Protein AF-0000000078766979 (afdb_homodimer)

pLDDT: mean 79.61, std 18.87, range [24.88, 98.31]

Secondary structure (DSSP, 8-state):
----------EEEEE----PPPEEEEEEEESS--TT--SEEEEEEETTEEEEEEETTT---EE-SHHHHHHS-HHHHHHHHHHHHHHHHHHHHHHHHHHHHH---B--EEEEEEEEEETTEEEEEEEEEEEBSS--EEEEEETTEE--TTEEEPPPEE-SSS-EEEEEEEEE-TT----EEEEEEETTEEEEEEE----HHHHHHHHHHHHHHHHHHHHHHHHHHHHHHS---------GGGGGGGTTS--/----------EEEEE----PPPEEEEEEEESS--TT--SEEEEEEETTEEEEEEETTT---EE-SHHHHHHS-HHHHHHHHHHHHHHHHHHHHHHHHHHHHH---B--EEEEEEEEEETTEEEEEEEEEEEBSS--EEEEEETTEE--TTEEEPPPEE-SSS-EEEEEEEEE-TT--PPEEEEEEETTEEEEEEE----HHHHHHHHHHHHHHHHHHHHHHHHHHHHHHS---------GGGG--------

InterPro domains:
  IPR003006 Immunoglobulin/major histocompatibility complex, conserved site [PS00290] (180-186)
  IPR003597 Immunoglobulin C1-set [PF07654] (122-188)
  IPR003597 Immunoglobulin C1-set [SM00407] (121-192)
  IPR007110 Immunoglobulin-like domain [PS50835] (107-203)
  IPR011161 MHC class I-like antigen recognition-like [PF00129] (20-106)
  IPR011162 MHC classes I/II-like antigen recognition protein [SSF54452] (19-109)
  IPR013783 Immunoglobulin-like fold [G3DSA:2.60.40.10] (110-205)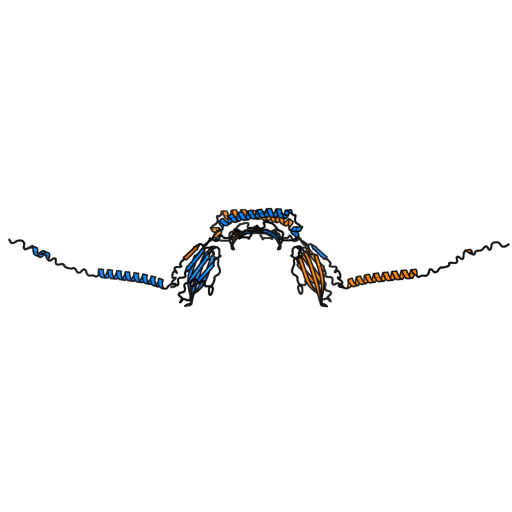
  IPR036179 Immunoglobulin-like domain superfamily [SSF48726] (108-190)
  IPR037055 MHC class I-like antigen recognition-like superfamily [G3DSA:3.30.500.10] (17-109)
  IPR050208 Antigen-presenting and immune regulatory MHC class I-related [PTHR16675] (105-210)

Structure (mmCIF, N/CA/C/O backbone):
data_AF-0000000078766979-model_v1
#
loop_
_entity.id
_entity.type
_entity.pdbx_description
1 polymer 'Major histocompatibility complex, class I-related'
#
loop_
_atom_site.group_PDB
_atom_site.id
_atom_site.type_symbol
_atom_site.label_atom_id
_atom_site.label_alt_id
_atom_site.label_comp_id
_atom_site.label_asym_id
_atom_site.label_entity_id
_atom_site.label_seq_id
_atom_site.pdbx_PDB_ins_code
_atom_site.Cartn_x
_atom_site.Cartn_y
_atom_site.Cartn_z
_atom_site.occupancy
_atom_site.B_iso_or_equiv
_atom_site.auth_seq_id
_atom_site.auth_comp_id
_atom_site.auth_asym_id
_atom_site.auth_atom_id
_atom_site.pdbx_PDB_model_num
ATOM 1 N N . MET A 1 1 ? -23.672 50.156 4.812 1 28.17 1 MET A N 1
ATOM 2 C CA . MET A 1 1 ? -22.406 50.219 5.539 1 28.17 1 MET A CA 1
ATOM 3 C C . MET A 1 1 ? -22.281 49.062 6.508 1 28.17 1 MET A C 1
ATOM 5 O O . MET A 1 1 ? -23.109 48.906 7.402 1 28.17 1 MET A O 1
ATOM 9 N N . VAL A 1 2 ? -21.766 47.906 6.074 1 35.53 2 VAL A N 1
ATOM 10 C CA . VAL A 1 2 ? -21.594 46.625 6.777 1 35.53 2 VAL A CA 1
ATOM 11 C C . VAL A 1 2 ? -20.594 46.812 7.922 1 35.53 2 VAL A C 1
ATOM 13 O O . VAL A 1 2 ? -19.438 47.188 7.699 1 35.53 2 VAL A O 1
ATOM 16 N N . LEU A 1 3 ? -21.062 47.375 9.055 1 31.59 3 LEU A N 1
ATOM 17 C CA . LEU A 1 3 ? -20.172 47.562 10.195 1 31.59 3 LEU A CA 1
ATOM 18 C C . LEU A 1 3 ? -19.578 46.219 10.648 1 31.59 3 LEU A C 1
ATOM 20 O O . LEU A 1 3 ? -20.312 45.312 11.031 1 31.59 3 LEU A O 1
ATOM 24 N N . LEU A 1 4 ? -18.344 45.969 10.258 1 34.62 4 LEU A N 1
ATOM 25 C CA . LEU A 1 4 ? -17.547 44.812 10.656 1 34.62 4 LEU A CA 1
ATOM 26 C C . LEU A 1 4 ? -17.078 44.969 12.102 1 34.62 4 LEU A C 1
ATOM 28 O O . LEU A 1 4 ? -16.344 45.906 12.43 1 34.62 4 LEU A O 1
ATOM 32 N N . VAL A 1 5 ? -17.875 44.844 13.086 1 39 5 VAL A N 1
ATOM 33 C CA . VAL A 1 5 ? -17.453 44.969 14.477 1 39 5 VAL A CA 1
ATOM 34 C C . VAL A 1 5 ? -16.422 43.906 14.805 1 39 5 VAL A C 1
ATOM 36 O O . VAL A 1 5 ? -16.641 42.719 14.547 1 39 5 VAL A O 1
ATOM 39 N N . PRO A 1 6 ? -15.211 44.406 15.25 1 43.47 6 PRO A N 1
ATOM 40 C CA . PRO A 1 6 ? -14.172 43.406 15.555 1 43.47 6 PRO A CA 1
ATOM 41 C C . PRO A 1 6 ? -14.477 42.594 16.812 1 43.47 6 PRO A C 1
ATOM 43 O O . PRO A 1 6 ? -14.891 43.156 17.828 1 43.47 6 PRO A O 1
ATOM 46 N N . LEU A 1 7 ? -14.961 41.438 16.859 1 44.53 7 LEU A N 1
ATOM 47 C CA . LEU A 1 7 ? -15.18 40.438 17.906 1 44.53 7 LEU A CA 1
ATOM 48 C C . LEU A 1 7 ? -13.875 40.125 18.641 1 44.53 7 LEU A C 1
ATOM 50 O O . LEU A 1 7 ? -12.867 39.812 18.016 1 44.53 7 LEU A O 1
ATOM 54 N N . ILE A 1 8 ? -13.852 40.781 19.875 1 45.5 8 ILE A N 1
ATOM 55 C CA . ILE A 1 8 ? -12.656 40.469 20.656 1 45.5 8 ILE A CA 1
ATOM 56 C C . ILE A 1 8 ? -12.633 38.969 20.969 1 45.5 8 ILE A C 1
ATOM 58 O O . ILE A 1 8 ? -13.539 38.469 21.641 1 45.5 8 ILE A O 1
ATOM 62 N N . THR A 1 9 ? -12.188 38.125 20.281 1 53 9 THR A N 1
ATOM 63 C CA . THR A 1 9 ? -12.023 36.688 20.406 1 53 9 THR A CA 1
ATOM 64 C C . THR A 1 9 ? -10.969 36.344 21.469 1 53 9 THR A C 1
ATOM 66 O O . THR A 1 9 ? -9.867 36.906 21.438 1 53 9 THR A O 1
ATOM 69 N N . VAL A 1 10 ? -11.43 36.188 22.781 1 56.12 10 VAL A N 1
ATOM 70 C CA . VAL A 1 10 ? -10.477 35.688 23.766 1 56.12 10 VAL A CA 1
ATOM 71 C C . VAL A 1 10 ? -9.852 34.375 23.25 1 56.12 10 VAL A C 1
ATOM 73 O O . VAL A 1 10 ? -10.562 33.438 22.891 1 56.12 10 VAL A O 1
ATOM 76 N N . PHE A 1 11 ? -8.477 34.5 23.078 1 64.06 11 PHE A N 1
ATOM 77 C CA . PHE A 1 11 ? -7.633 33.438 22.547 1 64.06 11 PHE A CA 1
ATOM 78 C C . PHE A 1 11 ? -6.934 32.688 23.688 1 64.06 11 PHE A C 1
ATOM 80 O O . PHE A 1 11 ? -6.152 33.281 24.438 1 64.06 11 PHE A O 1
ATOM 87 N N . MET A 1 12 ? -7.602 31.656 24.234 1 71.75 12 MET A N 1
ATOM 88 C CA . MET A 1 12 ? -6.82 30.797 25.125 1 71.75 12 MET A CA 1
ATOM 89 C C . MET A 1 12 ? -6.09 29.719 24.359 1 71.75 12 MET A C 1
ATOM 91 O O . MET A 1 12 ? -6.707 28.969 23.578 1 71.75 12 MET A O 1
ATOM 95 N N . VAL A 1 13 ? -4.742 29.875 24.438 1 71.12 13 VAL A N 1
ATOM 96 C CA . VAL A 1 13 ? -3.926 28.844 23.797 1 71.12 13 VAL A CA 1
ATOM 97 C C . VAL A 1 13 ? -3.303 27.938 24.859 1 71.12 13 VAL A C 1
ATOM 99 O O . VAL A 1 13 ? -2.658 28.422 25.797 1 71.12 13 VAL A O 1
ATOM 102 N N . LYS A 1 14 ? -3.781 26.688 25 1 70.62 14 LYS A N 1
ATOM 103 C CA . LYS A 1 14 ? -3.1 25.672 25.797 1 70.62 14 LYS A CA 1
ATOM 104 C C . LYS A 1 14 ? -2.227 24.766 24.938 1 70.62 14 LYS A C 1
ATOM 106 O O . LYS A 1 14 ? -2.668 24.297 23.891 1 70.62 14 LYS A O 1
ATOM 111 N N . LEU A 1 15 ? -0.888 24.812 25.266 1 63.38 15 LEU A N 1
ATOM 112 C CA . LEU A 1 15 ? 0.069 23.953 24.594 1 63.38 15 LEU A CA 1
ATOM 113 C C . LEU A 1 15 ? 0.034 22.531 25.156 1 63.38 15 LEU A C 1
ATOM 115 O O . LEU A 1 15 ? 0.272 22.344 26.344 1 63.38 15 LEU A O 1
ATOM 119 N N . SER A 1 16 ? -0.806 21.734 24.625 1 60.53 16 SER A N 1
ATOM 120 C CA . SER A 1 16 ? -0.642 20.328 25 1 60.53 16 SER A CA 1
ATOM 121 C C . SER A 1 16 ? 0.612 19.734 24.375 1 60.53 16 SER A C 1
ATOM 123 O O . SER A 1 16 ? 1.228 20.344 23.5 1 60.53 16 SER A O 1
ATOM 125 N N . HIS A 1 17 ? 1.142 18.484 24.797 1 55.03 17 HIS A N 1
ATOM 126 C CA . HIS A 1 17 ? 2.363 17.812 24.375 1 55.03 17 HIS A CA 1
ATOM 127 C C . HIS A 1 17 ? 2.457 17.75 22.859 1 55.03 17 HIS A C 1
ATOM 129 O O . HIS A 1 17 ? 1.469 17.453 22.172 1 55.03 17 HIS A O 1
ATOM 135 N N . ALA A 1 18 ? 3.428 18.609 22.344 1 55.38 18 ALA A N 1
ATOM 136 C CA . ALA A 1 18 ? 3.775 18.609 20.922 1 55.38 18 ALA A CA 1
ATOM 137 C C . ALA A 1 18 ? 3.74 17.203 20.344 1 55.38 18 ALA A C 1
ATOM 139 O O . ALA A 1 18 ? 4.426 16.297 20.844 1 55.38 18 ALA A O 1
ATOM 140 N N . ARG A 1 19 ? 2.639 16.766 19.797 1 59.06 19 ARG A N 1
ATOM 141 C CA . ARG A 1 19 ? 2.551 15.445 19.188 1 59.06 19 ARG A CA 1
ATOM 142 C C . ARG A 1 19 ? 3.67 15.234 18.172 1 59.06 19 ARG A C 1
ATOM 144 O O . ARG A 1 19 ? 3.957 16.109 17.359 1 59.06 19 ARG A O 1
ATOM 151 N N . THR A 1 20 ? 4.633 14.422 18.484 1 69.38 20 THR A N 1
ATOM 152 C CA . THR A 1 20 ? 5.672 14.008 17.562 1 69.38 20 THR A CA 1
ATOM 153 C C . THR A 1 20 ? 5.055 13.352 16.328 1 69.38 20 THR A C 1
ATOM 155 O O . THR A 1 20 ? 4.086 12.594 16.438 1 69.38 20 THR A O 1
ATOM 158 N N . HIS A 1 21 ? 5.277 13.938 15.117 1 81.75 21 HIS A N 1
ATOM 159 C CA . HIS A 1 21 ? 4.816 13.391 13.852 1 81.75 21 HIS A CA 1
ATOM 160 C C . HIS A 1 21 ? 5.531 12.086 13.516 1 81.75 21 HIS A C 1
ATOM 162 O O . HIS A 1 21 ? 6.68 11.883 13.914 1 81.75 21 HIS A O 1
ATOM 168 N N . SER A 1 22 ? 4.781 11.195 12.969 1 87.12 22 SER A N 1
ATOM 169 C CA . SER A 1 22 ? 5.355 9.922 12.555 1 87.12 22 SER A CA 1
ATOM 170 C C . SER A 1 22 ? 5.844 9.984 11.109 1 87.12 22 SER A C 1
ATOM 172 O O . SER A 1 22 ? 5.105 10.414 10.219 1 87.12 22 SER A O 1
ATOM 174 N N . LEU A 1 23 ? 7.062 9.711 10.938 1 93.06 23 LEU A N 1
ATOM 175 C CA . LEU A 1 23 ? 7.645 9.633 9.602 1 93.06 23 LEU A CA 1
ATOM 176 C C . LEU A 1 23 ? 7.656 8.195 9.094 1 93.06 23 LEU A C 1
ATOM 178 O O . LEU A 1 23 ? 8.062 7.281 9.82 1 93.06 23 LEU A O 1
ATOM 182 N N . ARG A 1 24 ? 7.18 7.988 7.863 1 94.25 24 ARG A N 1
ATOM 183 C CA . ARG A 1 24 ? 7.141 6.672 7.23 1 94.25 24 ARG A CA 1
ATOM 184 C C . ARG A 1 24 ? 7.723 6.727 5.82 1 94.25 24 ARG A C 1
ATOM 186 O O . ARG A 1 24 ? 7.484 7.684 5.082 1 94.25 24 ARG A O 1
ATOM 193 N N . TYR A 1 25 ? 8.5 5.723 5.48 1 96.75 25 TYR A N 1
ATOM 194 C CA . TYR A 1 25 ? 8.992 5.598 4.113 1 96.75 25 TYR A CA 1
ATOM 195 C C . TYR A 1 25 ? 8.625 4.242 3.523 1 96.75 25 TYR A C 1
ATOM 197 O O . TYR A 1 25 ? 8.883 3.203 4.137 1 96.75 25 TYR A O 1
ATOM 205 N N . PHE A 1 26 ? 8.047 4.316 2.371 1 96.69 26 PHE A N 1
ATOM 206 C CA . PHE A 1 26 ? 7.707 3.152 1.562 1 96.69 26 PHE A CA 1
ATOM 207 C C . PHE A 1 26 ? 8.641 3.033 0.367 1 96.69 26 PHE A C 1
ATOM 209 O O . PHE A 1 26 ? 8.805 3.986 -0.398 1 96.69 26 PHE A O 1
ATOM 216 N N . ARG A 1 27 ? 9.195 1.846 0.25 1 97.88 27 ARG A N 1
ATOM 217 C CA . ARG A 1 27 ? 10.055 1.602 -0.907 1 97.88 27 ARG A CA 1
ATOM 218 C C . ARG A 1 27 ? 9.641 0.328 -1.636 1 97.88 27 ARG A C 1
ATOM 220 O O . ARG A 1 27 ? 9.414 -0.708 -1.007 1 97.88 27 ARG A O 1
ATOM 227 N N . LEU A 1 28 ? 9.547 0.482 -2.906 1 97.5 28 LEU A N 1
ATOM 228 C CA . LEU A 1 28 ? 9.141 -0.626 -3.764 1 97.5 28 LEU A CA 1
ATOM 229 C C . LEU A 1 28 ? 10.188 -0.892 -4.84 1 97.5 28 LEU A C 1
ATOM 231 O O . LEU A 1 28 ? 10.656 0.037 -5.504 1 97.5 28 LEU A O 1
ATOM 235 N N . GLY A 1 29 ? 10.578 -2.086 -4.914 1 97.12 29 GLY A N 1
ATOM 236 C CA . GLY A 1 29 ? 11.391 -2.557 -6.023 1 97.12 29 GLY A CA 1
ATOM 237 C C . GLY A 1 29 ? 10.695 -3.605 -6.871 1 97.12 29 GLY A C 1
ATOM 238 O O . GLY A 1 29 ? 10 -4.473 -6.344 1 97.12 29 GLY A O 1
ATOM 239 N N . VAL A 1 30 ? 10.859 -3.557 -8.164 1 94.75 30 VAL A N 1
ATOM 240 C CA . VAL A 1 30 ? 10.219 -4.484 -9.086 1 94.75 30 VAL A CA 1
ATOM 241 C C . VAL A 1 30 ? 11.258 -5.062 -10.047 1 94.75 30 VAL A C 1
ATOM 243 O O . VAL A 1 30 ? 12.078 -4.324 -10.594 1 94.75 30 VAL A O 1
ATOM 246 N N . SER A 1 31 ? 11.039 -6.379 -10.094 1 90.69 31 SER A N 1
ATOM 247 C CA . SER A 1 31 ? 11.906 -7.027 -11.078 1 90.69 31 SER A CA 1
ATOM 248 C C . SER A 1 31 ? 11.305 -6.957 -12.477 1 90.69 31 SER A C 1
ATOM 250 O O . SER A 1 31 ? 10.086 -7.074 -12.641 1 90.69 31 SER A O 1
ATOM 252 N N . ASP A 1 32 ? 12.039 -6.508 -13.508 1 83.5 32 ASP A N 1
ATOM 253 C CA . ASP A 1 32 ? 11.648 -6.461 -14.914 1 83.5 32 ASP A CA 1
ATOM 254 C C . ASP A 1 32 ? 10.438 -5.555 -15.125 1 83.5 32 ASP A C 1
ATOM 256 O O . ASP A 1 32 ? 9.398 -6.004 -15.617 1 83.5 32 ASP A O 1
ATOM 260 N N . PRO A 1 33 ? 10.578 -4.418 -14.711 1 87 33 PRO A N 1
ATOM 261 C CA . PRO A 1 33 ? 9.453 -3.498 -14.875 1 87 33 PRO A CA 1
ATOM 262 C C . PRO A 1 33 ? 9.086 -3.258 -16.328 1 87 33 PRO A C 1
ATOM 264 O O . PRO A 1 33 ? 9.945 -3.348 -17.219 1 87 33 PRO A O 1
ATOM 267 N N . GLY A 1 34 ? 7.832 -3.215 -16.688 1 83.19 34 GLY A N 1
ATOM 268 C CA . GLY A 1 34 ? 7.438 -2.832 -18.031 1 83.19 34 GLY A CA 1
ATOM 269 C C . GLY A 1 34 ? 7.977 -1.478 -18.453 1 83.19 34 GLY A C 1
ATOM 270 O O . GLY A 1 34 ? 8.586 -0.771 -17.641 1 83.19 34 GLY A O 1
ATOM 271 N N . HIS A 1 35 ? 7.734 -1.185 -19.625 1 86.12 35 HIS A N 1
ATOM 272 C CA . HIS A 1 35 ? 8.211 0.09 -20.156 1 86.12 35 HIS A CA 1
ATOM 273 C C . HIS A 1 35 ? 7.566 1.263 -19.422 1 86.12 35 HIS A C 1
ATOM 275 O O . HIS A 1 35 ? 6.348 1.292 -19.234 1 86.12 35 HIS A O 1
ATOM 281 N N . GLY A 1 36 ? 8.375 2.217 -19.016 1 87.44 36 GLY A N 1
ATOM 282 C CA . GLY A 1 36 ? 7.875 3.424 -18.375 1 87.44 36 GLY A CA 1
ATOM 283 C C . GLY A 1 36 ? 7.547 3.229 -16.906 1 87.44 36 GLY A C 1
ATOM 284 O O . GLY A 1 36 ? 7.195 4.184 -16.203 1 87.44 36 GLY A O 1
ATOM 285 N N . VAL A 1 37 ? 7.535 1.985 -16.469 1 90.62 37 VAL A N 1
ATOM 286 C CA . VAL A 1 37 ? 7.25 1.699 -15.062 1 90.62 37 VAL A CA 1
ATOM 287 C C . VAL A 1 37 ? 8.547 1.757 -14.25 1 90.62 37 VAL A C 1
ATOM 289 O O . VAL A 1 37 ? 9.523 1.084 -14.586 1 90.62 37 VAL A O 1
ATOM 292 N N . PRO A 1 38 ? 8.555 2.551 -13.273 1 95.81 38 PRO A N 1
ATOM 293 C CA . PRO A 1 38 ? 9.773 2.629 -12.461 1 95.81 38 PRO A CA 1
ATOM 294 C C . PRO A 1 38 ? 10.109 1.312 -11.773 1 95.81 38 PRO A C 1
ATOM 296 O O . PRO A 1 38 ? 9.219 0.649 -11.227 1 95.81 38 PRO A O 1
ATOM 299 N N . GLU A 1 39 ? 11.367 0.947 -11.758 1 96.19 39 GLU A N 1
ATOM 300 C CA . GLU A 1 39 ? 11.805 -0.271 -11.086 1 96.19 39 GLU A CA 1
ATOM 301 C C . GLU A 1 39 ? 11.93 -0.056 -9.586 1 96.19 39 GLU A C 1
ATOM 303 O O . GLU A 1 39 ? 12 -1.02 -8.82 1 96.19 39 GLU A O 1
ATOM 308 N N . PHE A 1 40 ? 12.086 1.219 -9.312 1 98.06 40 PHE A N 1
ATOM 309 C CA . PHE A 1 40 ? 12.25 1.574 -7.91 1 98.06 40 PHE A CA 1
ATOM 310 C C . PHE A 1 40 ? 11.508 2.863 -7.586 1 98.06 40 PHE A C 1
ATOM 312 O O . PHE A 1 40 ? 11.594 3.84 -8.336 1 98.06 40 PHE A O 1
ATOM 319 N N . VAL A 1 41 ? 10.766 2.818 -6.477 1 98.31 41 VAL A N 1
ATOM 320 C CA . VAL A 1 41 ? 10.031 3.988 -6.012 1 98.31 41 VAL A CA 1
ATOM 321 C C . VAL A 1 41 ? 10.211 4.148 -4.504 1 98.31 41 VAL A C 1
ATOM 323 O O . VAL A 1 41 ? 10.242 3.16 -3.768 1 98.31 41 VAL A O 1
ATOM 326 N N . SER A 1 42 ? 10.375 5.309 -4.047 1 98.31 42 SER A N 1
ATOM 327 C CA . SER A 1 42 ? 10.43 5.656 -2.629 1 98.31 42 SER A CA 1
ATOM 328 C C . SER A 1 42 ? 9.5 6.824 -2.311 1 98.31 42 SER A C 1
ATOM 330 O O . SER A 1 42 ? 9.594 7.887 -2.922 1 98.31 42 SER A O 1
ATOM 332 N N . VAL A 1 43 ? 8.633 6.613 -1.37 1 97.44 43 VAL A N 1
ATOM 333 C CA . VAL A 1 43 ? 7.688 7.66 -0.986 1 97.44 43 VAL A CA 1
ATOM 334 C C . VAL A 1 43 ? 7.762 7.895 0.521 1 97.44 43 VAL A C 1
ATOM 336 O O . VAL A 1 43 ? 7.738 6.941 1.305 1 97.44 43 VAL A O 1
ATOM 339 N N . GLY A 1 44 ? 7.816 9.133 0.857 1 95.81 44 GLY A N 1
ATOM 340 C CA . GLY A 1 44 ? 7.809 9.5 2.264 1 95.81 44 GLY A CA 1
ATOM 341 C C . GLY A 1 44 ? 6.5 10.125 2.711 1 95.81 44 GLY A C 1
ATOM 342 O O . GLY A 1 44 ? 5.875 10.875 1.961 1 95.81 44 GLY A O 1
ATOM 343 N N . TYR A 1 45 ? 6.176 9.797 3.947 1 92.44 45 TYR A N 1
ATOM 344 C CA . TYR A 1 45 ? 4.969 10.336 4.562 1 92.44 45 TYR A CA 1
ATOM 345 C C . TYR A 1 45 ? 5.273 10.93 5.934 1 92.44 45 TYR A C 1
ATOM 347 O O . TYR A 1 45 ? 6.066 10.367 6.695 1 92.44 45 TYR A O 1
ATOM 355 N N . VAL A 1 46 ? 4.699 11.969 6.168 1 88.5 46 VAL A N 1
ATOM 356 C CA . VAL A 1 46 ? 4.555 12.43 7.543 1 88.5 46 VAL A CA 1
ATOM 357 C C . VAL A 1 46 ? 3.098 12.297 7.984 1 88.5 46 VAL A C 1
ATOM 359 O O . VAL A 1 46 ? 2.201 12.859 7.355 1 88.5 46 VAL A O 1
ATOM 362 N N . ASP A 1 47 ? 3.002 11.406 9.008 1 82.06 47 ASP A N 1
ATOM 363 C CA . ASP A 1 47 ? 1.647 11.008 9.375 1 82.06 47 ASP A CA 1
ATOM 364 C C . ASP A 1 47 ? 0.899 10.438 8.172 1 82.06 47 ASP A C 1
ATOM 366 O O . ASP A 1 47 ? 1.335 9.445 7.574 1 82.06 47 ASP A O 1
ATOM 370 N N . SER A 1 48 ? -0.162 10.984 7.703 1 82 48 SER A N 1
ATOM 371 C CA . SER A 1 48 ? -0.919 10.398 6.605 1 82 48 SER A CA 1
ATOM 372 C C . SER A 1 48 ? -0.755 11.211 5.324 1 82 48 SER A C 1
ATOM 374 O O . SER A 1 48 ? -1.464 10.984 4.344 1 82 48 SER A O 1
ATOM 376 N N . HIS A 1 49 ? 0.25 12.055 5.309 1 83.81 49 HIS A N 1
ATOM 377 C CA . HIS A 1 49 ? 0.411 12.945 4.168 1 83.81 49 HIS A CA 1
ATOM 378 C C . HIS A 1 49 ? 1.73 12.688 3.447 1 83.81 49 HIS A C 1
ATOM 380 O O . HIS A 1 49 ? 2.789 12.648 4.078 1 83.81 49 HIS A O 1
ATOM 386 N N . PRO A 1 50 ? 1.627 12.578 2.158 1 90.75 50 PRO A N 1
ATOM 387 C CA . PRO A 1 50 ? 2.873 12.398 1.41 1 90.75 50 PRO A CA 1
ATOM 388 C C . PRO A 1 50 ? 3.73 13.664 1.38 1 90.75 50 PRO A C 1
ATOM 390 O O . PRO A 1 50 ? 3.205 14.766 1.2 1 90.75 50 PRO A O 1
ATOM 393 N N . ILE A 1 51 ? 5.07 13.492 1.517 1 91.44 51 ILE A N 1
ATOM 394 C CA . ILE A 1 51 ? 5.914 14.68 1.6 1 91.44 51 ILE A CA 1
ATOM 395 C C . ILE A 1 51 ? 7.012 14.602 0.541 1 91.44 51 ILE A C 1
ATOM 397 O O . ILE A 1 51 ? 7.52 15.633 0.092 1 91.44 51 ILE A O 1
ATOM 401 N N . THR A 1 52 ? 7.43 13.375 0.138 1 95.38 52 THR A N 1
ATOM 402 C CA . THR A 1 52 ? 8.484 13.242 -0.864 1 95.38 52 THR A CA 1
ATOM 403 C C . THR A 1 52 ? 8.219 12.039 -1.765 1 95.38 52 THR A C 1
ATOM 405 O O . THR A 1 52 ? 7.535 11.094 -1.366 1 95.38 52 THR A O 1
ATOM 408 N N . ILE A 1 53 ? 8.758 12.086 -2.99 1 97 53 ILE A N 1
ATOM 409 C CA . ILE A 1 53 ? 8.688 10.961 -3.918 1 97 53 ILE A CA 1
ATOM 410 C C . ILE A 1 53 ? 10 10.859 -4.695 1 97 53 ILE A C 1
ATOM 412 O O . ILE A 1 53 ? 10.641 11.875 -4.984 1 97 53 ILE A O 1
ATOM 416 N N . TYR A 1 54 ? 10.406 9.727 -4.914 1 98.19 54 TYR A N 1
ATOM 417 C CA . TYR A 1 54 ? 11.516 9.359 -5.785 1 98.19 54 TYR A CA 1
ATOM 418 C C . TYR A 1 54 ? 11.141 8.172 -6.668 1 98.19 54 TYR A C 1
ATOM 420 O O . TYR A 1 54 ? 10.531 7.207 -6.199 1 98.19 54 TYR A O 1
ATOM 428 N N . ASP A 1 55 ? 11.5 8.195 -7.906 1 97.56 55 ASP A N 1
ATOM 429 C CA . ASP A 1 55 ? 11.336 7.047 -8.797 1 97.56 55 ASP A CA 1
ATOM 430 C C . ASP A 1 55 ? 12.555 6.863 -9.695 1 97.56 55 ASP A C 1
ATOM 432 O O . ASP A 1 55 ? 13.312 7.812 -9.922 1 97.56 55 ASP A O 1
ATOM 436 N N . SER A 1 56 ? 12.711 5.75 -10.141 1 97.25 56 SER A N 1
ATOM 437 C CA . SER A 1 56 ? 13.922 5.375 -10.875 1 97.25 56 SER A CA 1
ATOM 438 C C . SER A 1 56 ? 13.898 5.926 -12.297 1 97.25 56 SER A C 1
ATOM 440 O O . SER A 1 56 ? 14.898 5.84 -13.016 1 97.25 56 SER A O 1
ATOM 442 N N . VAL A 1 57 ? 12.812 6.508 -12.75 1 95.69 57 VAL A N 1
ATOM 443 C CA . VAL A 1 57 ? 12.742 7.102 -14.078 1 95.69 57 VAL A CA 1
ATOM 444 C C . VAL A 1 57 ? 13.312 8.516 -14.047 1 95.69 57 VAL A C 1
ATOM 446 O O . VAL A 1 57 ? 14.234 8.836 -14.789 1 95.69 57 VAL A O 1
ATOM 449 N N . THR A 1 58 ? 12.828 9.344 -13.172 1 95.75 58 THR A N 1
ATOM 450 C CA . THR A 1 58 ? 13.328 10.703 -13.039 1 95.75 58 THR A CA 1
ATOM 451 C C . THR A 1 58 ? 14.648 10.727 -12.266 1 95.75 58 THR A C 1
ATOM 453 O O . THR A 1 58 ? 15.484 11.602 -12.484 1 95.75 58 THR A O 1
ATOM 456 N N . ARG A 1 59 ? 14.742 9.789 -11.352 1 97.25 59 ARG A N 1
ATOM 457 C CA . ARG A 1 59 ? 15.922 9.617 -10.508 1 97.25 59 ARG A CA 1
ATOM 458 C C . ARG A 1 59 ? 16.188 10.867 -9.68 1 97.25 59 ARG A C 1
ATOM 460 O O . ARG A 1 59 ? 17.344 11.289 -9.531 1 97.25 59 ARG A O 1
ATOM 467 N N . GLN A 1 60 ? 15.141 11.539 -9.242 1 96.88 60 GLN A N 1
ATOM 468 C CA . GLN A 1 60 ? 15.227 12.734 -8.422 1 96.88 60 GLN A CA 1
ATOM 469 C C . GLN A 1 60 ? 14.227 12.688 -7.266 1 96.88 60 GLN A C 1
ATOM 471 O O . GLN A 1 60 ? 13.062 12.328 -7.461 1 96.88 60 GLN A O 1
ATOM 476 N N . LYS A 1 61 ? 14.758 13 -6.055 1 96.31 61 LYS A N 1
ATOM 477 C CA . LYS A 1 61 ? 13.859 13.188 -4.922 1 96.31 61 LYS A CA 1
ATOM 478 C C . LYS A 1 61 ? 13.148 14.531 -4.996 1 96.31 61 LYS A C 1
ATOM 480 O O . LYS A 1 61 ? 13.789 15.578 -5.117 1 96.31 61 LYS A O 1
ATOM 485 N N . GLU A 1 62 ? 11.867 14.523 -4.902 1 94.25 62 GLU A N 1
ATOM 486 C CA . GLU A 1 62 ? 11.07 15.742 -5.062 1 94.25 62 GLU A CA 1
ATOM 487 C C . GLU A 1 62 ? 10.156 15.969 -3.863 1 94.25 62 GLU A C 1
ATOM 489 O O . GLU A 1 62 ? 9.586 15.016 -3.324 1 94.25 62 GLU A O 1
ATOM 494 N N . PRO A 1 63 ? 10.031 17.203 -3.502 1 92.25 63 PRO A N 1
ATOM 495 C CA . PRO A 1 63 ? 9.086 17.516 -2.43 1 92.25 63 PRO A CA 1
ATOM 496 C C . PRO A 1 63 ? 7.633 17.469 -2.889 1 92.25 63 PRO A C 1
ATOM 498 O O . PRO A 1 63 ? 7.336 17.781 -4.043 1 92.25 63 PRO A O 1
ATOM 501 N N . ARG A 1 64 ? 6.82 17.031 -1.979 1 88.81 64 ARG A N 1
ATOM 502 C CA . ARG A 1 64 ? 5.391 17.031 -2.268 1 88.81 64 ARG A CA 1
ATOM 503 C C . ARG A 1 64 ? 4.652 18.016 -1.372 1 88.81 64 ARG A C 1
ATOM 505 O O . ARG A 1 64 ? 3.518 18.406 -1.666 1 88.81 64 ARG A O 1
ATOM 512 N N . ALA A 1 65 ? 5.309 18.438 -0.335 1 84.31 65 ALA A N 1
ATOM 513 C CA . ALA A 1 65 ? 4.738 19.453 0.544 1 84.31 65 ALA A CA 1
ATOM 514 C C . ALA A 1 65 ? 5.414 20.797 0.326 1 84.31 65 ALA A C 1
ATOM 516 O O . ALA A 1 65 ? 6.645 20.906 0.354 1 84.31 65 ALA A O 1
ATOM 517 N N . PRO A 1 66 ? 4.688 21.812 0.219 1 82.12 66 PRO A N 1
ATOM 518 C CA . PRO A 1 66 ? 5.246 23.125 -0.132 1 82.12 66 PRO A CA 1
ATOM 519 C C . PRO A 1 66 ? 6.219 23.656 0.92 1 82.12 66 PRO A C 1
ATOM 521 O O . PRO A 1 66 ? 7.207 24.312 0.579 1 82.12 66 PRO A O 1
ATOM 524 N N . TRP A 1 67 ? 5.938 23.438 2.109 1 82.75 67 TRP A N 1
ATOM 525 C CA . TRP A 1 67 ? 6.781 23.984 3.164 1 82.75 67 TRP A CA 1
ATOM 526 C C . TRP A 1 67 ? 8.203 23.453 3.053 1 82.75 67 TRP A C 1
ATOM 528 O O . TRP A 1 67 ? 9.148 24.078 3.545 1 82.75 67 TRP A O 1
ATOM 538 N N . MET A 1 68 ? 8.445 22.281 2.473 1 86.25 68 MET A N 1
ATOM 539 C CA . MET A 1 68 ? 9.75 21.625 2.434 1 86.25 68 MET A CA 1
ATOM 540 C C . MET A 1 68 ? 10.727 22.406 1.567 1 86.25 68 MET A C 1
ATOM 542 O O . MET A 1 68 ? 11.891 22.578 1.938 1 86.25 68 MET A O 1
ATOM 546 N N . ALA A 1 69 ? 10.18 22.797 0.413 1 78.56 69 ALA A N 1
ATOM 547 C CA . ALA A 1 69 ? 11.039 23.531 -0.517 1 78.56 69 ALA A CA 1
ATOM 548 C C . ALA A 1 69 ? 11.531 24.828 0.099 1 78.56 69 ALA A C 1
ATOM 550 O O . ALA A 1 69 ? 12.648 25.281 -0.174 1 78.56 69 ALA A O 1
ATOM 551 N N . GLU A 1 70 ? 10.75 25.359 1.024 1 77.5 70 GLU A N 1
ATOM 552 C CA . GLU A 1 70 ? 11.062 26.656 1.609 1 77.5 70 GLU A CA 1
ATOM 553 C C . GLU A 1 70 ? 11.945 26.516 2.848 1 77.5 70 GLU A C 1
ATOM 555 O O . GLU A 1 70 ? 12.742 27.391 3.16 1 77.5 70 GLU A O 1
ATOM 560 N N . ASN A 1 71 ? 11.891 25.406 3.424 1 81 71 ASN A N 1
ATOM 561 C CA . ASN A 1 71 ? 12.477 25.328 4.758 1 81 71 ASN A CA 1
ATOM 562 C C . ASN A 1 71 ? 13.727 24.438 4.766 1 81 71 ASN A C 1
ATOM 564 O O . ASN A 1 71 ? 14.516 24.484 5.711 1 81 71 ASN A O 1
ATOM 568 N N . LEU A 1 72 ? 13.938 23.672 3.754 1 86.19 72 LEU A N 1
ATOM 569 C CA . LEU A 1 72 ? 15.07 22.75 3.758 1 86.19 72 LEU A CA 1
ATOM 570 C C . LEU A 1 72 ? 16.234 23.328 2.951 1 86.19 72 LEU A C 1
ATOM 572 O O . LEU A 1 72 ? 16.031 24.078 1.996 1 86.19 72 LEU A O 1
ATOM 576 N N . ALA A 1 73 ? 17.375 22.953 3.354 1 86.06 73 ALA A N 1
ATOM 577 C CA . ALA A 1 73 ? 18.594 23.406 2.67 1 86.06 73 ALA A CA 1
ATOM 578 C C . ALA A 1 73 ? 18.625 22.906 1.226 1 86.06 73 ALA A C 1
ATOM 580 O O . ALA A 1 73 ? 18.141 21.812 0.928 1 86.06 73 ALA A O 1
ATOM 581 N N . PRO A 1 74 ? 19.219 23.734 0.365 1 83.38 74 PRO A N 1
ATOM 582 C CA . PRO A 1 74 ? 19.266 23.359 -1.049 1 83.38 74 PRO A CA 1
ATOM 583 C C . PRO A 1 74 ? 20.016 22.062 -1.287 1 83.38 74 PRO A C 1
ATOM 585 O O . PRO A 1 74 ? 19.719 21.328 -2.234 1 83.38 74 PRO A O 1
ATOM 588 N N . ASP A 1 75 ? 20.969 21.766 -0.466 1 91.88 75 ASP A N 1
ATOM 589 C CA . ASP A 1 75 ? 21.766 20.578 -0.702 1 91.88 75 ASP A CA 1
ATOM 590 C C . ASP A 1 75 ? 21.047 19.328 -0.19 1 91.88 75 ASP A C 1
ATOM 592 O O . ASP A 1 75 ? 21.484 18.203 -0.454 1 91.88 75 ASP A O 1
ATOM 596 N N . HIS A 1 76 ? 19.953 19.562 0.521 1 93.44 76 HIS A N 1
ATOM 597 C CA . HIS A 1 76 ? 19.172 18.469 1.065 1 93.44 76 HIS A CA 1
ATOM 598 C C . HIS A 1 76 ? 18.703 17.516 -0.037 1 93.44 76 HIS A C 1
ATOM 600 O O . HIS A 1 76 ? 18.875 16.297 0.075 1 93.44 76 HIS A O 1
ATOM 606 N N . TRP A 1 77 ? 18.281 18.109 -1.103 1 94 77 TRP A N 1
ATOM 607 C CA . TRP A 1 77 ? 17.641 17.328 -2.168 1 94 77 TRP A CA 1
ATOM 608 C C . TRP A 1 77 ? 18.688 16.547 -2.957 1 94 77 TRP A C 1
ATOM 610 O O . TRP A 1 77 ? 18.484 15.367 -3.266 1 94 77 TRP A O 1
ATOM 620 N N . GLU A 1 78 ? 19.734 17.172 -3.246 1 94.62 78 GLU A N 1
ATOM 621 C CA . GLU A 1 78 ? 20.797 16.469 -3.967 1 94.62 78 GLU A CA 1
ATOM 622 C C . GLU A 1 78 ? 21.391 15.352 -3.119 1 94.62 78 GLU A C 1
ATOM 624 O O . GLU A 1 78 ? 21.625 14.242 -3.611 1 94.62 78 GLU A O 1
ATOM 629 N N . ARG A 1 79 ? 21.625 15.672 -1.905 1 94.5 79 ARG A N 1
ATOM 630 C CA . ARG A 1 79 ? 22.203 14.695 -0.988 1 94.5 79 ARG A CA 1
ATOM 631 C C . ARG A 1 79 ? 21.328 13.445 -0.888 1 94.5 79 ARG A C 1
ATOM 633 O O . ARG A 1 79 ? 21.828 12.328 -1.052 1 94.5 79 ARG A O 1
ATOM 640 N N . TYR A 1 80 ? 20.109 13.641 -0.697 1 95.38 80 TYR A N 1
ATOM 641 C CA . TYR A 1 80 ? 19.234 12.5 -0.474 1 95.38 80 TYR A CA 1
ATOM 642 C C . TYR A 1 80 ? 18.859 11.828 -1.793 1 95.38 80 TYR A C 1
ATOM 644 O O . TYR A 1 80 ? 18.5 10.656 -1.82 1 95.38 80 TYR A O 1
ATOM 652 N N . THR A 1 81 ? 18.906 12.57 -2.912 1 97.19 81 THR A N 1
ATOM 653 C CA . THR A 1 81 ? 18.797 11.93 -4.215 1 97.19 81 THR A CA 1
ATOM 654 C C . THR A 1 81 ? 19.922 10.914 -4.414 1 97.19 81 THR A C 1
ATOM 656 O O . THR A 1 81 ? 19.672 9.789 -4.852 1 97.19 81 THR A O 1
ATOM 659 N N . GLN A 1 82 ? 21.125 11.359 -4.043 1 97.12 82 GLN A N 1
ATOM 660 C CA . GLN A 1 82 ? 22.25 10.445 -4.176 1 97.12 82 GLN A CA 1
ATOM 661 C C . GLN A 1 82 ? 22.078 9.219 -3.289 1 97.12 82 GLN A C 1
ATOM 663 O O . GLN A 1 82 ? 22.375 8.094 -3.711 1 97.12 82 GLN A O 1
ATOM 668 N N . LEU A 1 83 ? 21.641 9.43 -2.143 1 96.12 83 LEU A N 1
ATOM 669 C CA . LEU A 1 83 ? 21.391 8.32 -1.23 1 96.12 83 LEU A CA 1
ATOM 670 C C . LEU A 1 83 ? 20.375 7.348 -1.823 1 96.12 83 LEU A C 1
ATOM 672 O O . LEU A 1 83 ? 20.594 6.133 -1.808 1 96.12 83 LEU A O 1
ATOM 676 N N . LEU A 1 84 ? 19.281 7.867 -2.389 1 97.5 84 LEU A N 1
ATOM 677 C CA . LEU A 1 84 ? 18.219 7.035 -2.932 1 97.5 84 LEU A CA 1
ATOM 678 C C . LEU A 1 84 ? 18.688 6.305 -4.188 1 97.5 84 LEU A C 1
ATOM 680 O O . LEU A 1 84 ? 18.25 5.184 -4.457 1 97.5 84 LEU A O 1
ATOM 684 N N . ARG A 1 85 ? 19.547 6.895 -4.906 1 97.69 85 ARG A N 1
ATOM 685 C CA . ARG A 1 85 ? 20.141 6.199 -6.047 1 97.69 85 ARG A CA 1
ATOM 686 C C . ARG A 1 85 ? 20.953 4.984 -5.594 1 97.69 85 ARG A C 1
ATOM 688 O O . ARG A 1 85 ? 20.953 3.949 -6.262 1 97.69 85 ARG A O 1
ATOM 695 N N . GLY A 1 86 ? 21.594 5.195 -4.473 1 96.12 86 GLY A N 1
ATOM 696 C CA . GLY A 1 86 ? 22.266 4.055 -3.865 1 96.12 86 GLY A CA 1
ATOM 697 C C . GLY A 1 86 ? 21.312 2.951 -3.457 1 96.12 86 GLY A C 1
ATOM 698 O O . GLY A 1 86 ? 21.547 1.775 -3.734 1 96.12 86 GLY A O 1
ATOM 699 N N . TRP A 1 87 ? 20.234 3.316 -2.84 1 95.81 87 TRP A N 1
ATOM 700 C CA . TRP A 1 87 ? 19.188 2.369 -2.461 1 95.81 87 TRP A CA 1
ATOM 701 C C . TRP A 1 87 ? 18.641 1.642 -3.684 1 95.81 87 TRP A C 1
ATOM 703 O O . TRP A 1 87 ? 18.469 0.421 -3.662 1 95.81 87 TRP A O 1
ATOM 713 N N . GLN A 1 88 ? 18.391 2.396 -4.68 1 96.88 88 GLN A N 1
ATOM 714 C CA . GLN A 1 88 ? 17.891 1.854 -5.938 1 96.88 88 GLN A CA 1
ATOM 715 C C . GLN A 1 88 ? 18.797 0.752 -6.465 1 96.88 88 GLN A C 1
ATOM 717 O O . GLN A 1 88 ? 18.328 -0.324 -6.84 1 96.88 88 GLN A O 1
ATOM 722 N N . GLN A 1 89 ? 20.047 1.02 -6.48 1 96.25 89 GLN A N 1
ATOM 723 C CA . GLN A 1 89 ? 21.016 0.048 -6.98 1 96.25 89 GLN A CA 1
ATOM 724 C C . GLN A 1 89 ? 21.031 -1.208 -6.113 1 96.25 89 GLN A C 1
ATOM 726 O O . GLN A 1 89 ? 21.078 -2.326 -6.633 1 96.25 89 GLN A O 1
ATOM 731 N N . MET A 1 90 ? 21.016 -0.983 -4.844 1 94.31 90 MET A N 1
ATOM 732 C CA . MET A 1 90 ? 21.016 -2.119 -3.928 1 94.31 90 MET A CA 1
ATOM 733 C C . MET A 1 90 ? 19.766 -2.979 -4.133 1 94.31 90 MET A C 1
ATOM 735 O O . MET A 1 90 ? 19.859 -4.207 -4.137 1 94.31 90 MET A O 1
ATOM 739 N N . PHE A 1 91 ? 18.594 -2.389 -4.301 1 95.94 91 PHE A N 1
ATOM 740 C CA . PHE A 1 91 ? 17.344 -3.092 -4.586 1 95.94 91 PHE A CA 1
ATOM 741 C C . PHE A 1 91 ? 17.469 -3.914 -5.863 1 95.94 91 PHE A C 1
ATOM 743 O O . PHE A 1 91 ? 17.109 -5.09 -5.887 1 95.94 91 PHE A O 1
ATOM 750 N N . LYS A 1 92 ? 18 -3.264 -6.836 1 94.06 92 LYS A N 1
ATOM 751 C CA . LYS A 1 92 ? 18.109 -3.893 -8.148 1 94.06 92 LYS A CA 1
ATOM 752 C C . LYS A 1 92 ? 18.984 -5.148 -8.078 1 94.06 92 LYS A C 1
ATOM 754 O O . LYS A 1 92 ? 18.609 -6.199 -8.594 1 94.06 92 LYS A O 1
ATOM 759 N N . VAL A 1 93 ? 20.094 -5.062 -7.441 1 94 93 VAL A N 1
ATOM 760 C CA . VAL A 1 93 ? 21.031 -6.18 -7.328 1 94 93 VAL A CA 1
ATOM 761 C C . VAL A 1 93 ? 20.375 -7.316 -6.543 1 94 93 VAL A C 1
ATOM 763 O O . VAL A 1 93 ? 20.422 -8.477 -6.961 1 94 93 VAL A O 1
ATOM 766 N N . GLU A 1 94 ? 19.766 -6.961 -5.465 1 93.62 94 GLU A N 1
ATOM 767 C CA . GLU A 1 94 ? 19.125 -7.98 -4.633 1 93.62 94 GLU A CA 1
ATOM 768 C C . GLU A 1 94 ? 18.016 -8.688 -5.391 1 93.62 94 GLU A C 1
ATOM 770 O O . GLU A 1 94 ? 17.906 -9.914 -5.359 1 93.62 94 GLU A O 1
ATOM 775 N N . LEU A 1 95 ? 17.188 -7.945 -6.066 1 93.75 95 LEU A N 1
ATOM 776 C CA . LEU A 1 95 ? 16.047 -8.516 -6.785 1 93.75 95 LEU A CA 1
ATOM 777 C C . LEU A 1 95 ? 16.531 -9.453 -7.887 1 93.75 95 LEU A C 1
ATOM 779 O O . LEU A 1 95 ? 15.93 -10.516 -8.109 1 93.75 95 LEU A O 1
ATOM 783 N N . ARG A 1 96 ? 17.547 -9.062 -8.523 1 90.19 96 ARG A N 1
ATOM 784 C CA . ARG A 1 96 ? 18.109 -9.922 -9.57 1 90.19 96 ARG A CA 1
ATOM 785 C C . ARG A 1 96 ? 18.562 -11.258 -9 1 90.19 96 ARG A C 1
ATOM 787 O O . ARG A 1 96 ? 18.281 -12.312 -9.578 1 90.19 96 ARG A O 1
ATOM 794 N N . HIS A 1 97 ? 19.188 -11.227 -7.906 1 89.38 97 HIS A N 1
ATOM 795 C CA . HIS A 1 97 ? 19.641 -12.453 -7.254 1 89.38 97 HIS A CA 1
ATOM 796 C C . HIS A 1 97 ? 18.469 -13.305 -6.801 1 89.38 97 HIS A C 1
ATOM 798 O O . HIS A 1 97 ? 18.453 -14.516 -7.016 1 89.38 97 HIS A O 1
ATOM 804 N N . LEU A 1 98 ? 17.469 -12.688 -6.242 1 91.62 98 LEU A N 1
ATOM 805 C CA . LEU A 1 98 ? 16.328 -13.406 -5.695 1 91.62 98 LEU A CA 1
ATOM 806 C C . LEU A 1 98 ? 15.453 -13.977 -6.809 1 91.62 98 LEU A C 1
ATOM 808 O O . LEU A 1 98 ? 14.844 -15.031 -6.641 1 91.62 98 LEU A O 1
ATOM 812 N N . GLN A 1 99 ? 15.406 -13.25 -7.883 1 88.25 99 GLN A N 1
ATOM 813 C CA . GLN A 1 99 ? 14.602 -13.695 -9.016 1 88.25 99 GLN A CA 1
ATOM 814 C C . GLN A 1 99 ? 15.039 -15.078 -9.492 1 88.25 99 GLN A C 1
ATOM 816 O O . GLN A 1 99 ? 14.211 -15.906 -9.875 1 88.25 99 GLN A O 1
ATOM 821 N N . ARG A 1 100 ? 16.281 -15.32 -9.438 1 84.06 100 ARG A N 1
ATOM 822 C CA . ARG A 1 100 ? 16.828 -16.609 -9.859 1 84.06 100 ARG A CA 1
ATOM 823 C C . ARG A 1 100 ? 16.297 -17.734 -8.992 1 84.06 100 ARG A C 1
ATOM 825 O O . ARG A 1 100 ? 16.078 -18.859 -9.469 1 84.06 100 ARG A O 1
ATOM 832 N N . HIS A 1 101 ? 15.992 -17.391 -7.801 1 85.38 101 HIS A N 1
ATOM 833 C CA . HIS A 1 101 ? 15.555 -18.422 -6.855 1 85.38 101 HIS A CA 1
ATOM 834 C C . HIS A 1 101 ? 14.039 -18.578 -6.887 1 85.38 101 HIS A C 1
A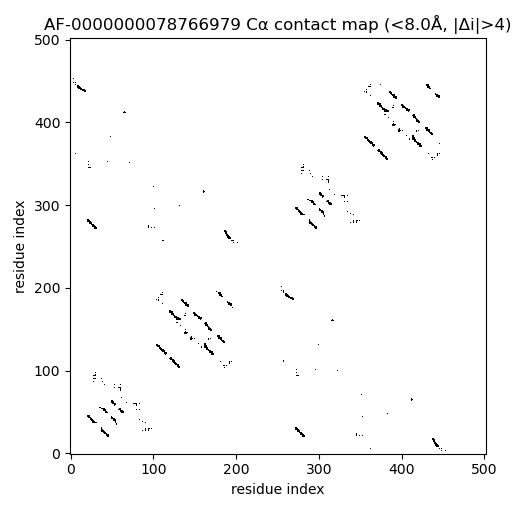TOM 836 O O . HIS A 1 101 ? 13.516 -19.656 -6.578 1 85.38 101 HIS A O 1
ATOM 842 N N . TYR A 1 102 ? 13.352 -17.578 -7.289 1 86.06 102 TYR A N 1
ATOM 843 C CA . TYR A 1 102 ? 11.922 -17.578 -7.012 1 86.06 102 TYR A CA 1
ATOM 844 C C . TYR A 1 102 ? 11.117 -17.75 -8.297 1 86.06 102 TYR A 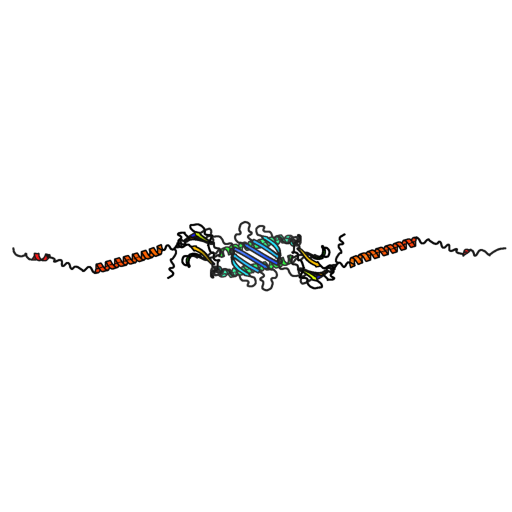C 1
ATOM 846 O O . TYR A 1 102 ? 9.883 -17.797 -8.258 1 86.06 102 TYR A O 1
ATOM 854 N N . ASN A 1 103 ? 11.859 -17.844 -9.375 1 81.31 103 ASN A N 1
ATOM 855 C CA . ASN A 1 103 ? 11.172 -18.125 -10.633 1 81.31 103 ASN A CA 1
ATOM 856 C C . ASN A 1 103 ? 10.719 -19.578 -10.703 1 81.31 103 ASN A C 1
ATOM 858 O O . ASN A 1 103 ? 11.359 -20.391 -11.359 1 81.31 103 ASN A O 1
ATOM 862 N N . HIS A 1 104 ? 9.633 -19.891 -10.039 1 82.19 104 HIS A N 1
ATOM 863 C CA . HIS A 1 104 ? 9.109 -21.25 -9.906 1 82.19 104 HIS A CA 1
ATOM 864 C C . HIS A 1 104 ? 7.664 -21.328 -10.383 1 82.19 104 HIS A C 1
ATOM 866 O O . HIS A 1 104 ? 6.863 -20.438 -10.094 1 82.19 104 HIS A O 1
ATOM 872 N N . SER A 1 105 ? 7.398 -22.312 -11.211 1 85.62 105 SER A N 1
ATOM 873 C CA . SER A 1 105 ? 6.027 -22.609 -11.617 1 85.62 105 SER A CA 1
ATOM 874 C C . SER A 1 105 ? 5.77 -24.109 -11.656 1 85.62 105 SER A C 1
ATOM 876 O O . SER A 1 105 ? 6.695 -24.891 -11.859 1 85.62 105 SER A O 1
ATOM 878 N N . GLU A 1 106 ? 4.543 -24.531 -11.281 1 87.25 106 GLU A N 1
ATOM 879 C CA . GLU A 1 106 ? 4.062 -25.906 -11.383 1 87.25 106 GLU A CA 1
ATOM 880 C C . GLU A 1 106 ? 2.854 -26 -12.305 1 87.25 106 GLU A C 1
ATOM 882 O O . GLU A 1 106 ? 1.84 -25.328 -12.086 1 87.25 106 GLU A O 1
ATOM 887 N N . PRO A 1 107 ? 2.971 -26.781 -13.297 1 89.75 107 PRO A N 1
ATOM 888 C CA . PRO A 1 107 ? 1.854 -26.906 -14.234 1 89.75 107 PRO A CA 1
ATOM 889 C C . PRO A 1 107 ? 0.664 -27.656 -13.633 1 89.75 107 PRO A C 1
ATOM 891 O O . PRO A 1 107 ? 0.839 -28.516 -12.758 1 89.75 107 PRO A O 1
ATOM 894 N N . PRO A 1 108 ? -0.517 -27.391 -14.164 1 93.88 108 PRO A N 1
ATOM 895 C CA . PRO A 1 108 ? -1.71 -28.047 -13.641 1 93.88 108 PRO A CA 1
ATOM 896 C C . PRO A 1 108 ? -1.879 -29.469 -14.18 1 93.88 108 PRO A C 1
ATOM 898 O O . PRO A 1 108 ? -1.486 -29.75 -15.312 1 93.88 108 PRO A O 1
ATOM 901 N N . LEU A 1 109 ? -2.361 -30.297 -13.328 1 93.5 109 LEU A N 1
ATOM 902 C CA . LEU A 1 109 ? -2.91 -31.578 -13.758 1 93.5 109 LEU A CA 1
ATOM 903 C C . LEU A 1 109 ? -4.391 -31.438 -14.109 1 93.5 109 LEU A C 1
ATOM 905 O O . LEU A 1 109 ? -5.211 -31.141 -13.234 1 93.5 109 LEU A O 1
ATOM 909 N N . VAL A 1 110 ? -4.676 -31.625 -15.359 1 94.19 110 VAL A N 1
ATOM 910 C CA . VAL A 1 110 ? -6.035 -31.359 -15.82 1 94.19 110 VAL A CA 1
ATOM 911 C C . VAL A 1 110 ? -6.762 -32.656 -16.078 1 94.19 110 VAL A C 1
ATOM 913 O O . VAL A 1 110 ? -6.184 -33.594 -16.641 1 94.19 110 VAL A O 1
ATOM 916 N N . ARG A 1 111 ? -8.031 -32.719 -15.625 1 91.44 111 ARG A N 1
ATOM 917 C CA . ARG A 1 111 ? -8.875 -33.875 -15.859 1 91.44 111 ARG A CA 1
ATOM 918 C C . ARG A 1 111 ? -10.297 -33.469 -16.234 1 91.44 111 ARG A C 1
ATOM 920 O O . ARG A 1 111 ? -10.836 -32.5 -15.68 1 91.44 111 ARG A O 1
ATOM 927 N N . ILE A 1 112 ? -10.82 -34.188 -17.188 1 89.62 112 ILE A N 1
ATOM 928 C CA . ILE A 1 112 ? -12.219 -34 -17.531 1 89.62 112 ILE A CA 1
ATOM 929 C C . ILE A 1 112 ? -13.055 -35.156 -16.953 1 89.62 112 ILE A C 1
ATOM 931 O O . ILE A 1 112 ? -12.641 -36.312 -17 1 89.62 112 ILE A O 1
ATOM 935 N N . SER A 1 113 ? -14.156 -34.781 -16.328 1 87 113 SER A N 1
ATOM 936 C CA . SER A 1 113 ? -15.07 -35.812 -15.805 1 87 113 SER A CA 1
ATOM 937 C C . SER A 1 113 ? -16.516 -35.469 -16.141 1 87 113 SER A C 1
ATOM 939 O O . SER A 1 113 ? -16.844 -34.312 -16.391 1 87 113 SER A O 1
ATOM 941 N N . ARG A 1 114 ? -17.266 -36.5 -16.234 1 85.5 114 ARG A N 1
ATOM 942 C CA . ARG A 1 114 ? -18.688 -36.375 -16.484 1 85.5 114 ARG A CA 1
ATOM 943 C C . ARG A 1 114 ? -19.516 -36.875 -15.297 1 85.5 114 ARG A C 1
ATOM 945 O O . ARG A 1 114 ? -19.203 -37.906 -14.703 1 85.5 114 ARG A O 1
ATOM 952 N N . LYS A 1 115 ? -20.438 -36 -14.938 1 81.88 115 LYS A N 1
ATOM 953 C CA . LYS A 1 115 ? -21.328 -36.406 -13.852 1 81.88 115 LYS A CA 1
ATOM 954 C C . LYS A 1 115 ? -22.781 -36.219 -14.234 1 81.88 115 LYS A C 1
ATOM 956 O O . LYS A 1 115 ? -23.156 -35.188 -14.781 1 81.88 115 LYS A O 1
ATOM 961 N N . GLU A 1 116 ? -23.5 -37.281 -13.984 1 79.38 116 GLU A N 1
ATOM 962 C CA . GLU A 1 116 ? -24.938 -37.188 -14.219 1 79.38 116 GLU A CA 1
ATOM 963 C C . GLU A 1 116 ? -25.703 -36.969 -12.922 1 79.38 116 GLU A C 1
ATOM 965 O O . GLU A 1 116 ? -25.703 -37.812 -12.031 1 79.38 116 GLU A O 1
ATOM 970 N N . PHE A 1 117 ? -26.188 -35.75 -12.719 1 74.25 117 PHE A N 1
ATOM 971 C CA . PHE A 1 117 ? -26.906 -35.438 -11.492 1 74.25 117 PHE A CA 1
ATOM 972 C C . PHE A 1 117 ? -28.359 -35.875 -11.602 1 74.25 117 PHE A C 1
ATOM 974 O O . PHE A 1 117 ? -28.953 -36.344 -10.625 1 74.25 117 PHE A O 1
ATOM 981 N N . PHE A 1 118 ? -28.938 -35.594 -12.695 1 73.5 118 PHE A N 1
ATOM 982 C CA . PHE A 1 118 ? -30.312 -36.031 -12.984 1 73.5 118 PHE A CA 1
ATOM 983 C C . PHE A 1 118 ? -30.375 -36.781 -14.305 1 73.5 118 PHE A C 1
ATOM 985 O O . PHE A 1 118 ? -29.531 -36.594 -15.172 1 73.5 118 PHE A O 1
ATOM 992 N N . PRO A 1 119 ? -31.359 -37.75 -14.203 1 74.5 119 PRO A N 1
ATOM 993 C CA . PRO A 1 119 ? -31.516 -38.469 -15.477 1 74.5 119 PRO A CA 1
ATOM 994 C C . PRO A 1 119 ? -31.625 -37.5 -16.672 1 74.5 119 PRO A C 1
ATOM 996 O O . PRO A 1 119 ? -32.438 -36.562 -16.641 1 74.5 119 PRO A O 1
ATOM 999 N N . GLY A 1 120 ? -30.766 -37.531 -17.562 1 72.62 120 GLY A N 1
ATOM 1000 C CA . GLY A 1 120 ? -30.781 -36.781 -18.812 1 72.62 120 GLY A CA 1
ATOM 1001 C C . GLY A 1 120 ? -29.922 -35.531 -18.766 1 72.62 120 GLY A C 1
ATOM 1002 O O . GLY A 1 120 ? -29.688 -34.906 -19.781 1 72.62 120 GLY A O 1
ATOM 1003 N N . ILE A 1 121 ? -29.562 -35.156 -17.531 1 77.25 121 ILE A N 1
ATOM 1004 C CA . ILE A 1 121 ? -28.734 -33.938 -17.453 1 77.25 121 ILE A CA 1
ATOM 1005 C C . ILE A 1 121 ? -27.297 -34.312 -17.078 1 77.25 121 ILE A C 1
ATOM 1007 O O . ILE A 1 121 ? -27.031 -34.719 -15.938 1 77.25 121 ILE A O 1
ATOM 1011 N N . THR A 1 122 ? -26.484 -34.25 -18.031 1 83.62 122 THR A N 1
ATOM 1012 C CA . THR A 1 122 ? -25.078 -34.562 -17.828 1 83.62 122 THR A CA 1
ATOM 1013 C C . THR A 1 122 ? -24.219 -33.312 -17.766 1 83.62 122 THR A C 1
ATOM 1015 O O . THR A 1 122 ? -24.453 -32.375 -18.531 1 83.62 122 THR A O 1
ATOM 1018 N N . THR A 1 123 ? -23.422 -33.281 -16.734 1 88.62 123 THR A N 1
ATOM 1019 C CA . THR A 1 123 ? -22.531 -32.156 -16.578 1 88.62 123 THR A CA 1
ATOM 1020 C C . THR A 1 123 ? -21.078 -32.562 -16.812 1 88.62 123 THR A C 1
ATOM 1022 O O . THR A 1 123 ? -20.641 -33.594 -16.297 1 88.62 123 THR A O 1
ATOM 1025 N N . LEU A 1 124 ? -20.375 -31.797 -17.672 1 88.94 124 LEU A N 1
ATOM 1026 C CA . LEU A 1 124 ? -18.953 -32 -17.922 1 88.94 124 LEU A CA 1
ATOM 1027 C C . LEU A 1 124 ? -18.109 -31.109 -17.016 1 88.94 124 LEU A C 1
ATOM 1029 O O . LEU A 1 124 ? -18.359 -29.891 -16.938 1 88.94 124 LEU A O 1
ATOM 1033 N N . PHE A 1 125 ? -17.188 -31.75 -16.312 1 92.25 125 PHE A N 1
ATOM 1034 C CA . PHE A 1 125 ? -16.297 -31 -15.43 1 92.25 125 PHE A CA 1
ATOM 1035 C C . PHE A 1 125 ? -14.867 -31.016 -15.961 1 92.25 125 PHE A C 1
ATOM 1037 O O . PHE A 1 125 ? -14.32 -32.062 -16.281 1 92.25 125 PHE A O 1
ATOM 1044 N N . CYS A 1 126 ? -14.297 -29.859 -16.125 1 94.44 126 CYS A N 1
ATOM 1045 C CA . CYS A 1 126 ? -12.867 -29.719 -16.359 1 94.44 126 CYS A CA 1
ATOM 1046 C C . CYS A 1 126 ? -12.156 -29.25 -15.094 1 94.44 126 CYS A C 1
ATOM 1048 O O . CYS A 1 126 ? -12.336 -28.109 -14.656 1 94.44 126 CYS A O 1
ATOM 1050 N N . ARG A 1 127 ? -11.352 -30.125 -14.508 1 95.62 127 ARG A N 1
ATOM 1051 C CA . ARG A 1 127 ? -10.703 -29.844 -13.234 1 95.62 127 ARG A CA 1
ATOM 1052 C C . ARG A 1 127 ? -9.195 -29.672 -13.406 1 95.62 127 ARG A C 1
ATOM 1054 O O . ARG A 1 127 ? -8.555 -30.453 -14.109 1 95.62 127 ARG A O 1
ATOM 1061 N N . ALA A 1 128 ? -8.711 -28.625 -12.852 1 96.12 128 ALA A N 1
ATOM 1062 C CA . ALA A 1 128 ? -7.27 -28.375 -12.797 1 96.12 128 ALA A CA 1
ATOM 1063 C C . ALA A 1 128 ? -6.77 -28.359 -11.352 1 96.12 128 ALA A C 1
ATOM 1065 O O . ALA A 1 128 ? -7.344 -27.688 -10.492 1 96.12 128 ALA A O 1
ATOM 1066 N N . HIS A 1 129 ? -5.75 -29.125 -11.062 1 95.19 129 HIS A N 1
ATOM 1067 C CA . HIS A 1 129 ? -5.227 -29.125 -9.703 1 95.19 129 HIS A CA 1
ATOM 1068 C C . HIS A 1 129 ? -3.703 -29.172 -9.695 1 95.19 129 HIS A C 1
ATOM 1070 O O . HIS A 1 129 ? -3.082 -29.453 -10.719 1 95.19 129 HIS A O 1
ATOM 1076 N N . GLY A 1 130 ? -3.059 -28.688 -8.664 1 92.81 130 GLY A N 1
ATOM 1077 C CA . GLY A 1 130 ? -1.629 -28.797 -8.43 1 92.81 130 GLY A CA 1
ATOM 1078 C C . GLY A 1 130 ? -0.819 -27.75 -9.148 1 92.81 130 GLY A C 1
ATOM 1079 O O . GLY A 1 130 ? 0.353 -27.953 -9.469 1 92.81 130 GLY A O 1
ATOM 1080 N N . PHE A 1 131 ? -1.465 -26.703 -9.414 1 91.44 131 PHE A N 1
ATOM 1081 C CA . PHE A 1 131 ? -0.729 -25.719 -10.195 1 91.44 131 PHE A CA 1
ATOM 1082 C C . PHE A 1 131 ? -0.282 -24.562 -9.32 1 91.44 131 PHE A C 1
ATOM 1084 O O . PHE A 1 131 ? -0.862 -24.312 -8.258 1 91.44 131 PHE A O 1
ATOM 1091 N N . TYR A 1 132 ? 0.762 -23.906 -9.719 1 87.44 132 TYR A N 1
ATOM 1092 C CA . TYR A 1 132 ? 1.324 -22.703 -9.109 1 87.44 132 TYR A CA 1
ATOM 1093 C C . TYR A 1 132 ? 2.037 -21.844 -10.148 1 87.44 132 TYR A C 1
ATOM 1095 O O . TYR A 1 132 ? 2.799 -22.359 -10.969 1 87.44 132 TYR A O 1
ATOM 1103 N N . PRO A 1 133 ? 1.814 -20.562 -10 1 87.19 133 PRO A N 1
ATOM 1104 C CA . PRO A 1 133 ? 0.966 -19.688 -9.172 1 87.19 133 PRO A CA 1
ATOM 1105 C C . PRO A 1 133 ? -0.522 -19.875 -9.461 1 87.19 133 PRO A C 1
ATOM 1107 O O . PRO A 1 133 ? -0.896 -20.734 -10.266 1 87.19 133 PRO A O 1
ATOM 1110 N N . PRO A 1 134 ? -1.383 -1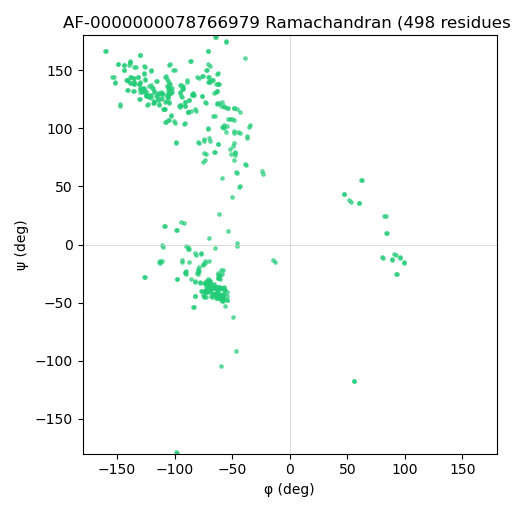9.125 -8.703 1 88.12 134 PRO A N 1
ATOM 1111 C CA . PRO A 1 134 ? -2.812 -19.422 -8.805 1 88.12 134 PRO A CA 1
ATOM 1112 C C . PRO A 1 134 ? -3.43 -18.891 -10.102 1 88.12 134 PRO A C 1
ATOM 1114 O O . PRO A 1 134 ? -4.527 -19.297 -10.477 1 88.12 134 PRO A O 1
ATOM 1117 N N . GLU A 1 135 ? -2.797 -18.016 -10.758 1 88.25 135 GLU A N 1
ATOM 1118 C CA . GLU A 1 135 ? -3.355 -17.469 -11.992 1 88.25 135 GLU A CA 1
ATOM 1119 C C . GLU A 1 135 ? -3.5 -18.562 -13.055 1 88.25 135 GLU A C 1
ATOM 1121 O O . GLU A 1 135 ? -2.506 -19.141 -13.492 1 88.25 135 GLU A O 1
ATOM 1126 N N . ILE A 1 136 ? -4.758 -18.797 -13.57 1 91.69 136 ILE A N 1
ATOM 1127 C CA . ILE A 1 136 ? -5.031 -19.844 -14.555 1 91.69 136 ILE A CA 1
ATOM 1128 C C . ILE A 1 136 ? -6.262 -19.469 -15.375 1 91.69 136 ILE A C 1
ATOM 1130 O O . ILE A 1 136 ? -7.137 -18.75 -14.898 1 91.69 136 ILE A O 1
ATOM 1134 N N . SER A 1 137 ? -6.184 -19.828 -16.594 1 93.81 137 SER A N 1
ATOM 1135 C CA . SER A 1 137 ? -7.344 -19.641 -17.453 1 93.81 137 SER A CA 1
ATOM 1136 C C . SER A 1 137 ? -7.871 -20.969 -17.984 1 93.81 137 SER A C 1
ATOM 1138 O O . SER A 1 137 ? -7.117 -21.766 -18.562 1 93.81 137 SER A O 1
ATOM 1140 N N . ILE A 1 138 ? -9.164 -21.234 -17.719 1 95.31 138 ILE A N 1
ATOM 1141 C CA . ILE A 1 138 ? -9.828 -22.453 -18.203 1 95.31 138 ILE A CA 1
ATOM 1142 C C . ILE A 1 138 ? -11.07 -22.062 -19 1 95.31 138 ILE A C 1
ATOM 1144 O O . ILE A 1 138 ? -11.938 -21.328 -18.516 1 95.31 138 ILE A O 1
ATOM 1148 N N . ILE A 1 139 ? -11.133 -22.609 -20.203 1 95 139 ILE A N 1
ATOM 1149 C CA . ILE A 1 139 ? -12.273 -22.281 -21.047 1 95 139 ILE A CA 1
ATOM 1150 C C . ILE A 1 139 ? -12.805 -23.562 -21.703 1 95 139 ILE A C 1
ATOM 1152 O O . ILE A 1 139 ? -12.031 -24.422 -22.125 1 95 139 ILE A O 1
ATOM 1156 N N . TRP A 1 140 ? -14.164 -23.625 -21.844 1 93.31 140 TRP A N 1
ATOM 1157 C CA . TRP A 1 140 ? -14.805 -24.688 -22.609 1 93.31 140 TRP A CA 1
ATOM 1158 C C . TRP A 1 140 ? -15.078 -24.234 -24.031 1 93.31 140 TRP A C 1
ATOM 1160 O O . TRP A 1 140 ? -15.531 -23.109 -24.266 1 93.31 140 TRP A O 1
ATOM 1170 N N . LYS A 1 141 ? -14.82 -25.094 -24.906 1 91.75 141 LYS A N 1
ATOM 1171 C CA . LYS A 1 141 ? -15.203 -24.859 -26.297 1 91.75 141 LYS A CA 1
ATOM 1172 C C . LYS A 1 141 ? -16.125 -25.969 -26.812 1 91.75 141 LYS A C 1
ATOM 1174 O O . LYS A 1 141 ? -15.914 -27.141 -26.5 1 91.75 141 LYS A O 1
ATOM 1179 N N . LYS A 1 142 ? -17.141 -25.5 -27.516 1 89.81 142 LYS A N 1
ATOM 1180 C CA . LYS A 1 142 ? -18.062 -26.406 -28.219 1 89.81 142 LYS A CA 1
ATOM 1181 C C . LYS A 1 142 ? -17.859 -26.328 -29.734 1 89.81 142 LYS A C 1
ATOM 1183 O O . LYS A 1 142 ? -18.078 -25.266 -30.328 1 89.81 142 LYS A O 1
ATOM 1188 N N . ASN A 1 143 ? -17.453 -27.422 -30.25 1 89.19 143 ASN A N 1
ATOM 1189 C CA . ASN A 1 143 ? -17.156 -27.453 -31.688 1 89.19 143 ASN A CA 1
ATOM 1190 C C . ASN A 1 143 ? -16.188 -26.344 -32.094 1 89.19 143 ASN A C 1
ATOM 1192 O O . ASN A 1 143 ? -16.406 -25.672 -33.094 1 89.19 143 ASN A O 1
ATOM 1196 N N . GLY A 1 144 ? -15.258 -26.062 -31.219 1 88.06 144 GLY A N 1
ATOM 1197 C CA . GLY A 1 144 ? -14.188 -25.125 -31.531 1 88.06 144 GLY A CA 1
ATOM 1198 C C . GLY A 1 144 ? -14.523 -23.703 -31.125 1 88.06 144 GLY A C 1
ATOM 1199 O O . GLY A 1 144 ? -13.672 -22.812 -31.188 1 88.06 144 GLY A O 1
ATOM 1200 N N . GLU A 1 145 ? -15.82 -23.562 -30.734 1 90.75 145 GLU A N 1
ATOM 1201 C CA . GLU A 1 145 ? -16.234 -22.234 -30.328 1 90.75 145 GLU A CA 1
ATOM 1202 C C . GLU A 1 145 ? -16.359 -22.125 -28.812 1 90.75 145 GLU A C 1
ATOM 1204 O O . GLU A 1 145 ? -16.859 -23.047 -28.156 1 90.75 145 GLU A O 1
ATOM 1209 N N . GLU A 1 146 ? -15.859 -20.969 -28.297 1 91.75 146 GLU A N 1
ATOM 1210 C CA . GLU A 1 146 ? -15.883 -20.766 -26.859 1 91.75 146 GLU A CA 1
ATOM 1211 C C . GLU A 1 146 ? -17.312 -20.703 -26.328 1 91.75 146 GLU A C 1
ATOM 1213 O O . GLU A 1 146 ? -18.156 -20.016 -26.906 1 91.75 146 GLU A O 1
ATOM 1218 N N . LEU A 1 147 ? -17.547 -21.422 -25.328 1 87.31 147 LEU A N 1
ATOM 1219 C CA . LEU A 1 147 ? -18.844 -21.438 -24.656 1 87.31 147 LEU A CA 1
ATOM 1220 C C . LEU A 1 147 ? -18.875 -20.422 -23.516 1 87.31 147 LEU A C 1
ATOM 1222 O O . LEU A 1 147 ? -18.203 -20.609 -22.5 1 87.31 147 LEU A O 1
ATOM 1226 N N . VAL A 1 148 ? -19.5 -19.344 -23.688 1 81.62 148 VAL A N 1
ATOM 1227 C CA . VAL A 1 148 ? -19.5 -18.297 -22.656 1 81.62 148 VAL A CA 1
ATOM 1228 C C . VAL A 1 148 ? -20.766 -18.391 -21.828 1 81.62 148 VAL A C 1
ATOM 1230 O O . VAL A 1 148 ? -20.75 -18.156 -20.609 1 81.62 148 VAL A O 1
ATOM 1233 N N . GLN A 1 149 ? -21.766 -18.859 -22.5 1 77.5 149 GLN A N 1
ATOM 1234 C CA . GLN A 1 149 ? -23.047 -18.938 -21.797 1 77.5 149 GLN A CA 1
ATOM 1235 C C . GLN A 1 149 ? -23.234 -20.312 -21.156 1 77.5 149 GLN A C 1
ATOM 1237 O O . GLN A 1 149 ? -22.672 -21.297 -21.625 1 77.5 149 GLN A O 1
ATOM 1242 N N . GLU A 1 150 ? -23.719 -20.453 -19.891 1 81.19 150 GLU A N 1
ATOM 1243 C CA . GLU A 1 150 ? -24.109 -21.688 -19.203 1 81.19 150 GLU A CA 1
ATOM 1244 C C . GLU A 1 150 ? -22.906 -22.375 -18.578 1 81.19 150 GLU A C 1
ATOM 1246 O O . GLU A 1 150 ? -22.859 -23.609 -18.5 1 81.19 150 GLU A O 1
ATOM 1251 N N . VAL A 1 151 ? -21.828 -21.688 -18.578 1 90.31 151 VAL A N 1
ATOM 1252 C CA . VAL A 1 151 ? -20.641 -22.25 -17.953 1 90.31 151 VAL A CA 1
ATOM 1253 C C . VAL A 1 151 ? -20.562 -21.797 -16.5 1 90.31 151 VAL A C 1
ATOM 1255 O O . VAL A 1 151 ? -20.812 -20.625 -16.188 1 90.31 151 VAL A O 1
ATOM 1258 N N . ASP A 1 152 ? -20.281 -22.766 -15.594 1 93.12 152 ASP A N 1
ATOM 1259 C CA . ASP A 1 152 ? -20.094 -22.438 -14.18 1 93.12 152 ASP A CA 1
ATOM 1260 C C . ASP A 1 152 ? -18.609 -22.5 -13.797 1 93.12 152 ASP A C 1
ATOM 1262 O O . ASP A 1 152 ? -17.953 -23.531 -14.008 1 93.12 152 ASP A O 1
ATOM 1266 N N . TYR A 1 153 ? -18.188 -21.344 -13.203 1 94.12 153 TYR A N 1
ATOM 1267 C CA . TYR A 1 153 ? -16.781 -21.266 -12.789 1 94.12 153 TYR A CA 1
ATOM 1268 C C . TYR A 1 153 ? -16.656 -21.406 -11.281 1 94.12 153 TYR A C 1
ATOM 1270 O O . TYR A 1 153 ? -17.344 -20.734 -10.516 1 94.12 153 TYR A O 1
ATOM 1278 N N . ALA A 1 154 ? -15.75 -22.312 -10.938 1 95.12 154 ALA A N 1
ATOM 1279 C CA . ALA A 1 154 ? -15.414 -22.406 -9.516 1 95.12 154 ALA A CA 1
ATOM 1280 C C . ALA A 1 154 ? -14.32 -21.406 -9.156 1 95.12 154 ALA A C 1
ATOM 1282 O O . ALA A 1 154 ? -13.547 -20.984 -10.016 1 95.12 154 ALA A O 1
ATOM 1283 N N . ASP A 1 155 ? -14.234 -21.062 -7.891 1 94.88 155 ASP A N 1
ATOM 1284 C CA . ASP A 1 155 ? -13.148 -20.219 -7.398 1 94.88 155 ASP A CA 1
ATOM 1285 C C . ASP A 1 155 ? -11.828 -21 -7.352 1 94.88 155 ASP A C 1
ATOM 1287 O O . ASP A 1 155 ? -11.836 -22.219 -7.266 1 94.88 155 ASP A O 1
ATOM 1291 N N . ILE A 1 156 ? -10.789 -20.266 -7.527 1 94.38 156 ILE A N 1
ATOM 1292 C CA . ILE A 1 156 ? -9.469 -20.859 -7.328 1 94.38 156 ILE A CA 1
ATOM 1293 C C . ILE A 1 156 ? -9.219 -21.062 -5.836 1 94.38 156 ILE A C 1
ATOM 1295 O O . ILE A 1 156 ? -9.242 -20.109 -5.062 1 94.38 156 ILE A O 1
ATOM 1299 N N . LEU A 1 157 ? -8.961 -22.281 -5.477 1 94.5 157 LEU A N 1
ATOM 1300 C CA . LEU A 1 157 ? -8.789 -22.609 -4.062 1 94.5 157 LEU A CA 1
ATOM 1301 C C . LEU A 1 157 ? -7.41 -23.203 -3.801 1 94.5 157 LEU A C 1
ATOM 1303 O O . LEU A 1 157 ? -6.859 -23.906 -4.656 1 94.5 157 LEU A O 1
ATOM 1307 N N . PRO A 1 158 ? -6.922 -22.938 -2.557 1 90.19 158 PRO A N 1
ATOM 1308 C CA . PRO A 1 158 ? -5.68 -23.625 -2.189 1 90.19 158 PRO A CA 1
ATOM 1309 C C . PRO A 1 158 ? -5.863 -25.125 -2.006 1 90.19 158 PRO A C 1
ATOM 1311 O O . PRO A 1 158 ? -6.906 -25.578 -1.519 1 90.19 158 PRO A O 1
ATOM 1314 N N . SER A 1 159 ? -4.871 -25.859 -2.461 1 90.31 159 SER A N 1
ATOM 1315 C CA . SER A 1 159 ? -4.906 -27.312 -2.328 1 90.31 159 SER A CA 1
ATOM 1316 C C . SER A 1 159 ? -4.309 -27.766 -1 1 90.31 159 SER A C 1
ATOM 1318 O O . SER A 1 159 ? -4.297 -28.953 -0.689 1 90.31 159 SER A O 1
ATOM 1320 N N . GLY A 1 160 ? -3.807 -26.906 -0.243 1 81.88 160 GLY A N 1
ATOM 1321 C CA .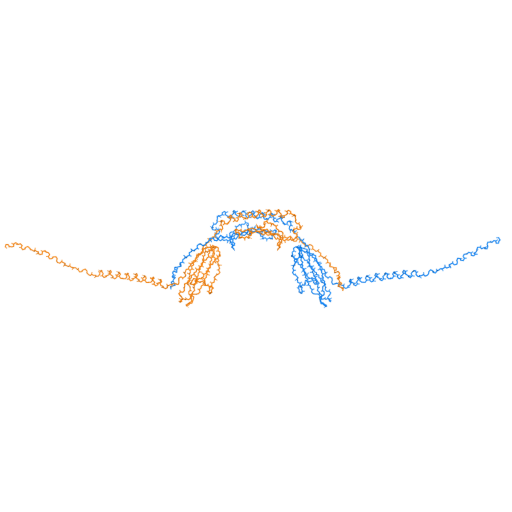 GLY A 1 160 ? -3.205 -27.234 1.038 1 81.88 160 GLY A CA 1
ATOM 1322 C C . GLY A 1 160 ? -1.709 -27.469 0.953 1 81.88 160 GLY A C 1
ATOM 1323 O O . GLY A 1 160 ? -1.008 -27.422 1.965 1 81.88 160 GLY A O 1
ATOM 1324 N N . ASP A 1 161 ? -1.21 -27.859 -0.199 1 82.56 161 ASP A N 1
ATOM 1325 C CA . ASP A 1 161 ? 0.211 -28.156 -0.378 1 82.56 161 ASP A CA 1
ATOM 1326 C C . ASP A 1 161 ? 0.935 -26.969 -1.008 1 82.56 161 ASP A C 1
ATOM 1328 O O . ASP A 1 161 ? 2.057 -27.109 -1.501 1 82.56 161 ASP A O 1
ATOM 1332 N N . GLY A 1 162 ? 0.272 -25.859 -1.037 1 82.19 162 GLY A N 1
ATOM 1333 C CA . GLY A 1 162 ? 0.876 -24.688 -1.637 1 82.19 162 GLY A CA 1
ATOM 1334 C C . GLY A 1 162 ? 0.474 -24.484 -3.084 1 82.19 162 GLY A C 1
ATOM 1335 O O . GLY A 1 162 ? 0.836 -23.469 -3.699 1 82.19 162 GLY A O 1
ATOM 1336 N N . THR A 1 163 ? -0.128 -25.484 -3.557 1 89.94 163 THR A N 1
ATOM 1337 C CA . THR A 1 163 ? -0.635 -25.375 -4.918 1 89.94 163 THR A CA 1
ATOM 1338 C C . THR A 1 163 ? -2.123 -25.031 -4.918 1 89.94 163 THR A C 1
ATOM 1340 O O . THR A 1 163 ? -2.713 -24.812 -3.857 1 89.94 163 THR A O 1
ATOM 1343 N N . TYR A 1 164 ? -2.631 -24.953 -6.129 1 92.88 164 TYR A N 1
ATOM 1344 C CA . TYR A 1 164 ? -4.016 -24.5 -6.227 1 92.88 164 TYR A CA 1
ATOM 1345 C C . TYR A 1 164 ? -4.84 -25.438 -7.098 1 92.88 164 TYR A C 1
ATOM 1347 O O . TYR A 1 164 ? -4.289 -26.344 -7.738 1 92.88 164 TYR A O 1
ATOM 1355 N N . GLN A 1 165 ? -6.164 -25.312 -6.969 1 96.06 165 GLN A N 1
ATOM 1356 C CA . GLN A 1 165 ? -7.086 -26.141 -7.738 1 96.06 165 GLN A CA 1
ATOM 1357 C C . GLN A 1 165 ? -8.328 -25.359 -8.133 1 96.06 165 GLN A C 1
ATOM 1359 O O . GLN A 1 165 ? -8.703 -24.391 -7.465 1 96.06 165 GLN A O 1
ATOM 1364 N N . THR A 1 166 ? -8.93 -25.672 -9.219 1 97.44 166 THR A N 1
ATOM 1365 C CA . THR A 1 166 ? -10.18 -25.062 -9.68 1 97.44 166 THR A CA 1
ATOM 1366 C C . THR A 1 166 ? -10.859 -25.969 -10.711 1 97.44 166 THR A C 1
ATOM 1368 O O . THR A 1 166 ? -10.328 -27.016 -11.078 1 97.44 166 THR A O 1
ATOM 1371 N N . TRP A 1 167 ? -12.109 -25.703 -11.023 1 96.31 167 TRP A N 1
ATOM 1372 C CA . TRP A 1 167 ? -12.797 -26.453 -12.07 1 96.31 167 TRP A CA 1
ATOM 1373 C C . TRP A 1 167 ? -13.844 -25.594 -12.766 1 96.31 167 TRP A C 1
ATOM 1375 O O . TRP A 1 167 ? -14.266 -24.562 -12.234 1 96.31 167 TRP A O 1
ATOM 1385 N N . VAL A 1 168 ? -14.148 -25.922 -13.922 1 96.38 168 VAL A N 1
ATOM 1386 C CA . VAL A 1 168 ? -15.195 -25.312 -14.727 1 96.38 168 VAL A CA 1
ATOM 1387 C C . VAL A 1 168 ? -16.125 -26.391 -15.273 1 96.38 168 VAL A C 1
ATOM 1389 O O . VAL A 1 168 ? -15.664 -27.453 -15.719 1 96.38 168 VAL A O 1
ATOM 1392 N N . SER A 1 169 ? -17.469 -26.125 -15.164 1 94.06 169 SER A N 1
ATOM 1393 C CA . SER A 1 169 ? -18.406 -27.156 -15.594 1 94.06 169 SER A CA 1
ATOM 1394 C C . SER A 1 169 ? -19.406 -26.594 -16.594 1 94.06 169 SER A C 1
ATOM 1396 O O . SER A 1 169 ? -19.672 -25.391 -16.625 1 94.06 169 SER A O 1
ATOM 1398 N N . VAL A 1 170 ? -19.906 -27.484 -17.422 1 91.12 170 VAL A N 1
ATOM 1399 C CA . VAL A 1 170 ? -20.906 -27.156 -18.438 1 91.12 170 VAL A CA 1
ATOM 1400 C C . VAL A 1 170 ? -21.938 -28.281 -18.531 1 91.12 170 VAL A C 1
ATOM 1402 O O . VAL A 1 170 ? -21.578 -29.469 -18.391 1 91.12 170 VAL A O 1
ATOM 1405 N N . GLU A 1 171 ? -23.156 -27.844 -18.703 1 87.88 171 GLU A N 1
ATOM 1406 C CA . GLU A 1 171 ? -24.188 -28.859 -18.875 1 87.88 171 GLU A CA 1
ATOM 1407 C C . GLU A 1 171 ? -24.266 -29.328 -20.328 1 87.88 171 GLU A C 1
ATOM 1409 O O . GLU A 1 171 ? -24.219 -28.516 -21.25 1 87.88 171 GLU A O 1
ATOM 1414 N N . LEU A 1 172 ? -24.25 -30.625 -20.438 1 81.69 172 LEU A N 1
ATOM 1415 C CA . LEU A 1 172 ? -24.281 -31.234 -21.766 1 81.69 172 LEU A CA 1
ATOM 1416 C C . LEU A 1 172 ? -25.656 -31.844 -22.047 1 81.69 172 LEU A C 1
ATOM 1418 O O . LEU A 1 172 ? -26.328 -32.344 -21.125 1 81.69 172 LEU A O 1
ATOM 1422 N N . ASP A 1 173 ? -25.984 -31.656 -23.328 1 74.69 173 ASP A N 1
ATOM 1423 C CA . ASP A 1 173 ? -27.078 -32.469 -23.828 1 74.69 173 ASP A CA 1
ATOM 1424 C C . ASP A 1 173 ? -26.594 -33.875 -24.219 1 74.69 173 ASP A C 1
ATOM 1426 O O . ASP A 1 173 ? -25.797 -34 -25.156 1 74.69 173 ASP A O 1
ATOM 1430 N N . PRO A 1 174 ? -27.047 -34.875 -23.547 1 71.75 174 PRO A N 1
ATOM 1431 C CA . PRO A 1 174 ? -26.562 -36.219 -23.812 1 71.75 174 PRO A CA 1
ATOM 1432 C C . PRO A 1 174 ? -26.812 -36.688 -25.25 1 71.75 174 PRO A C 1
ATOM 1434 O O . PRO A 1 174 ? -26.125 -37.562 -25.75 1 71.75 174 PRO A O 1
ATOM 1437 N N . GLN A 1 175 ? -27.766 -36.062 -25.844 1 72.62 175 GLN A N 1
ATOM 1438 C CA . GLN A 1 175 ? -28.109 -36.5 -27.188 1 72.62 175 GLN A CA 1
ATOM 1439 C C . GLN A 1 175 ? -27.312 -35.75 -28.25 1 72.62 175 GLN A C 1
ATOM 1441 O O . GLN A 1 175 ? -27.312 -36.125 -29.422 1 72.62 175 GLN A O 1
ATOM 1446 N N . SER A 1 176 ? -26.516 -34.875 -27.734 1 73.88 176 SER A N 1
ATOM 1447 C CA . SER A 1 176 ? -25.812 -34.031 -28.703 1 73.88 176 SER A CA 1
ATOM 1448 C C . SER A 1 176 ? -24.484 -34.656 -29.125 1 73.88 176 SER A C 1
ATOM 1450 O O . SER A 1 176 ? -23.875 -35.406 -28.359 1 73.88 176 SER A O 1
ATOM 1452 N N . ARG A 1 177 ? -24.078 -34.594 -30.422 1 78.31 177 ARG A N 1
ATOM 1453 C CA . ARG A 1 177 ? -22.812 -35.062 -30.969 1 78.31 177 ARG A CA 1
ATOM 1454 C C . ARG A 1 177 ? -21.75 -33.969 -30.984 1 78.31 177 ARG A C 1
ATOM 1456 O O . ARG A 1 177 ? -20.766 -34.094 -31.703 1 78.31 177 ARG A O 1
ATOM 1463 N N . ASP A 1 178 ? -22.062 -33 -30.172 1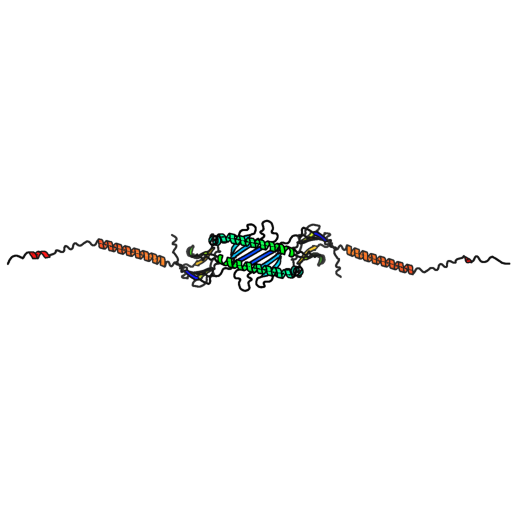 83.25 178 ASP A N 1
ATOM 1464 C CA . ASP A 1 178 ? -21.109 -31.891 -30.141 1 83.25 178 ASP A CA 1
ATOM 1465 C C . ASP A 1 178 ? -19.797 -32.312 -29.469 1 83.25 178 ASP A C 1
ATOM 1467 O O . ASP A 1 178 ? -19.797 -33.156 -28.578 1 83.25 178 ASP A O 1
ATOM 1471 N N . ILE A 1 179 ? -18.766 -31.734 -30.031 1 84.38 179 ILE A N 1
ATOM 1472 C CA . ILE A 1 179 ? -17.438 -32 -29.453 1 84.38 179 ILE A CA 1
ATOM 1473 C C . ILE A 1 179 ? -17.078 -30.922 -28.453 1 84.38 179 ILE A C 1
ATOM 1475 O O . ILE A 1 179 ? -17.031 -29.734 -28.797 1 84.38 179 ILE A O 1
ATOM 1479 N N . TYR A 1 180 ? -16.875 -31.391 -27.25 1 87.38 180 TYR A N 1
ATOM 1480 C CA . TYR A 1 180 ? -16.469 -30.453 -26.203 1 87.38 180 TYR A CA 1
ATOM 1481 C C . TYR A 1 180 ? -14.984 -30.594 -25.891 1 87.38 180 TYR A C 1
ATOM 1483 O O . TYR A 1 180 ? -14.445 -31.703 -25.859 1 87.38 180 TYR A O 1
ATOM 1491 N N . SER A 1 181 ? -14.336 -29.391 -25.797 1 91.25 181 SER A N 1
ATOM 1492 C CA . SER A 1 181 ? -12.93 -29.391 -25.422 1 91.25 181 SER A CA 1
ATOM 1493 C C . SER A 1 181 ? -12.648 -28.375 -24.312 1 91.25 181 SER A C 1
ATOM 1495 O O . SER A 1 181 ? -13.25 -27.312 -24.281 1 91.25 181 SER A O 1
ATOM 1497 N N . CYS A 1 182 ? -11.75 -28.75 -23.453 1 93.38 182 CYS A N 1
ATOM 1498 C CA . CYS A 1 182 ? -11.32 -27.891 -22.344 1 93.38 182 CYS A CA 1
ATOM 1499 C C . CYS A 1 182 ? -9.938 -27.297 -22.625 1 93.38 182 CYS A C 1
ATOM 1501 O O . CYS A 1 182 ? -8.984 -28.031 -22.891 1 93.38 182 CYS A O 1
ATOM 1503 N N . HIS A 1 183 ? -9.883 -26 -22.609 1 93.69 183 HIS A N 1
ATOM 1504 C CA . HIS A 1 183 ? -8.633 -25.281 -22.875 1 93.69 183 HIS A CA 1
ATOM 1505 C C . HIS A 1 183 ? -8.086 -24.656 -21.594 1 93.69 183 HIS A C 1
ATOM 1507 O O . HIS A 1 183 ? -8.758 -23.828 -20.969 1 93.69 183 HIS A O 1
ATOM 1513 N N . VAL A 1 184 ? -6.816 -25.078 -21.297 1 94.38 184 VAL A N 1
ATOM 1514 C CA . VAL A 1 184 ? -6.207 -24.578 -20.078 1 94.38 184 VAL A CA 1
ATOM 1515 C C . VAL A 1 184 ? -4.918 -23.828 -20.391 1 94.38 184 VAL A C 1
ATOM 1517 O O . VAL A 1 184 ? -4.078 -24.328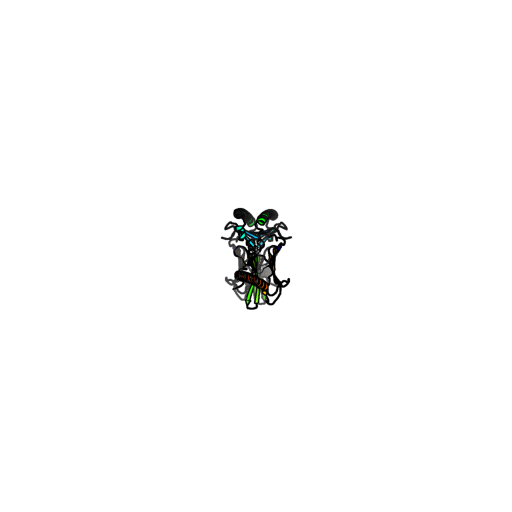 -21.156 1 94.38 184 VAL A O 1
ATOM 1520 N N . GLU A 1 185 ? -4.887 -22.609 -19.828 1 92.12 185 GLU A N 1
ATOM 1521 C CA . GLU A 1 185 ? -3.676 -21.797 -19.969 1 92.12 185 GLU A CA 1
ATOM 1522 C C . GLU A 1 185 ? -3.086 -21.453 -18.609 1 92.12 185 GLU A C 1
ATOM 1524 O O . GLU A 1 185 ? -3.793 -20.953 -17.719 1 92.12 185 GLU A O 1
ATOM 1529 N N . HIS A 1 186 ? -1.795 -21.781 -18.438 1 90.5 186 HIS A N 1
ATOM 1530 C CA . HIS A 1 186 ? -1.088 -21.516 -17.188 1 90.5 186 HIS A CA 1
ATOM 1531 C C . HIS A 1 186 ? 0.387 -21.219 -17.453 1 90.5 186 HIS A C 1
ATOM 1533 O O . HIS A 1 186 ? 1.117 -22.078 -17.938 1 90.5 186 HIS A O 1
ATOM 1539 N N . CYS A 1 187 ? 0.842 -19.984 -17.062 1 84.06 187 CYS A N 1
ATOM 1540 C CA . CYS A 1 187 ? 2.23 -19.547 -17.172 1 84.06 187 CYS A CA 1
ATOM 1541 C C . CYS A 1 187 ? 2.793 -19.859 -18.547 1 84.06 187 CYS A C 1
ATOM 1543 O O . CYS A 1 187 ? 3.885 -20.422 -18.672 1 84.06 187 CYS A O 1
ATOM 1545 N N . GLY A 1 188 ? 1.998 -19.594 -19.547 1 81.88 188 GLY A N 1
ATOM 1546 C CA . GLY A 1 188 ? 2.453 -19.75 -20.922 1 81.88 188 GLY A CA 1
ATOM 1547 C C . GLY A 1 188 ? 2.201 -21.156 -21.453 1 81.88 188 GLY A C 1
ATOM 1548 O O . GLY A 1 188 ? 2.422 -21.406 -22.641 1 81.88 188 GLY A O 1
ATOM 1549 N N . LEU A 1 189 ? 1.866 -22.062 -20.594 1 84.75 189 LEU A N 1
ATOM 1550 C CA . LEU A 1 189 ? 1.512 -23.422 -21.016 1 84.75 189 LEU A CA 1
ATOM 1551 C C . LEU A 1 189 ? 0.048 -23.484 -21.438 1 84.75 189 LEU A C 1
ATOM 1553 O O . LEU A 1 189 ? -0.833 -23 -20.734 1 84.75 189 LEU A O 1
ATOM 1557 N N . HIS A 1 190 ? -0.141 -24.062 -22.688 1 89.69 190 HIS A N 1
ATOM 1558 C CA . HIS A 1 190 ? -1.491 -24.25 -23.203 1 89.69 190 HIS A CA 1
ATOM 1559 C C . HIS A 1 190 ? -1.828 -25.734 -23.312 1 89.69 190 HIS A C 1
ATOM 1561 O O . HIS A 1 190 ? -1.114 -26.5 -23.984 1 89.69 190 HIS A O 1
ATOM 1567 N N . MET A 1 191 ? -2.852 -26.156 -22.641 1 89.69 191 MET A N 1
ATOM 1568 C CA . MET A 1 191 ? -3.309 -27.547 -22.672 1 89.69 191 MET A CA 1
ATOM 1569 C C . MET A 1 191 ? -4.734 -27.641 -23.203 1 89.69 191 MET A C 1
ATOM 1571 O O . MET A 1 191 ? -5.586 -26.828 -22.844 1 89.69 191 MET A O 1
ATOM 1575 N N . VAL A 1 192 ? -4.965 -28.594 -24.109 1 90.38 192 VAL A N 1
ATOM 1576 C CA . VAL A 1 192 ? -6.301 -28.828 -24.641 1 90.38 192 VAL A CA 1
ATOM 1577 C C . VAL A 1 192 ? -6.711 -30.281 -24.391 1 90.38 192 VAL A C 1
ATOM 1579 O O . VAL A 1 192 ? -5.992 -31.203 -24.781 1 90.38 192 VAL A O 1
ATOM 1582 N N . LEU A 1 193 ? -7.754 -30.422 -23.703 1 88.56 193 LEU A N 1
ATOM 1583 C CA . LEU A 1 193 ? -8.297 -31.75 -23.453 1 88.56 193 LEU A CA 1
ATOM 1584 C C . LEU A 1 193 ? -9.664 -31.906 -24.125 1 88.56 193 LEU A C 1
ATOM 1586 O O . LEU A 1 193 ? -10.523 -31.031 -23.984 1 88.56 193 LEU A O 1
ATOM 1590 N N . GLN A 1 194 ? -9.727 -32.875 -24.891 1 83.12 194 GLN A N 1
ATOM 1591 C CA . GLN A 1 194 ? -11 -33.156 -25.531 1 83.12 194 GLN A CA 1
ATOM 1592 C C . GLN A 1 194 ? -11.844 -34.125 -24.703 1 83.12 194 GLN A C 1
ATOM 1594 O O . GLN A 1 194 ? -11.328 -35.094 -24.188 1 83.12 194 GLN A O 1
ATOM 1599 N N . GLY A 1 195 ? -12.992 -33.531 -24.359 1 70.81 195 GLY A N 1
ATOM 1600 C CA . GLY A 1 195 ? -13.922 -34.438 -23.672 1 70.81 195 GLY A CA 1
ATOM 1601 C C . GLY A 1 195 ? -14.578 -35.438 -24.609 1 70.81 195 GLY A C 1
ATOM 1602 O O . GLY A 1 195 ? -15.156 -35.062 -25.625 1 70.81 195 GLY A O 1
ATOM 1603 N N . HIS A 1 196 ? -13.953 -36.562 -24.75 1 58.09 196 HIS A N 1
ATOM 1604 C CA . HIS A 1 196 ? -14.688 -37.5 -25.594 1 58.09 196 HIS A CA 1
ATOM 1605 C C . HIS A 1 196 ? -15.992 -37.938 -24.922 1 58.09 196 HIS A C 1
ATOM 1607 O O . HIS A 1 196 ? -16.031 -38.156 -23.703 1 58.09 196 HIS A O 1
ATOM 1613 N N . GLN A 1 197 ? -17.094 -37.469 -25.5 1 50.41 197 GLN A N 1
ATOM 1614 C CA . GLN A 1 197 ? -18.312 -38.219 -25.188 1 50.41 197 GLN A CA 1
ATOM 1615 C C . GLN A 1 197 ? -18.031 -39.719 -25.047 1 50.41 197 GLN A C 1
ATOM 1617 O O . GLN A 1 197 ? -17.297 -40.281 -25.828 1 50.41 197 GLN A O 1
ATOM 1622 N N . GLU A 1 198 ? -17.953 -40.156 -23.938 1 48.22 198 GLU A N 1
ATOM 1623 C CA . GLU A 1 198 ? -17.875 -41.594 -23.797 1 48.22 198 GLU A CA 1
ATOM 1624 C C . GLU A 1 198 ? -18.484 -42.312 -25 1 48.22 198 GLU A C 1
ATOM 1626 O O . GLU A 1 198 ? -19.672 -42.188 -25.266 1 48.22 198 GLU A O 1
ATOM 1631 N N . SER A 1 199 ? -17.969 -42.156 -26.125 1 42.62 199 SER A N 1
ATOM 1632 C CA . SER A 1 199 ? -18.672 -43.062 -27.062 1 42.62 199 SER A CA 1
ATOM 1633 C C . SER A 1 199 ? -18.859 -44.438 -26.453 1 42.62 199 SER A C 1
ATOM 1635 O O . SER A 1 199 ? -17.922 -45.031 -25.922 1 42.62 199 SER A O 1
ATOM 1637 N N . GLU A 1 200 ? -20.047 -44.781 -25.844 1 45.59 200 GLU A N 1
ATOM 1638 C CA . GLU A 1 200 ? -20.578 -46.156 -25.688 1 45.59 200 GLU A CA 1
ATOM 1639 C C . GLU A 1 200 ? -19.844 -47.125 -26.578 1 45.59 200 GLU A C 1
ATOM 1641 O O . GLU A 1 200 ? -19.812 -48.344 -26.297 1 45.59 200 GLU A O 1
ATOM 1646 N N . SER A 1 201 ? -19.109 -46.656 -27.484 1 47 201 SER A N 1
ATOM 1647 C CA . SER A 1 201 ? -18.531 -47.5 -28.516 1 47 201 SER A CA 1
ATOM 1648 C C . SER A 1 201 ? -17.25 -48.188 -28.016 1 47 201 SER A C 1
ATOM 1650 O O . SER A 1 201 ? -16.969 -49.312 -28.375 1 47 201 SER A O 1
ATOM 1652 N N . ILE A 1 202 ? -16.5 -47.594 -27.172 1 48.41 202 ILE A N 1
ATOM 1653 C CA . ILE A 1 202 ? -15.289 -48.25 -26.719 1 48.41 202 ILE A CA 1
ATOM 1654 C C . ILE A 1 202 ? -15.664 -49.375 -25.734 1 48.41 202 ILE A C 1
ATOM 1656 O O . ILE A 1 202 ? -15.109 -50.469 -25.797 1 48.41 202 ILE A O 1
ATOM 1660 N N . LEU A 1 203 ? -16.578 -49.031 -24.797 1 49.38 203 LEU A N 1
ATOM 1661 C CA . LEU A 1 203 ? -17.125 -50.125 -23.984 1 49.38 203 LEU A CA 1
ATOM 1662 C C . LEU A 1 203 ? -17.734 -51.188 -24.859 1 49.38 203 LEU A C 1
ATOM 1664 O O . LEU A 1 203 ? -17.578 -52.375 -24.578 1 49.38 203 LEU A O 1
ATOM 1668 N N . LEU A 1 204 ? -18.406 -50.719 -25.906 1 53 204 LEU A N 1
ATOM 1669 C CA . LEU A 1 204 ? -18.938 -51.656 -26.859 1 53 204 LEU A CA 1
ATOM 1670 C C . LEU A 1 204 ? -17.828 -52.406 -27.609 1 53 204 LEU A C 1
ATOM 1672 O O . LEU A 1 204 ? -17.906 -53.594 -27.828 1 53 204 LEU A O 1
ATOM 1676 N N . VAL A 1 205 ? -16.734 -51.688 -27.844 1 54.97 205 VAL A N 1
ATOM 1677 C CA . VAL A 1 205 ? -15.609 -52.312 -28.531 1 54.97 205 VAL A CA 1
ATOM 1678 C C . VAL A 1 205 ? -14.852 -53.219 -27.562 1 54.97 205 VAL A C 1
ATOM 1680 O O . VAL A 1 205 ? -14.492 -54.344 -27.922 1 54.97 205 VAL A O 1
ATOM 1683 N N . MET A 1 206 ? -14.703 -52.75 -26.344 1 62 206 MET A N 1
ATOM 1684 C CA . MET A 1 206 ? -14.031 -53.625 -25.375 1 62 206 MET A CA 1
ATOM 1685 C C . MET A 1 206 ? -14.883 -54.844 -25.078 1 62 206 MET A C 1
ATOM 1687 O O . MET A 1 206 ? -14.359 -55.969 -24.984 1 62 206 MET A O 1
ATOM 1691 N N . LYS A 1 207 ? -16.156 -54.625 -24.922 1 69 207 LYS A N 1
ATOM 1692 C CA . LYS A 1 207 ? -17.062 -55.75 -24.766 1 69 207 LYS A CA 1
ATOM 1693 C C . LYS A 1 207 ? -17.031 -56.656 -25.984 1 69 207 LYS A C 1
ATOM 1695 O O . LYS A 1 207 ? -17.062 -57.875 -25.844 1 69 207 LYS A O 1
ATOM 1700 N N . ALA A 1 208 ? -16.922 -55.969 -27.156 1 68.31 208 ALA A N 1
ATOM 1701 C CA . ALA A 1 208 ? -16.859 -56.75 -28.375 1 68.31 208 ALA A CA 1
ATOM 1702 C C . ALA A 1 208 ? -15.547 -57.5 -28.484 1 68.31 208 ALA A C 1
ATOM 1704 O O . ALA A 1 208 ? -15.523 -58.688 -28.859 1 68.31 208 ALA A O 1
ATOM 1705 N N . VAL A 1 209 ? -14.508 -56.938 -28.031 1 70.25 209 VAL A N 1
ATOM 1706 C CA . VAL A 1 209 ? -13.203 -57.594 -28.062 1 70.25 209 VAL A CA 1
ATOM 1707 C C . VAL A 1 209 ? -13.156 -58.719 -27.031 1 70.25 209 VAL A C 1
ATOM 1709 O O . VAL A 1 209 ? -12.695 -59.812 -27.328 1 70.25 209 VAL A O 1
ATOM 1712 N N . PHE A 1 210 ? -13.727 -58.469 -25.828 1 75.31 210 PHE A N 1
ATOM 1713 C CA . PHE A 1 210 ? -13.812 -59.5 -24.812 1 75.31 210 PHE A CA 1
ATOM 1714 C C . PHE A 1 210 ? -14.703 -60.656 -25.281 1 75.31 210 PHE A C 1
ATOM 1716 O O . PHE A 1 210 ? -14.375 -61.812 -25.094 1 75.31 210 PHE A O 1
ATOM 1723 N N . GLY A 1 211 ? -15.859 -60.188 -25.891 1 75.75 211 GLY A N 1
ATOM 1724 C CA . GLY A 1 211 ? -16.75 -61.188 -26.438 1 75.75 211 GLY A CA 1
ATOM 1725 C C . GLY A 1 211 ? -16.109 -62 -27.547 1 75.75 211 GLY A C 1
ATOM 1726 O O . GLY A 1 211 ? -16.266 -63.25 -27.594 1 75.75 211 GLY A O 1
ATOM 1727 N N . ALA A 1 212 ? -15.281 -61.375 -28.375 1 79.25 212 ALA A N 1
ATOM 1728 C CA . ALA A 1 212 ? -14.602 -62.062 -29.469 1 79.25 212 ALA A CA 1
ATOM 1729 C C . ALA A 1 212 ? -13.516 -62.969 -28.953 1 79.25 212 ALA A C 1
ATOM 1731 O O . ALA A 1 212 ? -13.359 -64.125 -29.438 1 79.25 212 ALA A O 1
ATOM 1732 N N . ILE A 1 213 ? -12.891 -62.562 -27.875 1 80.06 213 ILE A N 1
ATOM 1733 C CA . ILE A 1 213 ? -11.852 -63.406 -27.25 1 80.06 213 ILE A CA 1
ATOM 1734 C C . ILE A 1 213 ? -12.5 -64.562 -26.547 1 80.06 213 ILE A C 1
ATOM 1736 O O . ILE A 1 213 ? -12.031 -65.75 -26.688 1 80.06 213 ILE A O 1
ATOM 1740 N N . ALA A 1 214 ? -13.609 -64.25 -25.906 1 82.88 214 ALA A N 1
ATOM 1741 C CA . ALA A 1 214 ? -14.336 -65.312 -25.234 1 82.88 214 ALA A CA 1
ATOM 1742 C C . ALA A 1 214 ? -14.883 -66.312 -26.234 1 82.88 214 ALA A C 1
ATOM 1744 O O . ALA A 1 214 ? -14.781 -67.562 -26.031 1 82.88 214 ALA A O 1
ATOM 1745 N N . LEU A 1 215 ? -15.352 -65.812 -27.438 1 82.69 215 LEU A N 1
ATOM 1746 C CA . LEU A 1 215 ? -15.875 -66.688 -28.5 1 82.69 215 LEU A CA 1
ATOM 1747 C C . LEU A 1 215 ? -14.758 -67.5 -29.125 1 82.69 215 LEU A C 1
ATOM 1749 O O . LEU A 1 215 ? -14.938 -68.688 -29.375 1 82.69 215 LEU A O 1
ATOM 1753 N N . THR A 1 216 ? -13.57 -66.938 -29.297 1 83.94 216 THR A N 1
ATOM 1754 C CA . THR A 1 216 ? -12.438 -67.688 -29.859 1 83.94 216 THR A CA 1
ATOM 1755 C C . THR A 1 216 ? -11.945 -68.75 -28.906 1 83.94 216 THR A C 1
ATOM 1757 O O . THR A 1 216 ? -11.609 -69.875 -29.344 1 83.94 216 THR A O 1
ATOM 1760 N N . LEU A 1 217 ? -12.062 -68.438 -27.656 1 85.12 217 LEU A N 1
ATOM 1761 C CA . LEU A 1 217 ? -11.625 -69.438 -26.656 1 85.12 217 LEU A CA 1
ATOM 1762 C C . LEU A 1 217 ? -12.594 -70.625 -26.578 1 85.12 217 LEU A C 1
ATOM 1764 O O . LEU A 1 217 ? -12.172 -71.75 -26.469 1 85.12 217 LEU A O 1
ATOM 1768 N N . VAL A 1 218 ? -13.844 -70.188 -26.703 1 84.81 218 VAL A N 1
ATOM 1769 C CA . VAL A 1 218 ? -14.867 -71.25 -26.672 1 84.81 218 VAL A CA 1
ATOM 1770 C C . VAL A 1 218 ? -14.758 -72.125 -27.922 1 84.81 218 VAL A C 1
ATOM 1772 O O . VAL A 1 218 ? -14.812 -73.312 -27.844 1 84.81 218 VAL A O 1
ATOM 1775 N N . LEU A 1 219 ? -14.438 -71.5 -29.109 1 84.69 219 LEU A N 1
ATOM 1776 C CA . LEU A 1 219 ? -14.32 -72.188 -30.359 1 84.69 219 LEU A CA 1
ATOM 1777 C C . LEU A 1 219 ? -13.086 -73.125 -30.375 1 84.69 219 LEU A C 1
ATOM 1779 O O . LEU A 1 219 ? -13.133 -74.25 -30.828 1 84.69 219 LEU A O 1
ATOM 1783 N N . THR A 1 220 ? -12.047 -72.562 -29.766 1 84.88 220 THR A N 1
ATOM 1784 C CA . THR A 1 220 ? -10.82 -73.312 -29.672 1 84.88 220 THR A CA 1
ATOM 1785 C C . THR A 1 220 ? -10.984 -74.5 -28.672 1 84.88 220 THR A C 1
ATOM 1787 O O . THR A 1 220 ? -10.5 -75.562 -28.906 1 84.88 220 THR A O 1
ATOM 1790 N N . GLY A 1 221 ? -11.688 -74.25 -27.625 1 84.31 221 GLY A N 1
ATOM 1791 C CA . GLY A 1 221 ? -11.977 -75.25 -26.625 1 84.31 221 GLY A CA 1
ATOM 1792 C C . GLY A 1 221 ? -12.844 -76.375 -27.172 1 84.31 221 GLY A C 1
ATOM 1793 O O . GLY A 1 221 ? -12.555 -77.562 -26.953 1 84.31 221 GLY A O 1
ATOM 1794 N N . VAL A 1 222 ? -13.859 -76 -27.953 1 84.31 222 VAL A N 1
ATOM 1795 C CA . VAL A 1 222 ? -14.766 -77 -28.547 1 84.31 222 VAL A CA 1
ATOM 1796 C C . VAL A 1 222 ? -14.031 -77.812 -29.625 1 84.31 222 VAL A C 1
ATOM 1798 O O . VAL A 1 222 ? -14.195 -79 -29.734 1 84.31 222 VAL A O 1
ATOM 1801 N N . GLY A 1 223 ? -13.211 -77.125 -30.422 1 81.69 223 GLY A N 1
ATOM 1802 C CA . GLY A 1 223 ? -12.383 -77.812 -31.406 1 81.69 223 GLY A CA 1
ATOM 1803 C C . GLY A 1 223 ? -11.43 -78.812 -30.797 1 81.69 223 GLY A C 1
ATOM 1804 O O . GLY A 1 223 ? -11.266 -79.938 -31.312 1 81.69 223 GLY A O 1
ATOM 1805 N N . PHE A 1 224 ? -10.898 -78.5 -29.672 1 82.81 224 PHE A N 1
ATOM 1806 C CA . PHE A 1 224 ? -9.969 -79.375 -28.953 1 82.81 224 PHE A CA 1
ATOM 1807 C C . PHE A 1 224 ? -10.68 -80.562 -28.375 1 82.81 224 PHE A C 1
ATOM 1809 O O . PHE A 1 224 ? -10.18 -81.688 -28.453 1 82.81 224 PHE A O 1
ATOM 1816 N N . LEU A 1 225 ? -11.859 -80.5 -27.875 1 80.69 225 LEU A N 1
ATOM 1817 C CA . LEU A 1 225 ? -12.633 -81.562 -27.297 1 80.69 225 LEU A CA 1
ATOM 1818 C C . LEU A 1 225 ? -13.164 -82.5 -28.391 1 80.69 225 LEU A C 1
ATOM 1820 O O . LEU A 1 225 ? -13.195 -83.688 -28.219 1 80.69 225 LEU A O 1
ATOM 1824 N N . ALA A 1 226 ? -13.477 -81.938 -29.594 1 80.62 226 ALA A N 1
ATOM 1825 C CA . ALA A 1 226 ? -13.945 -82.75 -30.719 1 80.62 226 ALA A CA 1
ATOM 1826 C C . ALA A 1 226 ? -12.812 -83.562 -31.312 1 80.62 226 ALA A C 1
ATOM 1828 O O . ALA A 1 226 ? -13.031 -84.75 -31.766 1 80.62 226 ALA A O 1
ATOM 1829 N N . ARG A 1 227 ? -11.633 -83 -31.266 1 75.06 227 ARG A N 1
ATOM 1830 C CA . ARG A 1 227 ? -10.477 -83.688 -31.766 1 75.06 227 ARG A CA 1
ATOM 1831 C C . ARG A 1 227 ? -10.109 -84.875 -30.828 1 75.06 227 ARG A C 1
ATOM 1833 O O . ARG A 1 227 ? -9.664 -85.938 -31.281 1 75.06 227 ARG A O 1
ATOM 1840 N N . ARG A 1 228 ? -10.43 -84.625 -29.547 1 74.5 228 ARG A N 1
ATOM 1841 C CA . ARG A 1 228 ? -10.102 -85.688 -28.547 1 74.5 228 ARG A CA 1
ATOM 1842 C C . ARG A 1 228 ? -11.141 -86.812 -28.562 1 74.5 228 ARG A C 1
ATOM 1844 O O . ARG A 1 228 ? -10.828 -87.938 -28.219 1 74.5 228 ARG A O 1
ATOM 1851 N N . ARG A 1 229 ? -12.414 -86.562 -29.094 1 70.38 229 ARG A N 1
ATOM 1852 C CA . ARG A 1 229 ? -13.438 -87.625 -29.125 1 70.38 229 ARG A CA 1
ATOM 1853 C C . ARG A 1 229 ? -13.422 -88.375 -30.469 1 70.38 229 ARG A C 1
ATOM 1855 O O . ARG A 1 229 ? -14.25 -89.25 -30.703 1 70.38 229 ARG A O 1
ATOM 1862 N N . ARG A 1 230 ? -12.727 -87.812 -31.5 1 61.28 230 ARG A N 1
ATOM 1863 C CA . ARG A 1 230 ? -12.672 -88.688 -32.656 1 61.28 230 ARG A CA 1
ATOM 1864 C C . ARG A 1 230 ? -12.086 -90.062 -32.312 1 61.28 230 ARG A C 1
ATOM 1866 O O . ARG A 1 230 ? -10.984 -90.125 -31.75 1 61.28 230 ARG A O 1
ATOM 1873 N N . PRO A 1 231 ? -12.969 -90.938 -32.094 1 58.97 231 PRO A N 1
ATOM 1874 C CA . PRO A 1 231 ? -12.562 -92.312 -31.859 1 58.97 231 PRO A CA 1
ATOM 1875 C C . PRO A 1 231 ? -11.461 -92.812 -32.812 1 58.97 231 PRO A C 1
ATOM 1877 O O . PRO A 1 231 ? -11.414 -92.375 -33.969 1 58.97 231 PRO A O 1
ATOM 1880 N N . ARG A 1 232 ? -10.375 -93.062 -32.281 1 53.5 232 ARG A N 1
ATOM 1881 C CA . ARG A 1 232 ? -9.297 -93.812 -32.938 1 53.5 232 ARG A CA 1
ATOM 1882 C C . ARG A 1 232 ? -9.852 -94.938 -33.781 1 53.5 232 ARG A C 1
ATOM 1884 O O . ARG A 1 232 ? -10.43 -95.875 -33.25 1 53.5 232 ARG A O 1
ATOM 1891 N N . GLU A 1 233 ? -10.57 -94.75 -34.906 1 50.09 233 GLU A N 1
ATOM 1892 C CA . GLU A 1 233 ? -10.844 -95.938 -35.75 1 50.09 233 GLU A CA 1
ATOM 1893 C C . GLU A 1 233 ? -9.57 -96.75 -36 1 50.09 233 GLU A C 1
ATOM 1895 O O . GLU A 1 233 ? -8.555 -96.188 -36.438 1 50.09 233 GLU A O 1
ATOM 1900 N N . HIS A 1 234 ? -9.422 -97.75 -35.188 1 47.5 234 HIS A N 1
ATOM 1901 C CA . HIS A 1 234 ? -8.508 -98.875 -35.375 1 47.5 234 HIS A CA 1
ATOM 1902 C C . HIS A 1 234 ? -8.578 -99.438 -36.812 1 47.5 234 HIS A C 1
ATOM 1904 O O . HIS A 1 234 ? -9.586 -100 -37.188 1 47.5 234 HIS A O 1
ATOM 1910 N N . ASN A 1 235 ? -8.258 -98.688 -37.844 1 44.38 235 ASN A N 1
ATOM 1911 C CA . ASN A 1 235 ? -8.078 -99.312 -39.156 1 44.38 235 ASN A CA 1
ATOM 1912 C C . ASN A 1 235 ? -7.188 -100.562 -39.062 1 44.38 235 ASN A C 1
ATOM 1914 O O . ASN A 1 235 ? -6.039 -100.438 -38.625 1 44.38 235 ASN A O 1
ATOM 1918 N N . GLY A 1 236 ? -7.785 -101.688 -38.562 1 43.16 236 GLY A N 1
ATOM 1919 C CA . GLY A 1 236 ? -7.25 -103 -38.75 1 43.16 236 GLY A CA 1
ATOM 1920 C C . GLY A 1 236 ? -6.746 -103.25 -40.156 1 43.16 236 GLY A C 1
ATOM 1921 O O . GLY A 1 236 ? -7.543 -103.375 -41.094 1 43.16 236 GLY A O 1
ATOM 1922 N N . VAL A 1 237 ? -5.918 -102.375 -40.688 1 43.38 237 VAL A N 1
ATOM 1923 C CA . VAL A 1 237 ? -5.289 -102.688 -41.969 1 43.38 237 VAL A CA 1
ATOM 1924 C C . VAL A 1 237 ? -4.688 -104.062 -41.969 1 43.38 237 VAL A C 1
ATOM 1926 O O . VAL A 1 237 ? -3.824 -104.375 -41.125 1 43.38 237 VAL A O 1
ATOM 1929 N N . ILE A 1 238 ? -5.629 -105 -42.281 1 42.03 238 ILE A N 1
ATOM 1930 C CA . ILE A 1 238 ? -5.277 -106.375 -42.656 1 42.03 238 ILE A CA 1
ATOM 1931 C C . ILE A 1 238 ? -4.164 -106.375 -43.688 1 42.03 238 ILE A C 1
ATOM 1933 O O . ILE A 1 238 ? -4.316 -105.812 -44.75 1 42.03 238 ILE A O 1
ATOM 1937 N N . ASP A 1 239 ? -2.977 -106.188 -43.219 1 38.16 239 ASP A N 1
ATOM 1938 C CA . ASP A 1 239 ? -1.776 -106.375 -44.031 1 38.16 239 ASP A CA 1
ATOM 1939 C C . ASP A 1 239 ? -1.836 -107.75 -44.781 1 38.16 239 ASP A C 1
ATOM 1941 O O . ASP A 1 239 ? -1.934 -108.812 -44.156 1 38.16 239 ASP A O 1
ATOM 1945 N N . PRO A 1 240 ? -2.701 -107.75 -45.781 1 44.94 240 PRO A N 1
ATOM 1946 C CA . PRO A 1 240 ? -2.816 -109 -46.594 1 44.94 240 PRO A CA 1
ATOM 1947 C C . PRO A 1 240 ? -1.46 -109.562 -46.969 1 44.94 240 PRO A C 1
ATOM 1949 O O . PRO A 1 240 ? -1.392 -110.5 -47.75 1 44.94 240 PRO A O 1
ATOM 1952 N N . SER A 1 241 ? -0.392 -108.875 -46.5 1 37.41 241 SER A N 1
ATOM 1953 C CA . SER A 1 241 ? 0.817 -109.25 -47.25 1 37.41 241 SER A CA 1
ATOM 1954 C C . SER A 1 241 ? 1.077 -110.75 -47.188 1 37.41 241 SER A C 1
ATOM 1956 O O . SER A 1 241 ? 1.794 -111.312 -48.031 1 37.41 241 SER A O 1
ATOM 1958 N N . THR A 1 242 ? 0.804 -111.25 -45.938 1 36.56 242 THR A N 1
ATOM 1959 C CA . THR A 1 242 ? 1.802 -112.312 -45.75 1 36.56 242 THR A CA 1
ATOM 1960 C C . THR A 1 242 ? 1.525 -113.5 -46.656 1 36.56 242 THR A C 1
ATOM 1962 O O . THR A 1 242 ? 2.201 -114.5 -46.562 1 36.56 242 THR A O 1
ATOM 1965 N N . CYS A 1 243 ? 0.203 -113.5 -47.25 1 33.97 243 CYS A N 1
ATOM 1966 C CA . CYS A 1 243 ? -0.033 -114.875 -47.562 1 33.97 243 CYS A CA 1
ATOM 1967 C C . CYS A 1 243 ? 1.034 -115.438 -48.5 1 33.97 243 CYS A C 1
ATOM 1969 O O . CYS A 1 243 ? 1.004 -116.625 -48.875 1 33.97 243 CYS A O 1
ATOM 1971 N N . ILE A 1 244 ? 1.656 -114.438 -49.188 1 35.31 244 ILE A N 1
ATOM 1972 C CA . ILE A 1 244 ? 2.125 -115.062 -50.406 1 35.31 244 ILE A CA 1
ATOM 1973 C C . ILE A 1 244 ? 3.268 -116 -50.062 1 35.31 244 ILE A C 1
ATOM 1975 O O . ILE A 1 244 ? 4.02 -116.438 -50.938 1 35.31 244 ILE A O 1
ATOM 1979 N N . ARG A 1 245 ? 3.557 -116.188 -48.688 1 30.11 245 ARG A N 1
ATOM 1980 C CA . ARG A 1 245 ? 4.914 -116.688 -48.594 1 30.11 245 ARG A CA 1
ATOM 1981 C C . ARG A 1 245 ? 5.051 -118 -49.438 1 30.11 245 ARG A C 1
ATOM 1983 O O . ARG A 1 245 ? 6.074 -118.188 -50.094 1 30.11 245 ARG A O 1
ATOM 1990 N N . GLU A 1 246 ? 4.098 -118.875 -49.062 1 34.62 246 GLU A N 1
ATOM 1991 C CA . GLU A 1 246 ? 4.742 -120.188 -48.938 1 34.62 246 GLU A CA 1
ATOM 1992 C C . GLU A 1 246 ? 5.039 -120.75 -50.312 1 34.62 246 GLU A C 1
ATOM 1994 O O . GLU A 1 246 ? 5.562 -121.875 -50.406 1 34.62 246 GLU A O 1
ATOM 1999 N N . CYS A 1 247 ? 4.41 -120.188 -51.375 1 34.59 247 CYS A N 1
ATOM 2000 C CA . CYS A 1 247 ? 4.438 -121.188 -52.406 1 34.59 247 CYS A CA 1
ATOM 2001 C C . CYS A 1 247 ? 5.867 -121.562 -52.812 1 34.59 247 CYS A C 1
ATOM 2003 O O . CYS A 1 247 ? 6.387 -121 -53.781 1 34.59 247 CYS A O 1
ATOM 2005 N N . SER A 1 248 ? 6.805 -121.375 -51.875 1 30.28 248 SER A N 1
ATOM 2006 C CA . SER A 1 248 ? 8.203 -121.562 -52.25 1 30.28 248 SER A CA 1
ATOM 2007 C C . SER A 1 248 ? 8.391 -122.875 -52.969 1 30.28 248 SER A C 1
ATOM 2009 O O . SER A 1 248 ? 9.133 -122.938 -53.969 1 30.28 248 SER A O 1
ATOM 2011 N N . SER A 1 249 ? 8.125 -124.062 -52.312 1 32.78 249 SER A N 1
ATOM 2012 C CA . SER A 1 249 ? 9.148 -125.062 -52.375 1 32.78 249 SER A CA 1
ATOM 2013 C C . SER A 1 249 ? 9 -125.938 -53.625 1 32.78 249 SER A C 1
ATOM 2015 O O . SER A 1 249 ? 9.703 -126.938 -53.812 1 32.78 249 SER A O 1
ATOM 2017 N N . ARG A 1 250 ? 7.812 -125.938 -54.375 1 31.48 250 ARG A N 1
ATOM 2018 C CA . ARG A 1 250 ? 7.961 -127.125 -55.25 1 31.48 250 ARG A CA 1
ATOM 2019 C C . ARG A 1 250 ? 9.195 -127 -56.125 1 31.48 250 ARG A C 1
ATOM 2021 O O . ARG A 1 250 ? 10.008 -127.938 -56.219 1 31.48 250 ARG A O 1
ATOM 2028 N N . SER A 1 251 ? 9.109 -126.688 -57.438 1 28.08 251 SER A N 1
ATOM 2029 C CA . SER A 1 251 ? 10.172 -127.125 -58.344 1 28.08 251 SER A CA 1
ATOM 2030 C C . SER A 1 251 ? 11.461 -126.375 -58.125 1 28.08 251 SER A C 1
ATOM 2032 O O . SER A 1 251 ? 11.422 -125.188 -57.844 1 28.08 251 SER A O 1
ATOM 2034 N N . MET B 1 1 ? -23.047 -49.906 -9.844 1 28.72 1 MET B N 1
ATOM 2035 C CA . MET B 1 1 ? -21.688 -50.031 -10.367 1 28.72 1 MET B CA 1
ATOM 2036 C C . MET B 1 1 ? -21.344 -48.844 -11.266 1 28.72 1 MET B C 1
ATOM 2038 O O . MET B 1 1 ? -22.016 -48.625 -12.273 1 28.72 1 MET B O 1
ATOM 2042 N N . VAL B 1 2 ? -20.859 -47.75 -10.719 1 36.59 2 VAL B N 1
ATOM 2043 C CA . VAL B 1 2 ? -20.516 -46.469 -11.359 1 36.59 2 VAL B CA 1
ATOM 2044 C C . VAL B 1 2 ? -19.344 -46.688 -12.312 1 36.59 2 VAL B C 1
ATOM 2046 O O . VAL B 1 2 ? -18.266 -47.094 -11.898 1 36.59 2 VAL B O 1
ATOM 2049 N N . LEU B 1 3 ? -19.625 -47.219 -13.531 1 33.09 3 LEU B N 1
ATOM 2050 C CA . LEU B 1 3 ? -18.562 -47.438 -14.5 1 33.09 3 LEU B CA 1
ATOM 2051 C C . LEU B 1 3 ? -17.844 -46.125 -14.836 1 33.09 3 LEU B C 1
ATOM 2053 O O . LEU B 1 3 ? -18.453 -45.188 -15.352 1 33.09 3 LEU B O 1
ATOM 2057 N N . LEU B 1 4 ? -16.688 -45.938 -14.242 1 35.88 4 LEU B N 1
ATOM 2058 C CA . LEU B 1 4 ? -15.781 -44.812 -14.508 1 35.88 4 LEU B CA 1
ATOM 2059 C C . LEU B 1 4 ? -15.047 -45 -15.828 1 35.88 4 LEU B C 1
ATOM 2061 O O . LEU B 1 4 ? -14.297 -45.969 -15.984 1 35.88 4 LEU B O 1
ATOM 2065 N N . VAL B 1 5 ? -15.625 -44.906 -16.969 1 39.97 5 VAL B N 1
ATOM 2066 C CA . VAL B 1 5 ? -14.945 -45.062 -18.25 1 39.97 5 VAL B CA 1
ATOM 2067 C C . VAL B 1 5 ? -13.828 -44.031 -18.375 1 39.97 5 VAL B C 1
ATOM 2069 O O . VAL B 1 5 ? -14.055 -42.844 -18.172 1 39.97 5 VAL B O 1
ATOM 2072 N N . PRO B 1 6 ? -12.578 -44.594 -18.594 1 44.19 6 PRO B N 1
ATOM 2073 C CA . PRO B 1 6 ? -11.453 -43.656 -18.703 1 44.19 6 PRO B CA 1
ATOM 2074 C C . PRO B 1 6 ? -11.492 -42.844 -20 1 44.19 6 PRO B C 1
ATOM 2076 O O . PRO B 1 6 ? -11.703 -43.375 -21.078 1 44.19 6 PRO B O 1
ATOM 2079 N N . LEU B 1 7 ? -11.922 -41.656 -20.125 1 44.91 7 LEU B N 1
ATOM 2080 C CA . LEU B 1 7 ? -11.914 -40.656 -21.203 1 44.91 7 LEU B CA 1
ATOM 2081 C C . LEU B 1 7 ? -10.492 -40.375 -21.656 1 44.91 7 LEU B C 1
ATOM 2083 O O . LEU B 1 7 ? -9.617 -40.031 -20.844 1 44.91 7 LEU B O 1
ATOM 2087 N N . ILE B 1 8 ? -10.234 -41.031 -22.875 1 46.22 8 ILE B N 1
ATOM 2088 C CA . ILE B 1 8 ? -8.914 -40.719 -23.422 1 46.22 8 ILE B CA 1
ATOM 2089 C C . ILE B 1 8 ? -8.805 -39.25 -23.719 1 46.22 8 ILE B C 1
ATOM 2091 O O . ILE B 1 8 ? -9.555 -38.719 -24.531 1 46.22 8 ILE B O 1
ATOM 2095 N N . THR B 1 9 ? -8.469 -38.406 -22.938 1 53.72 9 THR B N 1
ATOM 2096 C CA . THR B 1 9 ? -8.266 -36.969 -23.016 1 53.72 9 THR B CA 1
ATOM 2097 C C . THR B 1 9 ? -7.027 -36.656 -23.844 1 53.72 9 THR B C 1
ATOM 2099 O O . THR B 1 9 ? -5.953 -37.188 -23.609 1 53.72 9 THR B O 1
ATOM 2102 N N . VAL B 1 10 ? -7.223 -36.438 -25.234 1 56.72 10 VAL B N 1
ATOM 2103 C CA . VAL B 1 10 ? -6.102 -35.938 -26 1 56.72 10 VAL B CA 1
ATOM 2104 C C . VAL B 1 10 ? -5.562 -34.656 -25.359 1 56.72 10 VAL B C 1
ATOM 2106 O O . VAL B 1 10 ? -6.312 -33.719 -25.109 1 56.72 10 VAL B O 1
ATOM 2109 N N . PHE B 1 11 ? -4.254 -34.812 -24.938 1 64.38 11 PHE B N 1
ATOM 2110 C CA . PHE B 1 11 ? -3.514 -33.781 -24.234 1 64.38 11 PHE B CA 1
ATOM 2111 C C . PHE B 1 11 ? -2.604 -33.031 -25.203 1 64.38 11 PHE B C 1
ATOM 2113 O O . PHE B 1 11 ? -1.697 -33.625 -25.797 1 64.38 11 PHE B O 1
ATOM 2120 N N . MET B 1 12 ? -3.137 -31.953 -25.844 1 71.88 12 MET B N 1
ATOM 2121 C CA . MET B 1 12 ? -2.191 -31.109 -26.562 1 71.88 12 MET B CA 1
ATOM 2122 C C . MET B 1 12 ? -1.612 -30.031 -25.656 1 71.88 12 MET B C 1
ATOM 2124 O O . MET B 1 12 ? -2.357 -29.297 -25 1 71.88 12 MET B O 1
ATOM 2128 N N . VAL B 1 13 ? -0.275 -30.219 -25.469 1 71.75 13 VAL B N 1
ATOM 2129 C CA . VAL B 1 13 ? 0.412 -29.203 -24.672 1 71.75 13 VAL B CA 1
ATOM 2130 C C . VAL B 1 13 ? 1.235 -28.297 -25.594 1 71.75 13 VAL B C 1
ATOM 2132 O O . VAL B 1 13 ? 2.049 -28.781 -26.375 1 71.75 13 VAL B O 1
ATOM 2135 N N . LYS B 1 14 ? 0.797 -27.047 -25.812 1 70.5 14 LYS B N 1
ATOM 2136 C CA . LYS B 1 14 ? 1.631 -26.031 -26.453 1 70.5 14 LYS B CA 1
ATOM 2137 C C . LYS B 1 14 ? 2.336 -25.156 -25.422 1 70.5 14 LYS B C 1
ATOM 2139 O O . LYS B 1 14 ? 1.711 -24.672 -24.484 1 70.5 14 LYS B O 1
ATOM 2144 N N . LEU B 1 15 ? 3.713 -25.219 -25.484 1 63.66 15 LEU B N 1
ATOM 2145 C CA . LEU B 1 15 ? 4.535 -24.375 -24.625 1 63.66 15 LEU B CA 1
ATOM 2146 C C . LEU B 1 15 ? 4.641 -22.969 -25.188 1 63.66 15 LEU B C 1
ATOM 2148 O O . LEU B 1 15 ? 5.125 -22.766 -26.297 1 63.66 15 LEU B O 1
ATOM 2152 N N . SER B 1 16 ? 3.727 -22.156 -24.828 1 60.97 16 SER B N 1
ATOM 2153 C CA . SER B 1 16 ? 3.992 -20.766 -25.156 1 60.97 16 SER B CA 1
ATOM 2154 C C . SER B 1 16 ? 5.113 -20.188 -24.297 1 60.97 16 SER B C 1
ATOM 2156 O O . SER B 1 16 ? 5.531 -20.828 -23.312 1 60.97 16 SER B O 1
ATOM 2158 N N . HIS B 1 17 ? 5.746 -18.953 -24.609 1 55.59 17 HIS B N 1
ATOM 2159 C CA . HIS B 1 17 ? 6.871 -18.297 -23.953 1 55.59 17 HIS B CA 1
ATOM 2160 C C . HIS B 1 17 ? 6.672 -18.25 -22.438 1 55.59 17 HIS B C 1
ATOM 2162 O O . HIS B 1 17 ? 5.574 -17.953 -21.969 1 55.59 17 HIS B O 1
ATOM 2168 N N . ALA B 1 18 ? 7.5 -19.125 -21.766 1 55.69 18 ALA B N 1
ATOM 2169 C CA . ALA B 1 18 ? 7.562 -19.141 -20.297 1 55.69 18 ALA B CA 1
ATOM 2170 C C . ALA B 1 18 ? 7.441 -17.734 -19.734 1 55.69 18 ALA B C 1
ATOM 2172 O O . ALA B 1 18 ? 8.234 -16.844 -20.078 1 55.69 18 ALA B O 1
ATOM 2173 N N . ARG B 1 19 ? 6.273 -17.281 -19.391 1 59.22 19 ARG B N 1
ATOM 2174 C CA . ARG B 1 19 ? 6.086 -15.953 -18.812 1 59.22 19 ARG B CA 1
ATOM 2175 C C . ARG B 1 19 ? 6.988 -15.758 -17.594 1 59.22 19 ARG B C 1
ATOM 2177 O O . ARG B 1 19 ? 7.102 -16.641 -16.75 1 59.22 19 ARG B O 1
ATOM 2184 N N . THR B 1 20 ? 8 -14.969 -17.719 1 70.12 20 THR B N 1
ATOM 2185 C CA . THR B 1 20 ? 8.844 -14.57 -16.594 1 70.12 20 THR B CA 1
ATOM 2186 C C . THR B 1 20 ? 8.008 -13.898 -15.508 1 70.12 20 THR B C 1
ATOM 2188 O O . THR B 1 20 ? 7.094 -13.133 -15.797 1 70.12 20 THR B O 1
ATOM 2191 N N . HIS B 1 21 ? 7.984 -14.492 -14.289 1 82.75 21 HIS B N 1
ATOM 2192 C CA . HIS B 1 21 ? 7.297 -13.93 -13.133 1 82.75 21 HIS B CA 1
ATOM 2193 C C . HIS B 1 21 ? 7.949 -12.633 -12.672 1 82.75 21 HIS B C 1
ATOM 2195 O O . HIS B 1 21 ? 9.156 -12.445 -12.859 1 82.75 21 HIS B O 1
ATOM 2201 N N . SER B 1 22 ? 7.125 -11.727 -12.273 1 87.62 22 SER B N 1
ATOM 2202 C CA . SER B 1 22 ? 7.625 -10.461 -11.742 1 87.62 22 SER B CA 1
ATOM 2203 C C . SER B 1 22 ? 7.82 -10.531 -10.234 1 87.62 22 SER B C 1
ATOM 2205 O O . SER B 1 22 ? 6.918 -10.938 -9.5 1 87.62 22 SER B O 1
ATOM 2207 N N . LEU B 1 23 ? 8.984 -10.266 -9.844 1 93.25 23 LEU B N 1
ATOM 2208 C CA . LEU B 1 23 ? 9.297 -10.203 -8.422 1 93.25 23 LEU B CA 1
ATOM 2209 C C . LEU B 1 23 ? 9.227 -8.766 -7.914 1 93.25 23 LEU B C 1
ATOM 2211 O O . LEU B 1 23 ? 9.766 -7.855 -8.539 1 93.25 23 LEU B O 1
ATOM 2215 N N . ARG B 1 24 ? 8.516 -8.547 -6.797 1 94.38 24 ARG B N 1
ATOM 2216 C CA . ARG B 1 24 ? 8.367 -7.23 -6.184 1 94.38 24 ARG B CA 1
ATOM 2217 C C . ARG B 1 24 ? 8.664 -7.289 -4.688 1 94.38 24 ARG B C 1
ATOM 2219 O O . ARG B 1 24 ? 8.266 -8.242 -4.008 1 94.38 24 ARG B O 1
ATOM 2226 N N . TYR B 1 25 ? 9.375 -6.293 -4.203 1 96.81 25 TYR B N 1
ATOM 2227 C CA . TYR B 1 25 ? 9.594 -6.18 -2.768 1 96.81 25 TYR B CA 1
ATOM 2228 C C . TYR B 1 25 ? 9.141 -4.816 -2.256 1 96.81 25 TYR B C 1
ATOM 2230 O O . TYR B 1 25 ? 9.531 -3.779 -2.805 1 96.81 25 TYR B O 1
ATOM 2238 N N . PHE B 1 26 ? 8.344 -4.883 -1.236 1 96.69 26 PHE B N 1
ATOM 2239 C CA . PHE B 1 26 ? 7.871 -3.711 -0.508 1 96.69 26 PHE B CA 1
ATOM 2240 C C . PHE B 1 26 ? 8.562 -3.602 0.848 1 96.69 26 PHE B C 1
ATOM 2242 O O . PHE B 1 26 ? 8.555 -4.555 1.629 1 96.69 26 PHE B O 1
ATOM 2249 N N . ARG B 1 27 ? 9.094 -2.42 1.067 1 97.88 27 ARG B N 1
ATOM 2250 C CA . ARG B 1 27 ? 9.711 -2.186 2.369 1 97.88 27 ARG B CA 1
ATOM 2251 C C . ARG B 1 27 ? 9.18 -0.906 3.004 1 97.88 27 ARG B C 1
ATOM 2253 O O . ARG B 1 27 ? 9.102 0.134 2.348 1 97.88 27 ARG B O 1
ATOM 2260 N N . LEU B 1 28 ? 8.844 -1.06 4.238 1 97.44 28 LEU B N 1
ATOM 2261 C CA . LEU B 1 28 ? 8.297 0.053 5.004 1 97.44 28 LEU B CA 1
ATOM 2262 C C . LEU B 1 28 ? 9.117 0.308 6.262 1 97.44 28 LEU B C 1
ATOM 2264 O O . LEU B 1 28 ? 9.438 -0.626 7 1 97.44 28 LEU B O 1
ATOM 2268 N N . GLY B 1 29 ? 9.492 1.503 6.406 1 97.12 29 GLY B N 1
ATOM 2269 C CA . GLY B 1 29 ? 10.078 1.966 7.652 1 97.12 29 GLY B CA 1
ATOM 2270 C C . GLY B 1 29 ? 9.242 3.023 8.352 1 97.12 29 GLY B C 1
ATOM 2271 O O . GLY B 1 29 ? 8.672 3.9 7.699 1 97.12 29 GLY B O 1
ATOM 2272 N N . VAL B 1 30 ? 9.141 2.975 9.648 1 94.62 30 VAL B N 1
ATOM 2273 C CA . VAL B 1 30 ? 8.344 3.914 10.43 1 94.62 30 VAL B CA 1
ATOM 2274 C C . VAL B 1 30 ? 9.188 4.477 11.578 1 94.62 30 VAL B C 1
ATOM 2276 O O . VAL B 1 30 ? 9.875 3.73 12.273 1 94.62 30 VAL B O 1
ATOM 2279 N N . SER B 1 31 ? 8.969 5.797 11.586 1 90.38 31 SER B N 1
ATOM 2280 C CA . SER B 1 31 ? 9.633 6.434 12.711 1 90.38 31 SER B CA 1
ATOM 2281 C C . SER B 1 31 ? 8.773 6.371 13.969 1 90.38 31 SER B C 1
ATOM 2283 O O . SER B 1 31 ? 7.551 6.512 13.898 1 90.38 31 SER B O 1
ATOM 2285 N N . ASP B 1 32 ? 9.281 5.902 15.125 1 83.31 32 ASP B N 1
ATOM 2286 C CA . ASP B 1 32 ? 8.617 5.867 16.422 1 83.31 32 ASP B CA 1
ATOM 2287 C C . ASP B 1 32 ? 7.383 4.969 16.391 1 83.31 32 ASP B C 1
ATOM 2289 O O . ASP B 1 32 ? 6.27 5.426 16.656 1 83.31 32 ASP B O 1
ATOM 2293 N N . PRO B 1 33 ? 7.582 3.83 16.031 1 86.75 33 PRO B N 1
ATOM 2294 C CA . PRO B 1 33 ? 6.438 2.916 15.961 1 86.75 33 PRO B CA 1
ATOM 2295 C C . PRO B 1 33 ? 5.789 2.689 17.328 1 86.75 33 PRO B C 1
ATOM 2297 O O . PRO B 1 33 ? 6.461 2.779 18.359 1 86.75 33 PRO B O 1
ATOM 2300 N N . GLY B 1 34 ? 4.488 2.658 17.422 1 82.94 34 GLY B N 1
ATOM 2301 C CA . GLY B 1 34 ? 3.832 2.283 18.656 1 82.94 34 GLY B CA 1
ATOM 2302 C C . GLY B 1 34 ? 4.266 0.924 19.172 1 82.94 34 GLY B C 1
ATOM 2303 O O . GLY B 1 34 ? 5.016 0.21 18.5 1 82.94 34 GLY B O 1
ATOM 2304 N N . HIS B 1 35 ? 3.795 0.646 20.281 1 85.88 35 HIS B N 1
ATOM 2305 C CA . HIS B 1 35 ? 4.148 -0.632 20.891 1 85.88 35 HIS B CA 1
ATOM 2306 C C . HIS B 1 35 ? 3.646 -1.8 20.047 1 85.88 35 HIS B C 1
ATOM 2308 O O . HIS B 1 35 ? 2.488 -1.815 19.625 1 85.88 35 HIS B O 1
ATOM 2314 N N . GLY B 1 36 ? 4.504 -2.768 19.797 1 87.06 36 GLY B N 1
ATOM 2315 C CA . GLY B 1 36 ? 4.125 -3.969 19.078 1 87.06 36 GLY B CA 1
ATOM 2316 C C . GLY B 1 36 ? 4.098 -3.771 17.562 1 87.06 36 GLY B C 1
ATOM 2317 O O . GLY B 1 36 ? 3.881 -4.723 16.812 1 87.06 36 GLY B O 1
ATOM 2318 N N . VAL B 1 37 ? 4.188 -2.527 17.141 1 90.44 37 VAL B N 1
ATOM 2319 C CA . VAL B 1 37 ? 4.191 -2.238 15.711 1 90.44 37 VAL B CA 1
ATOM 2320 C C . VAL B 1 37 ? 5.617 -2.309 15.172 1 90.44 37 VAL B C 1
ATOM 2322 O O . VAL B 1 37 ? 6.516 -1.644 15.695 1 90.44 37 VAL B O 1
ATOM 2325 N N . PRO B 1 38 ? 5.812 -3.098 14.203 1 95.75 38 PRO B N 1
ATOM 2326 C CA . PRO B 1 38 ? 7.164 -3.191 13.656 1 95.75 38 PRO B CA 1
ATOM 2327 C C . PRO B 1 38 ? 7.645 -1.878 13.039 1 95.75 38 PRO B C 1
ATOM 2329 O O . PRO B 1 38 ? 6.887 -1.207 12.336 1 95.75 38 PRO B O 1
ATOM 2332 N N . GLU B 1 39 ? 8.883 -1.53 13.281 1 96.12 39 GLU B N 1
ATOM 2333 C CA . GLU B 1 39 ? 9.469 -0.32 12.711 1 96.12 39 GLU B CA 1
ATOM 2334 C C . GLU B 1 39 ? 9.883 -0.539 11.258 1 96.12 39 GLU B C 1
ATOM 2336 O O . GLU B 1 39 ? 10.109 0.422 10.516 1 96.12 39 GLU B O 1
ATOM 2341 N N . PHE B 1 40 ? 10.078 -1.818 11.016 1 98.06 40 PHE B N 1
ATOM 2342 C CA . PHE B 1 40 ? 10.508 -2.178 9.672 1 98.06 40 PHE B CA 1
ATOM 2343 C C . PHE B 1 40 ? 9.82 -3.455 9.211 1 98.06 40 PHE B C 1
ATOM 2345 O O . PHE B 1 40 ? 9.742 -4.434 9.953 1 98.06 40 PHE B O 1
ATOM 2352 N N . VAL B 1 41 ? 9.312 -3.406 7.98 1 98.31 41 VAL B N 1
ATOM 2353 C CA . VAL B 1 41 ? 8.672 -4.566 7.379 1 98.31 41 VAL B CA 1
ATOM 2354 C C . VAL B 1 41 ? 9.141 -4.73 5.938 1 98.31 41 VAL B C 1
ATOM 2356 O O . VAL B 1 41 ? 9.32 -3.742 5.223 1 98.31 41 VAL B O 1
ATOM 2359 N N . SER B 1 42 ? 9.367 -5.898 5.512 1 98.31 42 SER B N 1
ATOM 2360 C CA . SER B 1 42 ? 9.688 -6.246 4.129 1 98.31 42 SER B CA 1
ATOM 2361 C C . SER B 1 42 ? 8.828 -7.402 3.635 1 98.31 42 SER B C 1
ATOM 2363 O O . SER B 1 42 ? 8.781 -8.469 4.258 1 98.31 42 SER B O 1
ATOM 2365 N N . VAL B 1 43 ? 8.164 -7.188 2.549 1 97.44 43 VAL B N 1
ATOM 2366 C CA . VAL B 1 43 ? 7.301 -8.219 1.989 1 97.44 43 VAL B CA 1
ATOM 2367 C C . VAL B 1 43 ? 7.66 -8.461 0.525 1 97.44 43 VAL B C 1
ATOM 2369 O O . VAL B 1 43 ? 7.809 -7.508 -0.247 1 97.44 43 VAL B O 1
ATOM 2372 N N . GLY B 1 44 ? 7.75 -9.695 0.199 1 95.94 44 GLY B N 1
ATOM 2373 C CA . GLY B 1 44 ? 8.016 -10.07 -1.182 1 95.94 44 GLY B CA 1
ATOM 2374 C C . GLY B 1 44 ? 6.809 -10.672 -1.877 1 95.94 44 GLY B C 1
ATOM 2375 O O . GLY B 1 44 ? 6.039 -11.422 -1.265 1 95.94 44 GLY B O 1
ATOM 2376 N N . TYR B 1 45 ? 6.734 -10.344 -3.146 1 92.75 45 TYR B N 1
ATOM 2377 C CA . TYR B 1 45 ? 5.668 -10.875 -3.988 1 92.75 45 TYR B CA 1
ATOM 2378 C C . TYR B 1 45 ? 6.23 -11.469 -5.273 1 92.75 45 TYR B C 1
ATOM 2380 O O . TYR B 1 45 ? 7.164 -10.914 -5.863 1 92.75 45 TYR B O 1
ATOM 2388 N N . VAL B 1 46 ? 5.703 -12.5 -5.625 1 88.81 46 VAL B N 1
ATOM 2389 C CA . VAL B 1 46 ? 5.828 -12.961 -7.008 1 88.81 46 VAL B CA 1
ATOM 2390 C C . VAL B 1 46 ? 4.488 -12.805 -7.723 1 88.81 46 VAL B C 1
ATOM 2392 O O . VAL B 1 46 ? 3.475 -13.359 -7.285 1 88.81 46 VAL B O 1
ATOM 2395 N N . ASP B 1 47 ? 4.617 -11.922 -8.742 1 82.94 47 ASP B N 1
ATOM 2396 C CA . ASP B 1 47 ? 3.367 -11.508 -9.367 1 82.94 47 ASP B CA 1
ATOM 2397 C C . ASP B 1 47 ? 2.402 -10.922 -8.336 1 82.94 47 ASP B C 1
ATOM 2399 O O . ASP B 1 47 ? 2.725 -9.945 -7.656 1 82.94 47 ASP B O 1
ATOM 2403 N N . SER B 1 48 ? 1.264 -11.469 -8.078 1 82.5 48 SER B N 1
ATOM 2404 C CA . SER B 1 48 ? 0.309 -10.875 -7.148 1 82.5 48 SER B CA 1
ATOM 2405 C C . SER B 1 48 ? 0.212 -11.68 -5.859 1 82.5 48 SER B C 1
ATOM 2407 O O . SER B 1 48 ? -0.675 -11.445 -5.035 1 82.5 48 SER B O 1
ATOM 2409 N N . HIS B 1 49 ? 1.185 -12.539 -5.637 1 84.25 49 HIS B N 1
ATOM 2410 C CA . HIS B 1 49 ? 1.107 -13.43 -4.484 1 84.25 49 HIS B CA 1
ATOM 2411 C C . HIS B 1 49 ? 2.262 -13.188 -3.521 1 84.25 49 HIS B C 1
ATOM 2413 O O . HIS B 1 49 ? 3.424 -13.156 -3.932 1 84.25 49 HIS B O 1
ATOM 2419 N N . PRO B 1 50 ? 1.896 -13.062 -2.283 1 90.94 50 PRO B N 1
ATOM 2420 C CA . PRO B 1 50 ? 2.975 -12.898 -1.306 1 90.94 50 PRO B CA 1
ATOM 2421 C C . PRO B 1 50 ? 3.795 -14.172 -1.112 1 90.94 50 PRO B C 1
ATOM 2423 O O . PRO B 1 50 ? 3.232 -15.266 -1.038 1 90.94 50 PRO B O 1
ATOM 2426 N N . ILE B 1 51 ? 5.141 -14.016 -0.98 1 91.69 51 ILE B N 1
ATOM 2427 C CA . ILE B 1 51 ? 5.969 -15.211 -0.899 1 91.69 51 ILE B CA 1
ATOM 2428 C C . ILE B 1 51 ? 6.844 -15.148 0.351 1 91.69 51 ILE B C 1
ATOM 2430 O O . ILE B 1 51 ? 7.238 -16.188 0.891 1 91.69 51 ILE B O 1
ATOM 2434 N N . THR B 1 52 ? 7.195 -13.93 0.828 1 95.44 52 THR B N 1
ATOM 2435 C CA . THR B 1 52 ? 8.039 -13.805 2.014 1 95.44 52 THR B CA 1
ATOM 2436 C C . THR B 1 52 ? 7.621 -12.602 2.848 1 95.44 52 THR B C 1
ATOM 2438 O O . THR B 1 52 ? 7.039 -11.648 2.326 1 95.44 52 THR B O 1
ATOM 2441 N N . ILE B 1 53 ? 7.902 -12.648 4.16 1 97 53 ILE B N 1
ATOM 2442 C CA . ILE B 1 53 ? 7.668 -11.523 5.059 1 97 53 ILE B CA 1
ATOM 2443 C C . ILE B 1 53 ? 8.805 -11.43 6.078 1 97 53 ILE B C 1
ATOM 2445 O O . ILE B 1 53 ? 9.367 -12.453 6.48 1 97 53 ILE B O 1
ATOM 2449 N N . TYR B 1 54 ? 9.172 -10.297 6.371 1 98.19 54 TYR B N 1
ATOM 2450 C CA . TYR B 1 54 ? 10.094 -9.945 7.441 1 98.19 54 TYR B CA 1
ATOM 2451 C C . TYR B 1 54 ? 9.578 -8.75 8.234 1 98.19 54 TYR B C 1
ATOM 2453 O O . TYR B 1 54 ? 9.07 -7.785 7.66 1 98.19 54 TYR B O 1
ATOM 2461 N N . ASP B 1 55 ? 9.688 -8.781 9.523 1 97.56 55 ASP B N 1
ATOM 2462 C CA . ASP B 1 55 ? 9.367 -7.633 10.359 1 97.56 55 ASP B CA 1
ATOM 2463 C C . ASP B 1 55 ? 10.391 -7.469 11.484 1 97.56 55 ASP B C 1
ATOM 2465 O O . ASP B 1 55 ? 11.078 -8.422 11.852 1 97.56 55 ASP B O 1
ATOM 2469 N N . SER B 1 56 ? 10.461 -6.363 11.953 1 97.25 56 SER B N 1
ATOM 2470 C CA . SER B 1 56 ? 11.508 -6.004 12.906 1 97.25 56 SER B CA 1
ATOM 2471 C C . SER B 1 56 ? 11.211 -6.559 14.297 1 97.25 56 SER B C 1
ATOM 2473 O O . SER B 1 56 ? 12.055 -6.488 15.195 1 97.25 56 SER B O 1
ATOM 2475 N N . VAL B 1 57 ? 10.039 -7.117 14.531 1 95.62 57 VAL B N 1
ATOM 2476 C CA . VAL B 1 57 ? 9.703 -7.715 15.812 1 95.62 57 VAL B CA 1
ATOM 2477 C C . VAL B 1 57 ? 10.25 -9.141 15.883 1 95.62 57 VAL B C 1
ATOM 2479 O O . VAL B 1 57 ? 11.016 -9.477 16.797 1 95.62 57 VAL B O 1
ATOM 2482 N N . THR B 1 58 ? 9.93 -9.953 14.938 1 95.69 58 THR B N 1
ATOM 2483 C CA . THR B 1 58 ? 10.422 -11.328 14.898 1 95.69 58 THR B CA 1
ATOM 2484 C C . THR B 1 58 ? 11.867 -11.367 14.406 1 95.69 58 THR B C 1
ATOM 2486 O O . THR B 1 58 ? 12.633 -12.258 14.773 1 95.69 58 THR B O 1
ATOM 2489 N N . ARG B 1 59 ? 12.156 -10.43 13.523 1 97.25 59 ARG B N 1
ATOM 2490 C CA . ARG B 1 59 ? 13.484 -10.273 12.93 1 97.25 59 ARG B CA 1
ATOM 2491 C C . ARG B 1 59 ? 13.891 -11.531 12.172 1 97.25 59 ARG B C 1
ATOM 2493 O O . ARG B 1 59 ? 15.039 -11.969 12.25 1 97.25 59 ARG B O 1
ATOM 2500 N N . GLN B 1 60 ? 12.945 -12.18 11.531 1 96.81 60 GLN B N 1
ATOM 2501 C CA . GLN B 1 60 ? 13.172 -13.383 10.742 1 96.81 60 GLN B CA 1
ATOM 2502 C C . GLN B 1 60 ? 12.422 -13.32 9.414 1 96.81 60 GLN B C 1
ATOM 2504 O O . GLN B 1 60 ? 11.242 -12.953 9.383 1 96.81 60 GLN B O 1
ATOM 2509 N N . LYS B 1 61 ? 13.172 -13.648 8.328 1 96.25 61 LYS B N 1
ATOM 2510 C CA . LYS B 1 61 ? 12.508 -13.82 7.039 1 96.25 61 LYS B CA 1
ATOM 2511 C C . LYS B 1 61 ? 11.781 -15.156 6.973 1 96.25 61 LYS B C 1
ATOM 2513 O O . LYS B 1 61 ? 12.375 -16.203 7.211 1 96.25 61 LYS B O 1
ATOM 2518 N N . GLU B 1 62 ? 10.547 -15.125 6.629 1 94.19 62 GLU B N 1
ATOM 2519 C CA . GLU B 1 62 ? 9.719 -16.328 6.633 1 94.19 62 GLU B CA 1
ATOM 2520 C C . GLU B 1 62 ? 9.055 -16.547 5.277 1 94.19 62 GLU B C 1
ATOM 2522 O O . GLU B 1 62 ? 8.609 -15.594 4.637 1 94.19 62 GLU B O 1
ATOM 2527 N N . PRO B 1 63 ? 8.977 -17.797 4.902 1 92.38 63 PRO B N 1
ATOM 2528 C CA . PRO B 1 63 ? 8.258 -18.094 3.666 1 92.38 63 PRO B CA 1
ATOM 2529 C C . PRO B 1 63 ? 6.738 -18.031 3.834 1 92.38 63 PRO B C 1
ATOM 2531 O O . PRO B 1 63 ? 6.219 -18.344 4.906 1 92.38 63 PRO B O 1
ATOM 2534 N N . ARG B 1 64 ? 6.121 -17.578 2.779 1 88.94 64 ARG B N 1
ATOM 2535 C CA . ARG B 1 64 ? 4.664 -17.562 2.783 1 88.94 64 ARG B CA 1
ATOM 2536 C C . ARG B 1 64 ? 4.102 -18.547 1.758 1 88.94 64 ARG B C 1
ATOM 2538 O O . ARG B 1 64 ? 2.928 -18.922 1.823 1 88.94 64 ARG B O 1
ATOM 2545 N N . ALA B 1 65 ? 4.949 -18.969 0.872 1 84.69 65 ALA B N 1
ATOM 2546 C CA . ALA B 1 65 ? 4.547 -19.984 -0.107 1 84.69 65 ALA B CA 1
ATOM 2547 C C . ALA B 1 65 ? 5.145 -21.344 0.234 1 84.69 65 ALA B C 1
ATOM 2549 O O . ALA B 1 65 ? 6.352 -21.469 0.452 1 84.69 65 ALA B O 1
ATOM 2550 N N . PRO B 1 66 ? 4.395 -22.359 0.186 1 82.38 66 PRO B N 1
ATOM 2551 C CA . PRO B 1 66 ? 4.852 -23.672 0.633 1 82.38 66 PRO B CA 1
ATOM 2552 C C . PRO B 1 66 ? 6.004 -24.219 -0.213 1 82.38 66 PRO B C 1
ATOM 2554 O O . PRO B 1 66 ? 6.895 -24.891 0.31 1 82.38 66 PRO B O 1
ATOM 2557 N N . TRP B 1 67 ? 5.977 -23.984 -1.437 1 83.25 67 TRP B N 1
ATOM 2558 C CA . TRP B 1 67 ? 7 -24.547 -2.309 1 83.25 67 TRP B CA 1
ATOM 2559 C C . TRP B 1 67 ? 8.383 -24.031 -1.922 1 83.25 67 TRP B C 1
ATOM 2561 O O . TRP B 1 67 ? 9.398 -24.672 -2.236 1 83.25 67 TRP B O 1
ATOM 2571 N N . MET B 1 68 ? 8.516 -22.875 -1.28 1 86.56 68 MET B N 1
ATOM 2572 C CA . MET B 1 68 ? 9.789 -22.234 -0.994 1 86.56 68 MET B CA 1
ATOM 2573 C C . MET B 1 68 ? 10.586 -23.031 0.033 1 86.56 68 MET B C 1
ATOM 2575 O O . MET B 1 68 ? 11.797 -23.203 -0.109 1 86.56 68 MET B O 1
ATOM 2579 N N . ALA B 1 69 ? 9.836 -23.453 1.058 1 78.44 69 ALA B N 1
ATOM 2580 C CA . ALA B 1 69 ? 10.5 -24.188 2.123 1 78.44 69 ALA B CA 1
ATOM 2581 C C . ALA B 1 69 ? 11.094 -25.484 1.591 1 78.44 69 ALA B C 1
ATOM 2583 O O . ALA B 1 69 ? 12.148 -25.938 2.061 1 78.44 69 ALA B O 1
ATOM 2584 N N . GLU B 1 70 ? 10.508 -26 0.519 1 77.56 70 GLU B N 1
ATOM 2585 C CA . GLU B 1 70 ? 10.93 -27.281 -0.015 1 77.56 70 GLU B CA 1
ATOM 2586 C C . GLU B 1 70 ? 12.023 -27.109 -1.063 1 77.56 70 GLU B C 1
ATOM 2588 O O . GLU B 1 70 ? 12.867 -28 -1.237 1 77.56 70 GLU B O 1
ATOM 2593 N N . ASN B 1 71 ? 12.078 -26 -1.627 1 81.12 71 ASN B N 1
ATOM 2594 C CA . ASN B 1 71 ? 12.906 -25.891 -2.824 1 81.12 71 ASN B CA 1
ATOM 2595 C C . ASN B 1 71 ? 14.133 -25.031 -2.582 1 81.12 71 ASN B C 1
ATOM 2597 O O . ASN B 1 71 ? 15.086 -25.062 -3.361 1 81.12 71 ASN B O 1
ATOM 2601 N N . LEU B 1 72 ? 14.164 -24.297 -1.508 1 86.25 72 LEU B N 1
ATOM 2602 C CA . LEU B 1 72 ? 15.281 -23.391 -1.281 1 86.25 72 LEU B CA 1
ATOM 2603 C C . LEU B 1 72 ? 16.266 -23.984 -0.273 1 86.25 72 LEU B C 1
ATOM 2605 O O . LEU B 1 72 ? 15.867 -24.75 0.61 1 86.25 72 LEU B O 1
ATOM 2609 N N . ALA B 1 73 ? 17.469 -23.625 -0.449 1 85.94 73 ALA B N 1
ATOM 2610 C CA . ALA B 1 73 ? 18.516 -24.094 0.447 1 85.94 73 ALA B CA 1
ATOM 2611 C C . ALA B 1 73 ? 18.281 -23.625 1.877 1 85.94 73 ALA B C 1
ATOM 2613 O O . ALA B 1 73 ? 17.75 -22.531 2.094 1 85.94 73 ALA B O 1
ATOM 2614 N N . PRO B 1 74 ? 18.703 -24.469 2.832 1 83.06 74 PRO B N 1
ATOM 2615 C CA . PRO B 1 74 ? 18.469 -24.109 4.234 1 83.06 74 PRO B CA 1
ATOM 2616 C C . PRO B 1 74 ? 19.172 -22.812 4.629 1 83.06 74 PRO B C 1
ATOM 2618 O O . PRO B 1 74 ? 18.703 -22.094 5.512 1 83.06 74 PRO B O 1
ATOM 2621 N N . ASP B 1 75 ? 20.266 -22.516 3.998 1 91.75 75 ASP B N 1
ATOM 2622 C CA . ASP B 1 75 ? 21 -21.312 4.406 1 91.75 75 ASP B CA 1
ATOM 2623 C C . ASP B 1 75 ? 20.406 -20.062 3.768 1 91.75 75 ASP B C 1
ATOM 2625 O O . ASP B 1 75 ? 20.797 -18.938 4.113 1 91.75 75 ASP B O 1
ATOM 2629 N N . HIS B 1 76 ? 19.469 -20.297 2.861 1 93.44 76 HIS B N 1
ATOM 2630 C CA . HIS B 1 76 ? 18.828 -19.188 2.178 1 93.44 76 HIS B CA 1
ATOM 2631 C C . HIS B 1 76 ? 18.172 -18.234 3.172 1 93.44 76 HIS B C 1
ATOM 2633 O O . HIS B 1 76 ? 18.359 -17.016 3.098 1 93.44 76 HIS B O 1
ATOM 2639 N N . TRP B 1 77 ? 17.531 -18.797 4.125 1 94 77 TRP B N 1
ATOM 2640 C CA . TRP B 1 77 ? 16.719 -18.016 5.051 1 94 77 TRP B CA 1
ATOM 2641 C C . TRP B 1 77 ? 17.594 -17.25 6.027 1 94 77 TRP B C 1
ATOM 2643 O O . TRP B 1 77 ? 17.344 -16.062 6.289 1 94 77 TRP B O 1
ATOM 2653 N N . GLU B 1 78 ? 18.547 -17.891 6.523 1 94.56 78 GLU B N 1
ATOM 2654 C CA . GLU B 1 78 ? 19.453 -17.203 7.438 1 94.56 78 GLU B CA 1
ATOM 2655 C C . GLU B 1 78 ? 20.234 -16.094 6.727 1 94.56 78 GLU B C 1
ATOM 2657 O O . GLU B 1 78 ? 20.375 -14.984 7.254 1 94.56 78 GLU B O 1
ATOM 2662 N N . ARG B 1 79 ? 20.688 -16.406 5.586 1 94.5 79 ARG B N 1
ATOM 2663 C CA . ARG B 1 79 ? 21.453 -15.438 4.805 1 94.5 79 ARG B CA 1
ATOM 2664 C C . ARG B 1 79 ? 20.625 -14.18 4.539 1 94.5 79 ARG B C 1
ATOM 2666 O O . ARG B 1 79 ? 21.094 -13.062 4.793 1 94.5 79 ARG B O 1
ATOM 2673 N N . TYR B 1 80 ? 19.469 -14.359 4.105 1 95.38 80 TYR B N 1
ATOM 2674 C CA . TYR B 1 80 ? 18.656 -13.203 3.719 1 95.38 80 TYR B CA 1
ATOM 2675 C C . TYR B 1 80 ? 18.047 -12.531 4.941 1 95.38 80 TYR B C 1
ATOM 2677 O O . TYR B 1 80 ? 17.703 -11.352 4.902 1 95.38 80 TYR B O 1
ATOM 2685 N N . THR B 1 81 ? 17.859 -13.273 6.051 1 97.19 81 THR B N 1
ATOM 2686 C CA . THR B 1 81 ? 17.516 -12.625 7.309 1 97.19 81 THR B CA 1
ATOM 2687 C C . THR B 1 81 ? 18.578 -11.625 7.727 1 97.19 81 THR B C 1
ATOM 2689 O O . THR B 1 81 ? 18.266 -10.5 8.109 1 97.19 81 THR B O 1
ATOM 2692 N N . GLN B 1 82 ? 19.828 -12.062 7.594 1 97.19 82 GLN B N 1
ATOM 2693 C CA . GLN B 1 82 ? 20.922 -11.172 7.945 1 97.19 82 GLN B CA 1
ATOM 2694 C C . GLN B 1 82 ? 20.938 -9.938 7.047 1 97.19 82 GLN B C 1
ATOM 2696 O O . GLN B 1 82 ? 21.156 -8.82 7.52 1 97.19 82 GLN B O 1
ATOM 2701 N N . LEU B 1 83 ? 20.734 -10.156 5.836 1 96.06 83 LEU B N 1
ATOM 2702 C CA . LEU B 1 83 ? 20.672 -9.047 4.895 1 96.06 83 LEU B CA 1
ATOM 2703 C C . LEU B 1 83 ? 19.578 -8.055 5.277 1 96.06 83 LEU B C 1
ATOM 2705 O O . LEU B 1 83 ? 19.812 -6.848 5.305 1 96.06 83 LEU B O 1
ATOM 2709 N N . LEU B 1 84 ? 18.406 -8.57 5.625 1 97.44 84 LEU B N 1
ATOM 2710 C CA . LEU B 1 84 ? 17.266 -7.727 5.949 1 97.44 84 LEU B CA 1
ATOM 2711 C C . LEU B 1 84 ? 17.484 -7 7.27 1 97.44 84 LEU B C 1
ATOM 2713 O O . LEU B 1 84 ? 17.016 -5.871 7.449 1 97.44 84 LEU B O 1
ATOM 2717 N N . ARG B 1 85 ? 18.188 -7.59 8.141 1 97.69 85 ARG B N 1
ATOM 2718 C CA . ARG B 1 85 ? 18.547 -6.902 9.375 1 97.69 85 ARG B CA 1
ATOM 2719 C C . ARG B 1 85 ? 19.438 -5.699 9.086 1 97.69 85 ARG B C 1
ATOM 2721 O O . ARG B 1 85 ? 19.328 -4.664 9.75 1 97.69 85 ARG B O 1
ATOM 2728 N N . GLY B 1 86 ? 20.297 -5.922 8.117 1 96.12 86 GLY B N 1
ATOM 2729 C CA . GLY B 1 86 ? 21.078 -4.789 7.656 1 96.12 86 GLY B CA 1
ATOM 2730 C C . GLY B 1 86 ? 20.234 -3.676 7.07 1 96.12 86 GLY B C 1
ATOM 2731 O O . GLY B 1 86 ? 20.438 -2.502 7.387 1 96.12 86 GLY B O 1
ATOM 2732 N N . TRP B 1 87 ? 19.297 -4.023 6.254 1 95.81 87 TRP B N 1
ATOM 2733 C CA . TRP B 1 87 ? 18.359 -3.068 5.68 1 95.81 87 TRP B CA 1
ATOM 2734 C C . TRP B 1 87 ? 17.594 -2.328 6.773 1 95.81 87 TRP B C 1
ATOM 2736 O O . TRP B 1 87 ? 17.438 -1.104 6.715 1 95.81 87 TRP B O 1
ATOM 2746 N N . GLN B 1 88 ? 17.141 -3.078 7.699 1 96.88 88 GLN B N 1
ATOM 2747 C CA . GLN B 1 88 ? 16.406 -2.527 8.836 1 96.88 88 GLN B CA 1
ATOM 2748 C C . GLN B 1 88 ? 17.219 -1.436 9.531 1 96.88 88 GLN B C 1
ATOM 2750 O O . GLN B 1 88 ? 16.688 -0.353 9.805 1 96.88 88 GLN B O 1
ATOM 2755 N N . GLN B 1 89 ? 18.438 -1.719 9.781 1 96.25 89 GLN B N 1
ATOM 2756 C CA . GLN B 1 89 ? 19.297 -0.76 10.469 1 96.25 89 GLN B CA 1
ATOM 2757 C C . GLN B 1 89 ? 19.5 0.494 9.625 1 96.25 89 GLN B C 1
ATOM 2759 O O . GLN B 1 89 ? 19.453 1.612 10.141 1 96.25 89 GLN B O 1
ATOM 2764 N N . MET B 1 90 ? 19.719 0.273 8.367 1 94.44 90 MET B N 1
ATOM 2765 C CA . MET B 1 90 ? 19.922 1.408 7.469 1 94.44 90 MET B CA 1
ATOM 2766 C C . MET B 1 90 ? 18.672 2.283 7.426 1 94.44 90 MET B C 1
ATOM 2768 O O . MET B 1 90 ? 18.766 3.512 7.449 1 94.44 90 MET B O 1
ATOM 2772 N N . PHE B 1 91 ? 17.484 1.701 7.363 1 95.88 91 PHE B N 1
ATOM 2773 C CA . PHE B 1 91 ? 16.219 2.422 7.398 1 95.88 91 PHE B CA 1
ATOM 2774 C C . PHE B 1 91 ? 16.094 3.242 8.68 1 95.88 91 PHE B C 1
ATOM 2776 O O . PHE B 1 91 ? 15.742 4.422 8.633 1 95.88 91 PHE B O 1
ATOM 2783 N N . LYS B 1 92 ? 16.406 2.592 9.734 1 94 92 LYS B N 1
ATOM 2784 C CA . LYS B 1 92 ? 16.281 3.223 11.047 1 94 92 LYS B CA 1
ATOM 2785 C C . LYS B 1 92 ? 17.156 4.465 11.148 1 94 92 LYS B C 1
ATOM 2787 O O . LYS B 1 92 ? 16.703 5.523 11.578 1 94 92 LYS B O 1
ATOM 2792 N N . VAL B 1 93 ? 18.375 4.363 10.75 1 94 93 VAL B N 1
ATOM 2793 C CA . VAL B 1 93 ? 19.328 5.469 10.82 1 94 93 VAL B CA 1
ATOM 2794 C C . VAL B 1 93 ? 18.859 6.609 9.922 1 94 93 VAL B C 1
ATOM 2796 O O . VAL B 1 93 ? 18.844 7.77 10.344 1 94 93 VAL B O 1
ATOM 2799 N N . GLU B 1 94 ? 18.469 6.258 8.734 1 93.69 94 GLU B N 1
ATOM 2800 C CA . GLU B 1 94 ? 18.016 7.281 7.797 1 93.69 94 GLU B CA 1
ATOM 2801 C C . GLU B 1 94 ? 16.766 8 8.32 1 93.69 94 GLU B C 1
ATOM 2803 O O . GLU B 1 94 ? 16.688 9.234 8.273 1 93.69 94 GLU B O 1
ATOM 2808 N N . LEU B 1 95 ? 15.828 7.273 8.828 1 93.75 95 LEU B N 1
ATOM 2809 C CA . LEU B 1 95 ? 14.578 7.863 9.32 1 93.75 95 LEU B CA 1
ATOM 2810 C C . LEU B 1 95 ? 14.844 8.797 10.492 1 93.75 95 LEU B C 1
ATOM 2812 O O . LEU B 1 95 ? 14.234 9.867 10.594 1 93.75 95 LEU B O 1
ATOM 2816 N N . ARG B 1 96 ? 15.719 8.391 11.312 1 90.12 96 ARG B N 1
ATOM 2817 C CA . ARG B 1 96 ? 16.062 9.242 12.445 1 90.12 96 ARG B CA 1
ATOM 2818 C C . ARG B 1 96 ? 16.641 10.578 11.977 1 90.12 96 ARG B C 1
ATOM 2820 O O . ARG B 1 96 ? 16.281 11.633 12.492 1 90.12 96 ARG B O 1
ATOM 2827 N N . HIS B 1 97 ? 17.469 10.531 11.023 1 89.5 97 HIS B N 1
ATOM 2828 C CA . HIS B 1 97 ? 18.062 11.742 10.477 1 89.5 97 HIS B CA 1
ATOM 2829 C C . HIS B 1 97 ? 17 12.617 9.805 1 89.5 97 HIS B C 1
ATOM 2831 O O . HIS B 1 97 ? 16.969 13.828 10.008 1 89.5 97 HIS B O 1
ATOM 2837 N N . LEU B 1 98 ? 16.125 12 9.055 1 91.69 98 LEU B N 1
ATOM 2838 C CA . LEU B 1 98 ? 15.125 12.734 8.297 1 91.69 98 LEU B CA 1
ATOM 2839 C C . LEU B 1 98 ? 14.062 13.32 9.227 1 91.69 98 LEU B C 1
ATOM 2841 O O . LEU B 1 98 ? 13.516 14.391 8.945 1 91.69 98 LEU B O 1
ATOM 2845 N N . GLN B 1 99 ? 13.797 12.602 10.266 1 88.19 99 GLN B N 1
ATOM 2846 C CA . GLN B 1 99 ? 12.797 13.062 11.227 1 88.19 99 GLN B CA 1
ATOM 2847 C C . GLN B 1 99 ? 13.148 14.438 11.773 1 88.19 99 GLN B C 1
ATOM 2849 O O . GLN B 1 99 ? 12.273 15.273 11.984 1 88.19 99 GLN B O 1
ATOM 2854 N N . ARG B 1 100 ? 14.383 14.664 11.977 1 83.94 100 ARG B N 1
ATOM 2855 C CA . ARG B 1 100 ? 14.852 15.945 12.5 1 83.94 100 ARG B CA 1
ATOM 2856 C C . ARG B 1 100 ? 14.516 17.078 11.539 1 83.94 100 ARG B C 1
ATOM 2858 O O . ARG B 1 100 ? 14.227 18.203 11.969 1 83.94 100 ARG B O 1
ATOM 2865 N N . HIS B 1 101 ? 14.453 16.75 10.312 1 85.38 101 HIS B N 1
ATOM 2866 C CA . HIS B 1 101 ? 14.219 17.766 9.297 1 85.38 101 HIS B CA 1
ATOM 2867 C C . HIS B 1 101 ? 12.727 17.953 9.039 1 85.38 101 HIS B C 1
ATOM 2869 O O . HIS B 1 101 ? 12.289 19.031 8.641 1 85.38 101 HIS B O 1
ATOM 2875 N N . TYR B 1 102 ? 11.953 16.969 9.289 1 86 102 TYR B N 1
ATOM 2876 C CA . TYR B 1 102 ? 10.602 16.984 8.75 1 86 102 TYR B CA 1
ATOM 2877 C C . TYR B 1 102 ? 9.57 17.172 9.852 1 86 102 TYR B C 1
ATOM 2879 O O . TYR B 1 102 ? 8.375 17.25 9.586 1 86 102 TYR B O 1
ATOM 2887 N N . ASN B 1 103 ? 10.109 17.234 11.055 1 80.81 103 ASN B N 1
ATOM 2888 C CA . ASN B 1 103 ? 9.203 17.531 12.156 1 80.81 103 ASN B CA 1
ATOM 2889 C C . ASN B 1 103 ? 8.766 18.984 12.141 1 80.81 103 ASN B C 1
ATOM 2891 O O . ASN B 1 103 ? 9.281 19.812 12.906 1 80.81 103 ASN B O 1
ATOM 2895 N N . HIS B 1 104 ? 7.824 19.328 11.273 1 81.88 104 HIS B N 1
ATOM 2896 C CA . HIS B 1 104 ? 7.352 20.688 11.047 1 81.88 104 HIS B CA 1
ATOM 2897 C C . HIS B 1 104 ? 5.84 20.781 11.234 1 81.88 104 HIS B C 1
ATOM 2899 O O . HIS B 1 104 ? 5.098 19.906 10.805 1 81.88 104 HIS B O 1
ATOM 2905 N N . SER B 1 105 ? 5.438 21.766 11.992 1 85.31 105 SER B N 1
ATOM 2906 C CA . SER B 1 105 ? 4.016 22.062 12.125 1 85.31 105 SER B CA 1
ATOM 2907 C C . SER B 1 105 ? 3.77 23.578 12.094 1 85.31 105 SER B C 1
ATOM 2909 O O . SER B 1 105 ? 4.648 24.359 12.453 1 85.31 105 SER B O 1
ATOM 2911 N N . GLU B 1 106 ? 2.648 24 11.477 1 86.88 106 GLU B N 1
ATOM 2912 C CA . GLU B 1 106 ? 2.168 25.375 11.469 1 86.88 106 GLU B CA 1
ATOM 2913 C C . GLU B 1 106 ? 0.805 25.484 12.141 1 86.88 106 GLU B C 1
ATOM 2915 O O . GLU B 1 106 ? -0.153 24.828 11.734 1 86.88 106 GLU B O 1
ATOM 2920 N N . PRO B 1 107 ? 0.738 26.266 13.133 1 89.5 107 PRO B N 1
ATOM 2921 C CA . PRO B 1 107 ? -0.537 26.422 13.836 1 89.5 107 PRO B CA 1
ATOM 2922 C C . PRO B 1 107 ? -1.587 27.156 13.008 1 89.5 107 PRO B C 1
ATOM 2924 O O . PRO B 1 107 ? -1.242 28 12.18 1 89.5 107 PRO B O 1
ATOM 2927 N N . PRO B 1 108 ? -2.855 26.891 13.289 1 93.75 108 PRO B N 1
ATOM 2928 C CA . PRO B 1 108 ? -3.924 27.562 12.539 1 93.75 108 PRO B CA 1
ATOM 2929 C C . PRO B 1 108 ? -4.184 28.984 13.023 1 93.75 108 PRO B C 1
ATOM 2931 O O . PRO B 1 108 ? -4.023 29.281 14.211 1 93.75 108 PRO B O 1
ATOM 2934 N N . LEU B 1 109 ? -4.48 29.797 12.086 1 93.31 109 LEU B N 1
ATOM 2935 C CA . LEU B 1 109 ? -5.098 31.094 12.391 1 93.31 109 LEU B CA 1
ATOM 2936 C C . LEU B 1 109 ? -6.613 30.969 12.445 1 93.31 109 LEU B C 1
ATOM 2938 O O . LEU B 1 109 ? -7.254 30.641 11.445 1 93.31 109 LEU B O 1
ATOM 2942 N N . VAL B 1 110 ? -7.145 31.172 13.617 1 94.06 110 VAL B N 1
ATOM 2943 C CA . VAL B 1 110 ? -8.57 30.906 13.812 1 94.06 110 VAL B CA 1
ATOM 2944 C C . VAL B 1 110 ? -9.328 32.219 13.906 1 94.06 110 VAL B C 1
ATOM 2946 O O . VAL B 1 110 ? -8.859 33.188 14.547 1 94.06 110 VAL B O 1
ATOM 2949 N N . ARG B 1 111 ? -10.484 32.281 13.219 1 91.31 111 ARG B N 1
ATOM 2950 C CA . ARG B 1 111 ? -11.344 33.469 13.266 1 91.31 111 ARG B CA 1
ATOM 2951 C C . ARG B 1 111 ? -12.812 33.062 13.367 1 91.31 111 ARG B C 1
ATOM 2953 O O . ARG B 1 111 ? -13.242 32.094 12.727 1 91.31 111 ARG B O 1
ATOM 2960 N N . ILE B 1 112 ? -13.508 33.781 14.18 1 89.5 112 ILE B N 1
ATOM 2961 C CA . ILE B 1 112 ? -14.953 33.625 14.266 1 89.5 112 ILE B CA 1
ATOM 2962 C C . ILE B 1 112 ? -15.656 34.75 13.523 1 89.5 112 ILE B C 1
ATOM 2964 O O . ILE B 1 112 ? -15.25 35.906 13.617 1 89.5 112 ILE B O 1
ATOM 2968 N N . SER B 1 113 ? -16.609 34.375 12.695 1 86.88 113 SER B N 1
ATOM 2969 C CA . SER B 1 113 ? -17.406 35.375 12 1 86.88 113 SER B CA 1
ATOM 2970 C C . SER B 1 113 ? -18.891 35.062 12.055 1 86.88 113 SER B C 1
ATOM 2972 O O . SER B 1 113 ? -19.266 33.906 12.266 1 86.88 113 SER B O 1
ATOM 2974 N N . ARG B 1 114 ? -19.625 36.094 11.984 1 85.5 114 ARG B N 1
ATOM 2975 C CA . ARG B 1 114 ? -21.078 36 11.969 1 85.5 114 ARG B CA 1
ATOM 2976 C C . ARG B 1 114 ? -21.656 36.469 10.641 1 85.5 114 ARG B C 1
ATOM 2978 O O . ARG B 1 114 ? -21.234 37.469 10.094 1 85.5 114 ARG B O 1
ATOM 2985 N N . LYS B 1 115 ? -22.516 35.594 10.125 1 81.62 115 LYS B N 1
ATOM 2986 C CA . LYS B 1 115 ? -23.172 36 8.891 1 81.62 115 LYS B CA 1
ATOM 2987 C C . LYS B 1 115 ? -24.688 35.812 9 1 81.62 115 LYS B C 1
ATOM 2989 O O . LYS B 1 115 ? -25.172 34.781 9.484 1 81.62 115 LYS B O 1
ATOM 2994 N N . GLU B 1 116 ? -25.344 36.875 8.617 1 79.19 116 GLU B N 1
ATOM 2995 C CA . GLU B 1 116 ? -26.797 36.812 8.578 1 79.19 116 GLU B CA 1
ATOM 2996 C C . GLU B 1 116 ? -27.312 36.562 7.164 1 79.19 116 GLU B C 1
ATOM 2998 O O . GLU B 1 116 ? -27.141 37.406 6.281 1 79.19 116 GLU B O 1
ATOM 3003 N N . PHE B 1 117 ? -27.75 35.344 6.898 1 74.12 117 PHE B N 1
ATOM 3004 C CA . PHE B 1 117 ? -28.234 35 5.566 1 74.12 117 PHE B CA 1
ATOM 3005 C C . PHE B 1 117 ? -29.688 35.438 5.402 1 74.12 117 PHE B C 1
ATOM 3007 O O . PHE B 1 117 ? -30.094 35.906 4.332 1 74.12 117 PHE B O 1
ATOM 3014 N N . PHE B 1 118 ? -30.453 35.188 6.379 1 73.38 118 PHE B N 1
ATOM 3015 C CA . PHE B 1 118 ? -31.859 35.625 6.402 1 73.38 118 PHE B CA 1
ATOM 3016 C C . PHE B 1 118 ? -32.156 36.406 7.672 1 73.38 118 PHE B C 1
ATOM 3018 O O . PHE B 1 118 ? -31.484 36.25 8.688 1 73.38 118 PHE B O 1
ATOM 3025 N N . PRO B 1 119 ? -33.094 37.375 7.379 1 74.5 119 PRO B N 1
ATOM 3026 C CA . PRO B 1 119 ? -33.469 38.094 8.586 1 74.5 119 PRO B CA 1
ATOM 3027 C C . PRO B 1 119 ? -33.812 37.188 9.758 1 74.5 119 PRO B C 1
ATOM 3029 O O . PRO B 1 119 ? -34.594 36.219 9.594 1 74.5 119 PRO B O 1
ATOM 3032 N N . GLY B 1 120 ? -33.125 37.219 10.812 1 72.5 120 GLY B N 1
ATOM 3033 C CA . GLY B 1 120 ? -33.375 36.469 12.031 1 72.5 120 GLY B CA 1
ATOM 3034 C C . GLY B 1 120 ? -32.531 35.219 12.164 1 72.5 120 GLY B C 1
ATOM 3035 O O . GLY B 1 120 ? -32.5 34.594 13.219 1 72.5 120 GLY B O 1
ATOM 3036 N N . ILE B 1 121 ? -31.953 34.812 11.023 1 77.06 121 ILE B N 1
ATOM 3037 C CA . ILE B 1 121 ? -31.141 33.625 11.109 1 77.06 121 ILE B CA 1
ATOM 3038 C C . ILE B 1 121 ? -29.656 33.969 10.992 1 77.06 121 ILE B C 1
ATOM 3040 O O . ILE B 1 121 ? -29.188 34.375 9.922 1 77.06 121 ILE B O 1
ATOM 3044 N N . THR B 1 122 ? -29.016 33.906 12.07 1 83.38 122 THR B N 1
ATOM 3045 C CA . THR B 1 122 ? -27.594 34.219 12.117 1 83.38 122 THR B CA 1
ATOM 3046 C C . THR B 1 122 ? -26.766 32.969 12.25 1 83.38 122 THR B C 1
ATOM 3048 O O . THR B 1 122 ? -27.141 32.031 12.969 1 83.38 122 THR B O 1
ATOM 3051 N N . THR B 1 123 ? -25.781 32.938 11.375 1 88.5 123 THR B N 1
ATOM 3052 C CA . THR B 1 123 ? -24.891 31.781 11.414 1 88.5 123 THR B CA 1
ATOM 3053 C C . THR B 1 123 ? -23.5 32.219 11.898 1 88.5 123 THR B C 1
ATOM 3055 O O . THR B 1 123 ? -22.969 33.219 11.461 1 88.5 123 THR B O 1
ATOM 3058 N N . LEU B 1 124 ? -22.969 31.438 12.891 1 88.88 124 LEU B N 1
ATOM 3059 C CA . LEU B 1 124 ? -21.609 31.641 13.391 1 88.88 124 LEU B CA 1
ATOM 3060 C C . LEU B 1 124 ? -20.625 30.734 12.672 1 88.88 124 LEU B C 1
ATOM 3062 O O . LEU B 1 124 ? -20.859 29.516 12.555 1 88.88 124 LEU B O 1
ATOM 3066 N N . PHE B 1 125 ? -19.594 31.359 12.164 1 92.06 125 PHE B N 1
ATOM 3067 C CA . PHE B 1 125 ? -18.562 30.594 11.469 1 92.06 125 PHE B CA 1
ATOM 3068 C C . PHE B 1 125 ? -17.25 30.609 12.258 1 92.06 125 PHE B C 1
ATOM 3070 O O . PHE B 1 125 ? -16.781 31.672 12.664 1 92.06 125 PHE B O 1
ATOM 3077 N N . CYS B 1 126 ? -16.734 29.469 12.539 1 94.38 126 CYS B N 1
ATOM 3078 C CA . CYS B 1 126 ? -15.367 29.312 13.047 1 94.38 126 CYS B CA 1
ATOM 3079 C C . CYS B 1 126 ? -14.43 28.828 11.945 1 94.38 126 CYS B C 1
ATOM 3081 O O . CYS B 1 126 ? -14.531 27.688 11.508 1 94.38 126 CYS B O 1
ATOM 3083 N N . ARG B 1 127 ? -13.531 29.672 11.516 1 95.56 127 ARG B N 1
ATOM 3084 C CA . ARG B 1 127 ? -12.656 29.375 10.391 1 95.56 127 ARG B CA 1
ATOM 3085 C C . ARG B 1 127 ? -11.211 29.203 10.844 1 95.56 127 ARG B C 1
ATOM 3087 O O . ARG B 1 127 ? -10.703 30 11.641 1 95.56 127 ARG B O 1
ATOM 3094 N N . ALA B 1 128 ? -10.633 28.141 10.422 1 96 128 ALA B N 1
ATOM 3095 C CA . ALA B 1 128 ? -9.211 27.891 10.648 1 96 128 ALA B CA 1
ATOM 3096 C C . ALA B 1 128 ? -8.445 27.859 9.328 1 96 128 ALA B C 1
ATOM 3098 O O . ALA B 1 128 ? -8.852 27.172 8.391 1 96 128 ALA B O 1
ATOM 3099 N N . HIS B 1 129 ? -7.398 28.625 9.234 1 95.06 129 HIS B N 1
ATOM 3100 C CA . HIS B 1 129 ? -6.625 28.594 7.996 1 95.06 129 HIS B CA 1
ATOM 3101 C C . HIS B 1 129 ? -5.129 28.625 8.281 1 95.06 129 HIS B C 1
ATOM 3103 O O . HIS B 1 129 ? -4.715 28.922 9.406 1 95.06 129 HIS B O 1
ATOM 3109 N N . GLY B 1 130 ? -4.305 28.141 7.383 1 92.38 130 GLY B N 1
ATOM 3110 C CA . GLY B 1 130 ? -2.854 28.234 7.426 1 92.38 130 GLY B CA 1
ATOM 3111 C C . GLY B 1 130 ? -2.203 27.188 8.305 1 92.38 130 GLY B C 1
ATOM 3112 O O . GLY B 1 130 ? -1.115 27.406 8.844 1 92.38 130 GLY B O 1
ATOM 3113 N N . PHE B 1 131 ? -2.881 26.172 8.461 1 91.19 131 PHE B N 1
ATOM 3114 C CA . PHE B 1 131 ? -2.311 25.188 9.383 1 91.19 131 PHE B CA 1
ATOM 3115 C C . PHE B 1 131 ? -1.715 24.016 8.625 1 91.19 131 PHE B C 1
ATOM 3117 O O . PHE B 1 131 ? -2.088 23.75 7.48 1 91.19 131 PHE B O 1
ATOM 3124 N N . TYR B 1 132 ? -0.785 23.375 9.242 1 86.88 132 TYR B N 1
ATOM 3125 C CA . TYR B 1 132 ? -0.125 22.156 8.766 1 86.88 132 TYR B CA 1
ATOM 3126 C C . TYR B 1 132 ? 0.367 21.312 9.938 1 86.88 132 TYR B C 1
ATOM 3128 O O . TYR B 1 132 ? 0.96 21.844 10.883 1 86.88 132 TYR B O 1
ATOM 3136 N N . PRO B 1 133 ? 0.186 20.031 9.75 1 86.62 133 PRO B N 1
ATOM 3137 C CA . PRO B 1 133 ? -0.492 19.156 8.789 1 86.62 133 PRO B CA 1
ATOM 3138 C C . PRO B 1 133 ? -2.006 19.344 8.781 1 86.62 133 PRO B C 1
ATOM 3140 O O . PRO B 1 133 ? -2.523 20.219 9.492 1 86.62 133 PRO B O 1
ATOM 3143 N N . PRO B 1 134 ? -2.715 18.578 7.887 1 87.5 134 PRO B N 1
ATOM 3144 C CA . PRO B 1 134 ? -4.137 18.875 7.711 1 87.5 134 PRO B CA 1
ATOM 3145 C C . PRO B 1 134 ? -4.996 18.375 8.867 1 87.5 134 PRO B C 1
ATOM 3147 O O . PRO B 1 134 ? -6.145 18.797 9.023 1 87.5 134 PRO B O 1
ATOM 3150 N N . GLU B 1 135 ? -4.508 17.5 9.641 1 87.69 135 GLU B N 1
ATOM 3151 C CA . GLU B 1 135 ? -5.297 16.969 10.75 1 87.69 135 GLU B CA 1
ATOM 3152 C C . GLU B 1 135 ? -5.629 18.062 11.758 1 87.69 135 GLU B C 1
ATOM 3154 O O . GLU B 1 135 ? -4.73 18.656 12.359 1 87.69 135 GLU B O 1
ATOM 3159 N N . ILE B 1 136 ? -6.957 18.328 12.016 1 91.25 136 ILE B N 1
ATOM 3160 C CA . ILE B 1 136 ? -7.402 19.391 12.914 1 91.25 136 ILE B CA 1
ATOM 3161 C C . ILE B 1 136 ? -8.766 19.031 13.5 1 91.25 136 ILE B C 1
ATOM 3163 O O . ILE B 1 136 ? -9.539 18.297 12.883 1 91.25 136 ILE B O 1
ATOM 3167 N N . SER B 1 137 ? -8.922 19.406 14.695 1 93.56 137 SER B N 1
ATOM 3168 C CA . SER B 1 137 ? -10.219 19.234 15.328 1 93.56 137 SER B CA 1
ATOM 3169 C C . SER B 1 137 ? -10.828 20.578 15.727 1 93.56 137 SER B C 1
ATOM 3171 O O . SER B 1 137 ? -10.195 21.375 16.422 1 93.56 137 SER B O 1
ATOM 3173 N N . ILE B 1 138 ? -12.047 20.859 15.211 1 95.19 138 ILE B N 1
ATOM 3174 C CA . ILE B 1 138 ? -12.781 22.078 15.547 1 95.19 138 ILE B CA 1
ATOM 3175 C C . ILE B 1 138 ? -14.156 21.703 16.109 1 95.19 138 ILE B C 1
ATOM 3177 O O . ILE B 1 138 ? -14.914 20.969 15.469 1 95.19 138 ILE B O 1
ATOM 3181 N N . ILE B 1 139 ? -14.438 22.266 17.266 1 94.81 139 ILE B N 1
ATOM 3182 C CA . ILE B 1 139 ? -15.727 21.953 17.875 1 94.81 139 ILE B CA 1
ATOM 3183 C C . ILE B 1 139 ? -16.359 23.234 18.406 1 94.81 139 ILE B C 1
ATOM 3185 O O . ILE B 1 139 ? -15.68 24.094 18.953 1 94.81 139 ILE B O 1
ATOM 3189 N N . TRP B 1 140 ? -17.719 23.312 18.266 1 93.12 140 TRP B N 1
ATOM 3190 C CA . TRP B 1 140 ? -18.484 24.391 18.875 1 93.12 140 TRP B CA 1
ATOM 3191 C C . TRP B 1 140 ? -19.031 23.969 20.234 1 93.12 140 TRP B C 1
ATOM 3193 O O . TRP B 1 140 ? -19.531 22.844 20.391 1 93.12 140 TRP B O 1
ATOM 3203 N N . LYS B 1 141 ? -18.938 24.828 21.141 1 91.62 141 LYS B N 1
ATOM 3204 C CA . LYS B 1 141 ? -19.578 24.625 22.438 1 91.62 141 LYS B CA 1
ATOM 3205 C C . LYS B 1 141 ? -20.578 25.734 22.75 1 91.62 141 LYS B C 1
ATOM 3207 O O . LYS B 1 141 ? -20.297 26.906 22.469 1 91.62 141 LYS B O 1
ATOM 3212 N N . LYS B 1 142 ? -21.703 25.281 23.266 1 89.69 142 LYS B N 1
ATOM 3213 C CA . LYS B 1 142 ? -22.734 26.188 23.766 1 89.69 142 LYS B CA 1
ATOM 3214 C C . LYS B 1 142 ? -22.828 26.125 25.281 1 89.69 142 LYS B C 1
ATOM 3216 O O . LYS B 1 142 ? -23.156 25.094 25.844 1 89.69 142 LYS B O 1
ATOM 3221 N N . ASN B 1 143 ? -22.531 27.234 25.859 1 89.06 143 ASN B N 1
ATOM 3222 C CA . ASN B 1 143 ? -22.5 27.297 27.312 1 89.06 143 ASN B CA 1
ATOM 3223 C C . ASN B 1 143 ? -21.641 26.188 27.906 1 89.06 143 ASN B C 1
ATOM 3225 O O . ASN B 1 143 ? -22.031 25.531 28.875 1 89.06 143 ASN B O 1
ATOM 3229 N N . GLY B 1 144 ? -20.547 25.891 27.25 1 87.88 144 GLY B N 1
ATOM 3230 C CA . GLY B 1 144 ? -19.562 24.938 27.766 1 87.88 144 GLY B CA 1
ATOM 3231 C C . GLY B 1 144 ? -19.828 23.516 27.328 1 87.88 144 GLY B C 1
ATOM 3232 O O . GLY B 1 144 ? -19.016 22.625 27.562 1 87.88 144 GLY B O 1
ATOM 3233 N N . GLU B 1 145 ? -21.031 23.391 26.688 1 90.56 145 GLU B N 1
ATOM 3234 C CA . GLU B 1 145 ? -21.375 22.047 26.234 1 90.56 145 GLU B CA 1
ATOM 3235 C C . GLU B 1 145 ? -21.203 21.922 24.719 1 90.56 145 GLU B C 1
ATOM 3237 O O . GLU B 1 145 ? -21.562 22.828 23.969 1 90.56 145 GLU B O 1
ATOM 3242 N N . GLU B 1 146 ? -20.641 20.75 24.344 1 91.62 146 GLU B N 1
ATOM 3243 C CA . GLU B 1 146 ? -20.391 20.531 22.922 1 91.62 146 GLU B CA 1
ATOM 3244 C C . GLU B 1 146 ? -21.688 20.453 22.125 1 91.62 146 GLU B C 1
ATOM 3246 O O . GLU B 1 146 ? -22.641 19.797 22.547 1 91.62 146 GLU B O 1
ATOM 3251 N N . LEU B 1 147 ? -21.719 21.188 21.094 1 87.12 147 LEU B N 1
ATOM 3252 C CA . LEU B 1 147 ? -22.859 21.188 20.188 1 87.12 147 LEU B CA 1
ATOM 3253 C C . LEU B 1 147 ? -22.672 20.156 19.078 1 87.12 147 LEU B C 1
ATOM 3255 O O . LEU B 1 147 ? -21.812 20.328 18.203 1 87.12 147 LEU B O 1
ATOM 3259 N N . VAL B 1 148 ? -23.328 19.078 19.141 1 81.25 148 VAL B N 1
ATOM 3260 C CA . VAL B 1 148 ? -23.141 18.016 18.156 1 81.25 148 VAL B CA 1
ATOM 3261 C C . VAL B 1 148 ? -24.234 18.094 17.094 1 81.25 148 VAL B C 1
ATOM 3263 O O . VAL B 1 148 ? -23.984 17.859 15.914 1 81.25 148 VAL B O 1
ATOM 3266 N N . GLN B 1 149 ? -25.344 18.578 17.562 1 77.12 149 GLN B N 1
ATOM 3267 C CA . GLN B 1 149 ? -26.469 18.656 16.641 1 77.12 149 GLN B CA 1
ATOM 3268 C C . GLN B 1 149 ? -26.531 20.016 15.961 1 77.12 149 GLN B C 1
ATOM 3270 O O . GLN B 1 149 ? -26.062 21.016 16.516 1 77.12 149 GLN B O 1
ATOM 3275 N N . GLU B 1 150 ? -26.75 20.156 14.609 1 80.94 150 GLU B N 1
ATOM 3276 C CA . GLU B 1 150 ? -26.984 21.375 13.844 1 80.94 150 GLU B CA 1
ATOM 3277 C C . GLU B 1 150 ? -25.688 22.047 13.445 1 80.94 150 GLU B C 1
ATOM 3279 O O . GLU B 1 150 ? -25.609 23.281 13.359 1 80.94 150 GLU B O 1
ATOM 3284 N N . VAL B 1 151 ? -24.625 21.359 13.656 1 90 151 VAL B N 1
ATOM 3285 C CA . VAL B 1 151 ? -23.344 21.906 13.258 1 90 151 VAL B CA 1
ATOM 3286 C C . VAL B 1 151 ? -22.984 21.422 11.852 1 90 151 VAL B C 1
ATOM 3288 O O . VAL B 1 151 ? -23.188 20.25 11.531 1 90 151 VAL B O 1
ATOM 3291 N N . ASP B 1 152 ? -22.531 22.375 11.016 1 92.94 152 ASP B N 1
ATOM 3292 C CA . ASP B 1 152 ? -22.078 22.031 9.672 1 92.94 152 ASP B CA 1
ATOM 3293 C C . ASP B 1 152 ? -20.562 22.078 9.57 1 92.94 152 ASP B C 1
ATOM 3295 O O . ASP B 1 152 ? -19.938 23.109 9.875 1 92.94 152 ASP B O 1
ATOM 3299 N N . TYR B 1 153 ? -20.031 20.922 9.094 1 93.94 153 TYR B N 1
ATOM 3300 C CA . TYR B 1 153 ? -18.578 20.828 8.953 1 93.94 153 TYR B CA 1
ATOM 3301 C C . TYR B 1 153 ? -18.172 20.938 7.496 1 93.94 153 TYR B C 1
ATOM 3303 O O . TYR B 1 153 ? -18.703 20.25 6.629 1 93.94 153 TYR B O 1
ATOM 3311 N N . ALA B 1 154 ? -17.2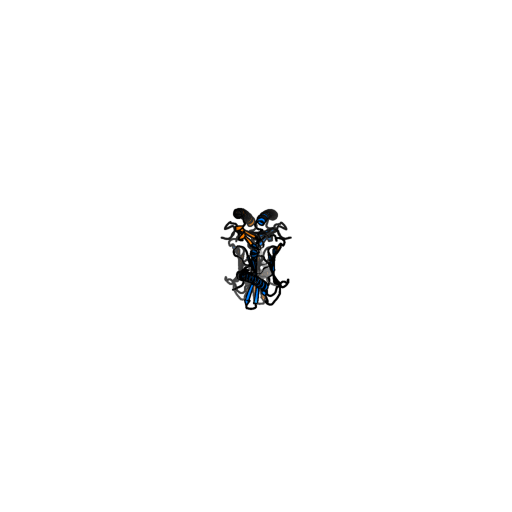19 21.844 7.309 1 95.06 154 ALA B N 1
ATOM 3312 C CA . ALA B 1 154 ? -16.625 21.906 5.977 1 95.06 154 ALA B CA 1
ATOM 3313 C C . ALA B 1 154 ? -15.469 20.906 5.844 1 95.06 154 ALA B C 1
ATOM 3315 O O . ALA B 1 154 ? -14.883 20.5 6.848 1 95.06 154 ALA B O 1
ATOM 3316 N N . ASP B 1 155 ? -15.148 20.531 4.629 1 94.75 155 ASP B N 1
ATOM 3317 C CA . ASP B 1 155 ? -13.992 19.688 4.367 1 94.75 155 ASP B CA 1
ATOM 3318 C C . ASP B 1 155 ? -12.688 20.453 4.559 1 94.75 155 ASP B C 1
ATOM 3320 O O . ASP B 1 155 ? -12.664 21.688 4.445 1 94.75 155 ASP B O 1
ATOM 3324 N N . ILE B 1 156 ? -11.703 19.734 4.938 1 94.19 156 ILE B N 1
ATOM 3325 C CA . ILE B 1 156 ? -10.375 20.312 4.984 1 94.19 156 ILE B CA 1
ATOM 3326 C C . ILE B 1 156 ? -9.836 20.5 3.566 1 94.19 156 ILE B C 1
ATOM 3328 O O . ILE B 1 156 ? -9.719 19.516 2.816 1 94.19 156 ILE B O 1
ATOM 3332 N N . LEU B 1 157 ? -9.516 21.703 3.242 1 94.25 157 LEU B N 1
ATOM 3333 C CA . LEU B 1 157 ? -9.078 22 1.881 1 94.25 157 LEU B CA 1
ATOM 3334 C C . LEU B 1 157 ? -7.676 22.594 1.876 1 94.25 157 LEU B C 1
ATOM 3336 O O . LEU B 1 157 ? -7.293 23.297 2.812 1 94.25 157 LEU B O 1
ATOM 3340 N N . PRO B 1 158 ? -6.961 22.312 0.756 1 89.75 158 PRO B N 1
ATOM 3341 C CA . PRO B 1 158 ? -5.664 22.984 0.618 1 89.75 158 PRO B CA 1
ATOM 3342 C C . PRO B 1 158 ? -5.793 24.484 0.374 1 89.75 158 PRO B C 1
ATOM 3344 O O . PRO B 1 158 ? -6.723 24.922 -0.307 1 89.75 158 PRO B O 1
ATOM 3347 N N . SER B 1 159 ? -4.914 25.219 1.006 1 89.81 159 SER B N 1
ATOM 3348 C CA . SER B 1 159 ? -4.914 26.672 0.841 1 89.81 159 SER B CA 1
ATOM 3349 C C . SER B 1 159 ? -4.062 27.078 -0.354 1 89.81 159 SER B C 1
ATOM 3351 O O . SER B 1 159 ? -3.984 28.266 -0.679 1 89.81 159 SER B O 1
ATOM 3353 N N . GLY B 1 160 ? -3.436 26.219 -0.987 1 81.06 160 GLY B N 1
ATOM 3354 C CA . GLY B 1 160 ? -2.596 26.516 -2.135 1 81.06 160 GLY B CA 1
ATOM 3355 C C . GLY B 1 160 ? -1.143 26.75 -1.767 1 81.06 160 GLY B C 1
ATOM 3356 O O . GLY B 1 160 ? -0.259 26.672 -2.621 1 81.06 160 GLY B O 1
ATOM 3357 N N . ASP B 1 161 ? -0.878 27.172 -0.548 1 81.69 161 ASP B N 1
ATOM 3358 C CA . ASP B 1 161 ? 0.484 27.453 -0.106 1 81.69 161 ASP B CA 1
ATOM 3359 C C . ASP B 1 161 ? 1.066 26.266 0.672 1 81.69 161 ASP B C 1
ATOM 3361 O O . ASP B 1 161 ? 2.064 26.422 1.379 1 81.69 161 ASP B O 1
ATOM 3365 N N . GLY B 1 162 ? 0.4 25.172 0.583 1 81.38 162 GLY B N 1
ATOM 3366 C CA . GLY B 1 162 ? 0.87 24 1.307 1 81.38 162 GLY B CA 1
ATOM 3367 C C . GLY B 1 162 ? 0.197 23.812 2.654 1 81.38 162 GLY B C 1
ATOM 3368 O O . GLY B 1 162 ? 0.422 22.812 3.34 1 81.38 162 GLY B O 1
ATOM 3369 N N . THR B 1 163 ? -0.469 24.844 2.986 1 89.56 163 THR B N 1
ATOM 3370 C CA . THR B 1 163 ? -1.229 24.766 4.23 1 89.56 163 THR B CA 1
ATOM 3371 C C . THR B 1 163 ? -2.689 24.422 3.949 1 89.56 163 THR B C 1
ATOM 3373 O O . THR B 1 163 ? -3.068 24.188 2.799 1 89.56 163 THR B O 1
ATOM 3376 N N . TYR B 1 164 ? -3.414 24.359 5.047 1 92.38 164 TYR B N 1
ATOM 3377 C CA . TYR B 1 164 ? -4.793 23.906 4.883 1 92.38 164 TYR B CA 1
ATOM 3378 C C . TYR B 1 164 ? -5.762 24.875 5.57 1 92.38 164 TYR B C 1
ATOM 3380 O O . TYR B 1 164 ? -5.34 25.781 6.285 1 92.38 164 TYR B O 1
ATOM 3388 N N . GLN B 1 165 ? -7.031 24.75 5.18 1 95.88 165 GLN B N 1
ATOM 3389 C CA . GLN B 1 165 ? -8.078 25.594 5.746 1 95.88 165 GLN B CA 1
ATOM 3390 C C . GLN B 1 165 ? -9.383 24.812 5.91 1 95.88 165 GLN B C 1
ATOM 3392 O O . GLN B 1 165 ? -9.625 23.844 5.195 1 95.88 165 GLN B O 1
ATOM 3397 N N . THR B 1 166 ? -10.18 25.141 6.863 1 97.31 166 THR B N 1
ATOM 3398 C CA . THR B 1 166 ? -11.5 24.547 7.086 1 97.31 166 THR B CA 1
ATOM 3399 C C . THR B 1 166 ? -12.359 25.469 7.953 1 97.31 166 THR B C 1
ATOM 3401 O O . THR B 1 166 ? -11.898 26.516 8.391 1 97.31 166 THR B O 1
ATOM 3404 N N . TRP B 1 167 ? -13.641 25.219 8.016 1 96.19 167 TRP B N 1
ATOM 3405 C CA . TRP B 1 167 ? -14.508 26 8.906 1 96.19 167 TRP B CA 1
ATOM 3406 C C . TRP B 1 167 ? -15.672 25.141 9.398 1 96.19 167 TRP B C 1
ATOM 3408 O O . TRP B 1 167 ? -15.992 24.109 8.805 1 96.19 167 TRP B O 1
ATOM 3418 N N . VAL B 1 168 ? -16.188 25.484 10.477 1 96.25 168 VAL B N 1
ATOM 3419 C CA . VAL B 1 168 ? -17.375 24.891 11.078 1 96.25 168 VAL B CA 1
ATOM 3420 C C . VAL B 1 168 ? -18.391 25.984 11.422 1 96.25 168 VAL B C 1
ATOM 3422 O O . VAL B 1 168 ? -18.016 27.031 11.93 1 96.25 168 VAL B O 1
ATOM 3425 N N . SER B 1 169 ? -19.688 25.719 11.055 1 94 169 SER B N 1
ATOM 3426 C CA . SER B 1 169 ? -20.688 26.75 11.281 1 94 169 SER B CA 1
ATOM 3427 C C . SER B 1 169 ? -21.859 26.219 12.094 1 94 169 SER B C 1
ATOM 3429 O O . SER B 1 169 ? -22.141 25.016 12.086 1 94 169 SER B O 1
ATOM 3431 N N . VAL B 1 170 ? -22.5 27.109 12.797 1 91.06 170 VAL B N 1
ATOM 3432 C CA . VAL B 1 170 ? -23.672 26.812 13.602 1 91.06 170 VAL B CA 1
ATOM 3433 C C . VAL B 1 170 ? -24.688 27.938 13.484 1 91.06 170 VAL B C 1
ATOM 3435 O O . VAL B 1 170 ? -24.312 29.109 13.398 1 91.06 170 VAL B O 1
ATOM 3438 N N . GLU B 1 171 ? -25.922 27.516 13.445 1 87.69 171 GLU B N 1
ATOM 3439 C CA . GLU B 1 171 ? -26.969 28.531 13.406 1 87.69 171 GLU B CA 1
ATOM 3440 C C . GLU B 1 171 ? -27.312 29.031 14.805 1 87.69 171 GLU B C 1
ATOM 3442 O O . GLU B 1 171 ? -27.453 28.219 15.734 1 87.69 171 GLU B O 1
ATOM 3447 N N . LEU B 1 172 ? -27.312 30.312 14.891 1 81.44 172 LEU B N 1
ATOM 3448 C CA . LEU B 1 172 ? -27.594 30.953 16.172 1 81.44 172 LEU B CA 1
ATOM 3449 C C . LEU B 1 172 ? -28.984 31.562 16.188 1 81.44 172 LEU B C 1
ATOM 3451 O O . LEU B 1 172 ? -29.484 32.031 15.148 1 81.44 172 LEU B O 1
ATOM 3455 N N . ASP B 1 173 ? -29.562 31.375 17.391 1 74.44 173 ASP B N 1
ATOM 3456 C CA . ASP B 1 173 ? -30.734 32.219 17.656 1 74.44 173 ASP B CA 1
ATOM 3457 C C . ASP B 1 173 ? -30.328 33.594 18.125 1 74.44 173 ASP B C 1
ATOM 3459 O O . ASP B 1 173 ? -29.719 33.75 19.188 1 74.44 173 ASP B O 1
ATOM 3463 N N . PRO B 1 174 ? -30.656 34.594 17.359 1 71.44 174 PRO B N 1
ATOM 3464 C CA . PRO B 1 174 ? -30.234 35.969 17.672 1 71.44 174 PRO B CA 1
ATOM 3465 C C . PRO B 1 174 ? -30.734 36.438 19.031 1 71.44 174 PRO B C 1
ATOM 3467 O O . PRO B 1 174 ? -30.156 37.344 19.641 1 71.44 174 PRO B O 1
ATOM 3470 N N . GLN B 1 175 ? -31.797 35.844 19.453 1 72.44 175 GLN B N 1
ATOM 3471 C CA . GLN B 1 175 ? -32.375 36.281 20.703 1 72.44 175 GLN B CA 1
ATOM 3472 C C . GLN B 1 175 ? -31.797 35.562 21.906 1 72.44 175 GLN B C 1
ATOM 3474 O O . GLN B 1 175 ? -32.031 35.938 23.047 1 72.44 175 GLN B O 1
ATOM 3479 N N . SER B 1 176 ? -30.922 34.656 21.578 1 73.81 176 SER B N 1
ATOM 3480 C CA . SER B 1 176 ? -30.422 33.844 22.672 1 73.81 176 SER B CA 1
ATOM 3481 C C . SER B 1 176 ? -29.203 34.469 23.328 1 73.81 176 SER B C 1
ATOM 3483 O O . SER B 1 176 ? -28.453 35.219 22.672 1 73.81 176 SER B O 1
ATOM 3485 N N . ARG B 1 177 ? -29.031 34.406 24.672 1 78.12 177 ARG B N 1
ATOM 3486 C CA . ARG B 1 177 ? -27.906 34.906 25.438 1 78.12 177 ARG B CA 1
ATOM 3487 C C . ARG B 1 177 ? -26.875 33.812 25.672 1 78.12 177 ARG B C 1
ATOM 3489 O O . ARG B 1 177 ? -26.031 33.938 26.578 1 78.12 177 ARG B O 1
ATOM 3496 N N . ASP B 1 178 ? -27.016 32.844 24.828 1 83.06 178 ASP B N 1
ATOM 3497 C CA . ASP B 1 178 ? -26.078 31.719 24.984 1 83.06 178 ASP B CA 1
ATOM 3498 C C . ASP B 1 178 ? -24.672 32.125 24.562 1 83.06 178 ASP B C 1
ATOM 3500 O O . ASP B 1 178 ? -24.484 32.969 23.688 1 83.06 178 ASP B O 1
ATOM 3504 N N . ILE B 1 179 ? -23.75 31.547 25.312 1 84.25 179 ILE B N 1
ATOM 3505 C CA . ILE B 1 179 ? -22.344 31.812 25 1 84.25 179 ILE B CA 1
ATOM 3506 C C . ILE B 1 179 ? -21.797 30.703 24.109 1 84.25 179 ILE B C 1
ATOM 3508 O O . ILE B 1 179 ? -21.828 29.531 24.484 1 84.25 179 ILE B O 1
ATOM 3512 N N . TYR B 1 180 ? -21.375 31.156 22.953 1 87.19 180 TYR B N 1
ATOM 3513 C CA . TYR B 1 180 ? -20.781 30.219 22.016 1 87.19 180 TYR B CA 1
ATOM 3514 C C . TYR B 1 180 ? -19.266 30.328 22 1 87.19 180 TYR B C 1
ATOM 3516 O O . TYR B 1 180 ? -18.719 31.438 22.047 1 87.19 180 TYR B O 1
ATOM 3524 N N . SER B 1 181 ? -18.625 29.141 22.031 1 91.06 181 SER B N 1
ATOM 3525 C CA . SER B 1 181 ? -17.172 29.125 21.938 1 91.06 181 SER B CA 1
ATOM 3526 C C . SER B 1 181 ? -16.688 28.094 20.906 1 91.06 181 SER B C 1
ATOM 3528 O O . SER B 1 181 ? -17.281 27.031 20.781 1 91.06 181 SER B O 1
ATOM 3530 N N . CYS B 1 182 ? -15.633 28.453 20.234 1 93.25 182 CYS B N 1
ATOM 3531 C CA . CYS B 1 182 ? -15 27.578 19.25 1 93.25 182 CYS B CA 1
ATOM 3532 C C . CYS B 1 182 ? -13.711 26.984 19.797 1 93.25 182 CYS B C 1
ATOM 3534 O O . CYS B 1 182 ? -12.82 27.719 20.219 1 93.25 182 CYS B O 1
ATOM 3536 N N . HIS B 1 183 ? -13.664 25.703 19.828 1 93.44 183 HIS B N 1
ATOM 3537 C CA . HIS B 1 183 ? -12.492 24.984 20.328 1 93.44 183 HIS B CA 1
ATOM 3538 C C . HIS B 1 183 ? -11.719 24.328 19.188 1 93.44 183 HIS B C 1
ATOM 3540 O O . HIS B 1 183 ? -12.258 23.484 18.453 1 93.44 183 HIS B O 1
ATOM 3546 N N . VAL B 1 184 ? -10.406 24.719 19.141 1 94.25 184 VAL B N 1
ATOM 3547 C CA . VAL B 1 184 ? -9.57 24.219 18.047 1 94.25 184 VAL B CA 1
ATOM 3548 C C . VAL B 1 184 ? -8.375 23.453 18.625 1 94.25 184 VAL B C 1
ATOM 3550 O O . VAL B 1 184 ? -7.695 23.953 19.516 1 94.25 184 VAL B O 1
ATOM 3553 N N . GLU B 1 185 ? -8.25 22.234 18.078 1 91.94 185 GLU B N 1
ATOM 3554 C CA . GLU B 1 185 ? -7.09 21.438 18.469 1 91.94 185 GLU B CA 1
ATOM 3555 C C . GLU B 1 185 ? -6.254 21.062 17.234 1 91.94 185 GLU B C 1
ATOM 3557 O O . GLU B 1 185 ? -6.781 20.547 16.25 1 91.94 185 GLU B O 1
ATOM 3562 N N . HIS B 1 186 ? -4.957 21.391 17.328 1 90.31 186 HIS B N 1
ATOM 3563 C CA . HIS B 1 186 ? -4.023 21.078 16.25 1 90.31 186 HIS B CA 1
ATOM 3564 C C . HIS B 1 186 ? -2.631 20.781 16.781 1 90.31 186 HIS B C 1
ATOM 3566 O O . HIS B 1 186 ? -2.002 21.656 17.406 1 90.31 186 HIS B O 1
ATOM 3572 N N . CYS B 1 187 ? -2.125 19.562 16.5 1 83.81 187 CYS B N 1
ATOM 3573 C CA . CYS B 1 187 ? -0.789 19.109 16.875 1 83.81 187 CYS B CA 1
ATOM 3574 C C . CYS B 1 187 ? -0.499 19.438 18.344 1 83.81 187 CYS B C 1
ATOM 3576 O O . CYS B 1 187 ? 0.557 19.984 18.656 1 83.81 187 CYS B O 1
ATOM 3578 N N . GLY B 1 188 ? -1.47 19.188 19.172 1 81.69 188 GLY B N 1
ATOM 3579 C CA . GLY B 1 188 ? -1.283 19.375 20.594 1 81.69 188 GLY B CA 1
ATOM 3580 C C . GLY B 1 188 ? -1.623 20.766 21.062 1 81.69 188 GLY B C 1
ATOM 3581 O O . GLY B 1 188 ? -1.628 21.047 22.266 1 81.69 188 GLY B O 1
ATOM 3582 N N . LEU B 1 189 ? -1.774 21.672 20.141 1 84.12 189 LEU B N 1
ATOM 3583 C CA . LEU B 1 189 ? -2.189 23.031 20.469 1 84.12 189 LEU B CA 1
ATOM 3584 C C . LEU B 1 189 ? -3.707 23.109 20.609 1 84.12 189 LEU B C 1
ATOM 3586 O O . LEU B 1 189 ? -4.438 22.625 19.734 1 84.12 189 LEU B O 1
ATOM 3590 N N . HIS B 1 190 ? -4.133 23.703 21.781 1 89.44 190 HIS B N 1
ATOM 3591 C CA . HIS B 1 190 ? -5.555 23.906 22.031 1 89.44 190 HIS B CA 1
ATOM 3592 C C . HIS B 1 190 ? -5.895 25.391 22.062 1 89.44 190 HIS B C 1
ATOM 3594 O O . HIS B 1 190 ? -5.324 26.156 22.844 1 89.44 190 HIS B O 1
ATOM 3600 N N . MET B 1 191 ? -6.75 25.797 21.188 1 89.31 191 MET B N 1
ATOM 3601 C CA . MET B 1 191 ? -7.195 27.188 21.109 1 89.31 191 MET B CA 1
ATOM 3602 C C . MET B 1 191 ? -8.695 27.297 21.344 1 89.31 191 MET B C 1
ATOM 3604 O O . MET B 1 191 ? -9.469 26.484 20.844 1 89.31 191 MET B O 1
ATOM 3608 N N . VAL B 1 192 ? -9.094 28.266 22.172 1 90 192 VAL B N 1
ATOM 3609 C CA . VAL B 1 192 ? -10.508 28.516 22.438 1 90 192 VAL B CA 1
ATOM 3610 C C . VAL B 1 192 ? -10.859 29.969 22.109 1 90 192 VAL B C 1
ATOM 3612 O O . VAL B 1 192 ? -10.219 30.891 22.609 1 90 192 VAL B O 1
ATOM 3615 N N . LEU B 1 193 ? -11.75 30.094 21.219 1 88.19 193 LEU B N 1
ATOM 3616 C CA . LEU B 1 193 ? -12.234 31.422 20.859 1 88.19 193 LEU B CA 1
ATOM 3617 C C . LEU B 1 193 ? -13.695 31.594 21.234 1 88.19 193 LEU B C 1
ATOM 3619 O O . LEU B 1 193 ? -14.523 30.719 20.969 1 88.19 193 LEU B O 1
ATOM 3623 N N . GLN B 1 194 ? -13.906 32.594 21.969 1 82.62 194 GLN B N 1
ATOM 3624 C CA . GLN B 1 194 ? -15.281 32.875 22.359 1 82.62 194 GLN B CA 1
ATOM 3625 C C . GLN B 1 194 ? -15.953 33.812 21.359 1 82.62 194 GLN B C 1
ATOM 3627 O O . GLN B 1 194 ? -15.344 34.812 20.922 1 82.62 194 GLN B O 1
ATOM 3632 N N . GLY B 1 195 ? -17.016 33.25 20.797 1 70.62 195 GLY B N 1
ATOM 3633 C CA . GLY B 1 195 ? -17.797 34.125 19.938 1 70.62 195 GLY B CA 1
ATOM 3634 C C . GLY B 1 195 ? -18.625 35.125 20.703 1 70.62 195 GLY B C 1
ATOM 3635 O O . GLY B 1 195 ? -19.391 34.781 21.594 1 70.62 195 GLY B O 1
ATOM 3636 N N . HIS B 1 196 ? -18.016 36.25 20.969 1 57.94 196 HIS B N 1
ATOM 3637 C CA . HIS B 1 196 ? -18.891 37.219 21.641 1 57.94 196 HIS B CA 1
ATOM 3638 C C . HIS B 1 196 ? -20.031 37.656 20.719 1 57.94 196 HIS B C 1
ATOM 3640 O O . HIS B 1 196 ? -19.828 37.875 19.516 1 57.94 196 HIS B O 1
ATOM 3646 N N . GLN B 1 197 ? -21.219 37.219 21.078 1 50.19 197 GLN B N 1
ATOM 3647 C CA . GLN B 1 197 ? -22.359 37.969 20.547 1 50.19 197 GLN B CA 1
ATOM 3648 C C . GLN B 1 197 ? -22.047 39.469 20.422 1 50.19 197 GLN B C 1
ATOM 3650 O O . GLN B 1 197 ? -21.469 40.031 21.328 1 50.19 197 GLN B O 1
ATOM 3655 N N . GLU B 1 198 ? -21.812 39.875 19.359 1 48.16 198 GLU B N 1
ATOM 3656 C CA . GLU B 1 198 ? -21.734 41.344 19.203 1 48.16 198 GLU B CA 1
ATOM 3657 C C . GLU B 1 198 ? -22.516 42.062 20.297 1 48.16 198 GLU B C 1
ATOM 3659 O O . GLU B 1 198 ? -23.734 41.938 20.375 1 48.16 198 GLU B O 1
ATOM 3664 N N . SER B 1 199 ? -22.203 41.906 21.5 1 42.22 199 SER B N 1
ATOM 3665 C CA . SER B 1 199 ? -23.031 42.812 22.281 1 42.22 199 SER B CA 1
ATOM 3666 C C . SER B 1 199 ? -23.125 44.188 21.641 1 42.22 199 SER B C 1
ATOM 3668 O O . SER B 1 199 ? -22.094 44.781 21.297 1 42.22 199 SER B O 1
ATOM 3670 N N . GLU B 1 200 ? -24.172 44.531 20.828 1 45.25 200 GLU B N 1
ATOM 3671 C CA . GLU B 1 200 ? -24.672 45.875 20.562 1 45.25 200 GLU B CA 1
ATOM 3672 C C . GLU B 1 200 ? -24.094 46.906 21.547 1 45.25 200 GLU B C 1
ATOM 3674 O O . GLU B 1 200 ? -24.047 48.094 21.25 1 45.25 200 GLU B O 1
ATOM 3679 N N . SER B 1 201 ? -23.547 46.406 22.578 1 46.62 201 SER B N 1
ATOM 3680 C CA . SER B 1 201 ? -23.172 47.312 23.688 1 46.62 201 SER B CA 1
ATOM 3681 C C . SER B 1 201 ? -21.828 47.969 23.406 1 46.62 201 SER B C 1
ATOM 3683 O O . SER B 1 201 ? -21.625 49.125 23.781 1 46.62 201 SER B O 1
ATOM 3685 N N . ILE B 1 202 ? -20.938 47.344 22.734 1 47.84 202 ILE B N 1
ATOM 3686 C CA . ILE B 1 202 ? -19.672 48.031 22.484 1 47.84 202 ILE B CA 1
ATOM 3687 C C . ILE B 1 202 ? -19.859 49.125 21.453 1 47.84 202 ILE B C 1
ATOM 3689 O O . ILE B 1 202 ? -19.328 50.25 21.594 1 47.84 202 ILE B O 1
ATOM 3693 N N . LEU B 1 203 ? -20.578 48.781 20.359 1 49.25 203 LEU B N 1
ATOM 3694 C CA . LEU B 1 203 ? -20.984 49.844 19.453 1 49.25 203 LEU B CA 1
ATOM 3695 C C . LEU B 1 203 ? -21.734 50.938 20.188 1 49.25 203 LEU B C 1
ATOM 3697 O O . LEU B 1 203 ? -21.531 52.125 19.922 1 49.25 203 LEU B O 1
ATOM 3701 N N . LEU B 1 204 ? -22.578 50.5 21.078 1 52.72 204 LEU B N 1
ATOM 3702 C CA . LEU B 1 204 ? -23.281 51.469 21.922 1 52.72 204 LEU B CA 1
ATOM 3703 C C . LEU B 1 204 ? -22.312 52.188 22.828 1 52.72 204 LEU B C 1
ATOM 3705 O O . LEU B 1 204 ? -22.438 53.406 23.016 1 52.72 204 LEU B O 1
ATOM 3709 N N . VAL B 1 205 ? -21.297 51.469 23.266 1 54.78 205 VAL B N 1
ATOM 3710 C CA . VAL B 1 205 ? -20.312 52.125 24.141 1 54.78 205 VAL B CA 1
ATOM 3711 C C . VAL B 1 205 ? -19.391 53.031 23.312 1 54.78 205 VAL B C 1
ATOM 3713 O O . VAL B 1 205 ? -19.094 54.156 23.703 1 54.78 205 VAL B O 1
ATOM 3716 N N . MET B 1 206 ? -19.031 52.531 22.156 1 61.5 206 MET B N 1
ATOM 3717 C CA . MET B 1 206 ? -18.203 53.406 21.297 1 61.5 206 MET B CA 1
ATOM 3718 C C . MET B 1 206 ? -18.984 54.625 20.828 1 61.5 206 MET B C 1
ATOM 3720 O O . MET B 1 206 ? -18.453 55.719 20.812 1 61.5 206 MET B O 1
ATOM 3724 N N . LYS B 1 207 ? -20.203 54.406 20.438 1 69.12 207 LYS B N 1
ATOM 3725 C CA . LYS B 1 207 ? -21.062 55.531 20.109 1 69.12 207 LYS B CA 1
ATOM 3726 C C . LYS B 1 207 ? -21.25 56.469 21.297 1 69.12 207 LYS B C 1
ATOM 3728 O O . LYS B 1 207 ? -21.234 57.688 21.141 1 69.12 207 LYS B O 1
ATOM 3733 N N . ALA B 1 208 ? -21.344 55.75 22.484 1 68.5 208 ALA B N 1
ATOM 3734 C CA . ALA B 1 208 ? -21.5 56.562 23.688 1 68.5 208 ALA B CA 1
ATOM 3735 C C . ALA B 1 208 ? -20.219 57.344 24 1 68.5 208 ALA B C 1
ATOM 3737 O O . ALA B 1 208 ? -20.266 58.5 24.359 1 68.5 208 ALA B O 1
ATOM 3738 N N . VAL B 1 209 ? -19.109 56.75 23.734 1 70.12 209 VAL B N 1
ATOM 3739 C CA . VAL B 1 209 ? -17.844 57.406 24 1 70.12 209 VAL B CA 1
ATOM 3740 C C . VAL B 1 209 ? -17.609 58.5 22.969 1 70.12 209 VAL B C 1
ATOM 3742 O O . VAL B 1 209 ? -17.203 59.625 23.312 1 70.12 209 VAL B O 1
ATOM 3745 N N . PHE B 1 210 ? -17.953 58.25 21.688 1 75.25 210 PHE B N 1
ATOM 3746 C CA . PHE B 1 210 ? -17.844 59.281 20.656 1 75.25 210 PHE B CA 1
ATOM 3747 C C . PHE B 1 210 ? -18.828 60.406 20.938 1 75.25 210 PHE B C 1
ATOM 3749 O O . PHE B 1 210 ? -18.469 61.594 20.797 1 75.25 210 PHE B O 1
ATOM 3756 N N . GLY B 1 211 ? -20.062 59.969 21.328 1 75.88 211 GLY B N 1
ATOM 3757 C CA . GLY B 1 211 ? -21.031 61 21.703 1 75.88 211 GLY B CA 1
ATOM 3758 C C . GLY B 1 211 ? -20.594 61.812 22.891 1 75.88 211 GLY B C 1
ATOM 3759 O O . GLY B 1 211 ? -20.766 63.031 22.891 1 75.88 211 GLY B O 1
ATOM 3760 N N . ALA B 1 212 ? -19.922 61.188 23.875 1 79.38 212 ALA B N 1
ATOM 3761 C CA . ALA B 1 212 ? -19.453 61.906 25.047 1 79.38 212 ALA B CA 1
ATOM 3762 C C . ALA B 1 212 ? -18.281 62.812 24.703 1 79.38 212 ALA B C 1
ATOM 3764 O O . ALA B 1 212 ? -18.219 63.969 25.188 1 79.38 212 ALA B O 1
ATOM 3765 N N . ILE B 1 213 ? -17.484 62.406 23.766 1 79.88 213 ILE B N 1
ATOM 3766 C CA . ILE B 1 213 ? -16.359 63.219 23.312 1 79.88 213 ILE B CA 1
ATOM 3767 C C . ILE B 1 213 ? -16.875 64.375 22.484 1 79.88 213 ILE B C 1
ATOM 3769 O O . ILE B 1 213 ? -16.438 65.5 22.672 1 79.88 213 ILE B O 1
ATOM 3773 N N . ALA B 1 214 ? -17.859 64.062 21.656 1 82.56 214 ALA B N 1
ATOM 3774 C CA . ALA B 1 214 ? -18.453 65.125 20.859 1 82.56 214 ALA B CA 1
ATOM 3775 C C . ALA B 1 214 ? -19.172 66.125 21.734 1 82.56 214 ALA B C 1
ATOM 3777 O O . ALA B 1 214 ? -19.031 67.375 21.516 1 82.56 214 ALA B O 1
ATOM 3778 N N . LEU B 1 215 ? -19.828 65.625 22.828 1 82.44 215 LEU B N 1
ATOM 3779 C CA . LEU B 1 215 ? -20.531 66.562 23.75 1 82.44 215 LEU B CA 1
ATOM 3780 C C . LEU B 1 215 ? -19.547 67.375 24.562 1 82.44 215 LEU B C 1
ATOM 3782 O O . LEU B 1 215 ? -19.766 68.562 24.75 1 82.44 215 LEU B O 1
ATOM 3786 N N . THR B 1 216 ? -18.406 66.812 24.938 1 83.81 216 THR B N 1
ATOM 3787 C CA . THR B 1 216 ? -17.375 67.562 25.672 1 83.81 216 THR B CA 1
ATOM 3788 C C . THR B 1 216 ? -16.734 68.625 24.797 1 83.81 216 THR B C 1
ATOM 3790 O O . THR B 1 216 ? -16.469 69.75 25.25 1 83.81 216 THR B O 1
ATOM 3793 N N . LEU B 1 217 ? -16.625 68.312 23.562 1 84.81 217 LEU B N 1
ATOM 3794 C CA . LEU B 1 217 ? -16.031 69.25 22.641 1 84.81 217 LEU B CA 1
ATOM 3795 C C . LEU B 1 217 ? -16.969 70.438 22.375 1 84.81 217 LEU B C 1
ATOM 3797 O O . LEU B 1 217 ? -16.531 71.562 22.328 1 84.81 217 LEU B O 1
ATOM 3801 N N . VAL B 1 218 ? -18.203 70 22.266 1 84.56 218 VAL B N 1
ATOM 3802 C CA . VAL B 1 218 ? -19.203 71.062 22.047 1 84.56 218 VAL B CA 1
ATOM 3803 C C . VAL B 1 218 ? -19.297 71.938 23.281 1 84.56 218 VAL B C 1
ATOM 3805 O O . VAL B 1 218 ? -19.344 73.188 23.172 1 84.56 218 VAL B O 1
ATOM 3808 N N . LEU B 1 219 ? -19.203 71.375 24.5 1 84.56 219 LEU B N 1
ATOM 3809 C CA . LEU B 1 219 ? -19.297 72.125 25.734 1 84.56 219 LEU B CA 1
ATOM 3810 C C . LEU B 1 219 ? -18.078 73 25.938 1 84.56 219 LEU B C 1
ATOM 3812 O O . LEU B 1 219 ? -18.188 74.188 26.359 1 84.56 219 LEU B O 1
ATOM 3816 N N . THR B 1 220 ? -16.938 72.438 25.547 1 84.69 220 THR B N 1
ATOM 3817 C CA . THR B 1 220 ? -15.711 73.25 25.656 1 84.69 220 THR B CA 1
ATOM 3818 C C . THR B 1 220 ? -15.703 74.312 24.609 1 84.69 220 THR B C 1
ATOM 3820 O O . THR B 1 220 ? -15.266 75.438 24.891 1 84.69 220 THR B O 1
ATOM 3823 N N . GLY B 1 221 ? -16.203 74.062 23.453 1 84.12 221 GLY B N 1
ATOM 3824 C CA . GLY B 1 221 ? -16.312 75.062 22.422 1 84.12 221 GLY B CA 1
ATOM 3825 C C . GLY B 1 221 ? -17.25 76.25 22.766 1 84.12 221 GLY B C 1
ATOM 3826 O O . GLY B 1 221 ? -16.922 77.375 22.594 1 84.12 221 GLY B O 1
ATOM 3827 N N . VAL B 1 222 ? -18.391 75.875 23.359 1 84.06 222 VAL B N 1
ATOM 3828 C CA . VAL B 1 222 ? -19.375 76.875 23.766 1 84.06 222 VAL B CA 1
ATOM 3829 C C . VAL B 1 222 ? -18.828 77.688 24.938 1 84.06 222 VAL B C 1
ATOM 3831 O O . VAL B 1 222 ? -19 78.938 24.984 1 84.06 222 VAL B O 1
ATOM 3834 N N . GLY B 1 223 ? -18.156 77.062 25.859 1 81.81 223 GLY B N 1
ATOM 3835 C CA . GLY B 1 223 ? -17.516 77.75 26.969 1 81.81 223 GLY B CA 1
ATOM 3836 C C . GLY B 1 223 ? -16.453 78.75 26.516 1 81.81 223 GLY B C 1
ATOM 3837 O O . GLY B 1 223 ? -16.375 79.875 27.016 1 81.81 223 GLY B O 1
ATOM 3838 N N . PHE B 1 224 ? -15.727 78.438 25.5 1 82.38 224 PHE B N 1
ATOM 3839 C CA . PHE B 1 224 ? -14.68 79.25 24.953 1 82.38 224 PHE B CA 1
ATOM 3840 C C . PHE B 1 224 ? -15.273 80.438 24.219 1 82.38 224 PHE B C 1
ATOM 3842 O O . PHE B 1 224 ? -14.781 81.562 24.359 1 82.38 224 PHE B O 1
ATOM 3849 N N . LEU B 1 225 ? -16.328 80.375 23.516 1 80.06 225 LEU B N 1
ATOM 3850 C CA . LEU B 1 225 ? -16.984 81.438 22.797 1 80.06 225 LEU B CA 1
ATOM 3851 C C . LEU B 1 225 ? -17.688 82.375 23.766 1 80.06 225 LEU B C 1
ATOM 3853 O O . LEU B 1 225 ? -17.688 83.625 23.562 1 80.06 225 LEU B O 1
ATOM 3857 N N . ALA B 1 226 ? -18.188 81.875 24.922 1 80.88 226 ALA B N 1
ATOM 3858 C CA . ALA B 1 226 ? -18.828 82.75 25.938 1 80.88 226 ALA B CA 1
ATOM 3859 C C . ALA B 1 226 ? -17.797 83.562 26.703 1 80.88 226 ALA B C 1
ATOM 3861 O O . ALA B 1 226 ? -18.078 84.688 27.062 1 80.88 226 ALA B O 1
ATOM 3862 N N . ARG B 1 227 ? -16.641 82.938 26.875 1 74.5 227 ARG B N 1
ATOM 3863 C CA . ARG B 1 227 ? -15.578 83.688 27.547 1 74.5 227 ARG B CA 1
ATOM 3864 C C . ARG B 1 227 ? -15.031 84.812 26.656 1 74.5 227 ARG B C 1
ATOM 3866 O O . ARG B 1 227 ? -14.664 85.875 27.141 1 74.5 227 ARG B O 1
ATOM 3873 N N . ARG B 1 228 ? -15.102 84.562 25.344 1 74.62 228 ARG B N 1
ATOM 3874 C CA . ARG B 1 228 ? -14.594 85.562 24.406 1 74.62 228 ARG B CA 1
ATOM 3875 C C . ARG B 1 228 ? -15.602 86.688 24.219 1 74.62 228 ARG B C 1
ATOM 3877 O O . ARG B 1 228 ? -15.219 87.812 23.922 1 74.62 228 ARG B O 1
ATOM 3884 N N . ARG B 1 229 ? -16.938 86.5 24.547 1 70 229 ARG B N 1
ATOM 3885 C CA . ARG B 1 229 ? -17.938 87.562 24.391 1 70 229 ARG B CA 1
ATOM 3886 C C . ARG B 1 229 ? -18.141 88.375 25.688 1 70 229 ARG B C 1
ATOM 3888 O O . ARG B 1 229 ? -18.969 89.25 25.766 1 70 229 ARG B O 1
ATOM 3895 N N . ARG B 1 230 ? -17.641 87.812 26.828 1 61.22 230 ARG B N 1
ATOM 3896 C CA . ARG B 1 230 ? -17.766 88.688 27.984 1 61.22 230 ARG B CA 1
ATOM 3897 C C . ARG B 1 230 ? -17.047 90.062 27.719 1 61.22 230 ARG B C 1
ATOM 3899 O O . ARG B 1 230 ? -15.867 90.062 27.391 1 61.22 230 ARG B O 1
ATOM 3906 N N . PRO B 1 231 ? -17.812 91 27.391 1 58.88 231 PRO B N 1
ATOM 3907 C CA . PRO B 1 231 ? -17.312 92.312 27.234 1 58.88 231 PRO B CA 1
ATOM 3908 C C . PRO B 1 231 ? -16.375 92.75 28.375 1 58.88 231 PRO B C 1
ATOM 3910 O O . PRO B 1 231 ? -16.562 92.312 29.516 1 58.88 231 PRO B O 1
ATOM 3913 N N . ARG B 1 232 ? -15.18 93 28.078 1 53.22 232 ARG B N 1
ATOM 3914 C CA . ARG B 1 232 ? -14.219 93.688 28.938 1 53.22 232 ARG B CA 1
ATOM 3915 C C . ARG B 1 232 ? -14.867 94.812 29.688 1 53.22 232 ARG B C 1
ATOM 3917 O O . ARG B 1 232 ? -15.305 95.812 29.062 1 53.22 232 ARG B O 1
ATOM 3924 N N . GLU B 1 233 ? -15.758 94.688 30.656 1 49.66 233 GLU B N 1
ATOM 3925 C CA . GLU B 1 233 ? -16.125 95.812 31.453 1 49.66 233 GLU B CA 1
ATOM 3926 C C . GLU B 1 233 ? -14.898 96.562 31.953 1 49.66 233 GLU B C 1
ATOM 3928 O O . GLU B 1 233 ? -13.984 96 32.531 1 49.66 233 GLU B O 1
ATOM 3933 N N . HIS B 1 234 ? -14.539 97.625 31.25 1 47.38 234 HIS B N 1
ATOM 3934 C CA . HIS B 1 234 ? -13.625 98.688 31.625 1 47.38 234 HIS B CA 1
ATOM 3935 C C . HIS B 1 234 ? -13.914 99.188 33.031 1 47.38 234 HIS B C 1
ATOM 3937 O O . HIS B 1 234 ? -14.953 99.812 33.281 1 47.38 234 HIS B O 1
ATOM 3943 N N . ASN B 1 235 ? -13.812 98.438 34.094 1 43.59 235 ASN B N 1
ATOM 3944 C CA . ASN B 1 235 ? -13.836 99.062 35.406 1 43.59 235 ASN B CA 1
ATOM 3945 C C . ASN B 1 235 ? -12.875 100.188 35.531 1 43.59 235 ASN B C 1
ATOM 3947 O O . ASN B 1 235 ? -11.672 100.062 35.312 1 43.59 235 ASN B O 1
ATOM 3951 N N . GLY B 1 236 ? -13.305 101.375 34.938 1 42.84 236 GLY B N 1
ATOM 3952 C CA . GLY B 1 236 ? -12.727 102.688 35.25 1 42.84 236 GLY B CA 1
ATOM 3953 C C . GLY B 1 236 ? -12.508 102.938 36.75 1 42.84 236 GLY B C 1
ATOM 3954 O O . GLY B 1 236 ? -13.461 103.125 37.5 1 42.84 236 GLY B O 1
ATOM 3955 N N . VAL B 1 237 ? -11.891 102 37.438 1 43.09 237 VAL B N 1
ATOM 3956 C CA . VAL B 1 237 ? -11.539 102.25 38.844 1 43.09 237 VAL B CA 1
ATOM 3957 C C . VAL B 1 237 ? -10.836 103.625 38.938 1 43.09 237 VAL B C 1
ATOM 3959 O O . VAL B 1 237 ? -9.789 103.812 38.312 1 43.09 237 VAL B O 1
ATOM 3962 N N . ILE B 1 238 ? -11.75 104.625 39.094 1 41.31 238 ILE B N 1
ATOM 3963 C CA . ILE B 1 238 ? -11.383 106 39.469 1 41.31 238 ILE B CA 1
ATOM 3964 C C . ILE B 1 238 ? -10.516 105.938 40.719 1 41.31 238 ILE B C 1
ATOM 3966 O O . ILE B 1 238 ? -10.938 105.438 41.75 1 41.31 238 ILE B O 1
ATOM 3970 N N . ASP B 1 239 ? -9.281 105.688 40.594 1 37.88 239 ASP B N 1
ATOM 3971 C CA . ASP B 1 239 ? -8.305 105.875 41.656 1 37.88 239 ASP B CA 1
ATOM 3972 C C . ASP B 1 239 ? -8.477 107.25 42.312 1 37.88 239 ASP B C 1
ATOM 3974 O O . ASP B 1 239 ? -8.414 108.312 41.625 1 37.88 239 ASP B O 1
ATOM 3978 N N . PRO B 1 240 ? -9.453 107.375 43.188 1 44.62 240 PRO B N 1
ATOM 3979 C CA . PRO B 1 240 ? -9.719 108.625 43.906 1 44.62 240 PRO B CA 1
ATOM 3980 C C . PRO B 1 240 ? -8.445 109.25 44.469 1 44.62 240 PRO B C 1
ATOM 3982 O O . PRO B 1 240 ? -8.523 110.25 45.188 1 44.62 240 PRO B O 1
ATOM 3985 N N . SER B 1 241 ? -7.285 108.562 44.25 1 36.72 241 SER B N 1
ATOM 3986 C CA . SER B 1 241 ? -6.234 109 45.156 1 36.72 241 SER B CA 1
ATOM 3987 C C . SER B 1 241 ? -6.023 110.5 45.062 1 36.72 241 SER B C 1
ATOM 3989 O O . SER B 1 241 ? -5.512 111.125 46 1 36.72 241 SER B O 1
ATOM 3991 N N . THR B 1 242 ? -5.996 110.938 43.781 1 34.97 242 THR B N 1
ATOM 3992 C CA . THR B 1 242 ? -5.008 112 43.781 1 34.97 242 THR B CA 1
ATOM 3993 C C . THR B 1 242 ? -5.551 113.25 44.469 1 34.97 242 THR B C 1
ATOM 3995 O O . THR B 1 242 ? -4.895 114.312 44.5 1 34.97 242 THR B O 1
ATOM 3998 N N . CYS B 1 243 ? -6.996 113.188 44.656 1 31.94 243 CYS B N 1
ATOM 3999 C CA . CYS B 1 243 ? -7.332 114.625 44.719 1 31.94 243 CYS B CA 1
ATOM 4000 C C . CYS B 1 243 ? -6.715 115.25 45.938 1 31.94 243 CYS B C 1
ATOM 4002 O O . CYS B 1 243 ? -7.223 116.25 46.438 1 31.94 243 CYS B O 1
ATOM 4004 N N . ILE B 1 244 ? -6.012 114.438 46.812 1 33.62 244 ILE B N 1
ATOM 4005 C CA . ILE B 1 244 ? -5.781 115.188 48.031 1 33.62 244 ILE B CA 1
ATOM 4006 C C . ILE B 1 244 ? -4.992 116.438 47.656 1 33.62 244 ILE B C 1
ATOM 4008 O O . ILE B 1 244 ? -3.812 116.375 47.312 1 33.62 244 ILE B O 1
ATOM 4012 N N . ARG B 1 245 ? -5.633 117.25 46.688 1 28.92 245 ARG B N 1
ATOM 4013 C CA . ARG B 1 245 ? -5.078 118.562 46.406 1 28.92 245 ARG B CA 1
ATOM 4014 C C . ARG B 1 245 ? -4.578 119.25 47.656 1 28.92 245 ARG B C 1
ATOM 4016 O O . ARG B 1 245 ? -5.031 118.875 48.781 1 28.92 245 ARG B O 1
ATOM 4023 N N . GLU B 1 246 ? -3.797 120.125 47.406 1 34.91 246 GLU B N 1
ATOM 4024 C CA . GLU B 1 246 ? -2.93 121.188 47.844 1 34.91 246 GLU B CA 1
ATOM 4025 C C . GLU B 1 246 ? -3.672 122.125 48.781 1 34.91 246 GLU B C 1
ATOM 4027 O O . GLU B 1 246 ? -4.461 122.938 48.344 1 34.91 246 GLU B O 1
ATOM 4032 N N . CYS B 1 247 ? -4.559 121.562 49.75 1 32.12 247 CYS B N 1
ATOM 4033 C CA . CYS B 1 247 ? -5.059 122.625 50.594 1 32.12 247 CYS B CA 1
ATOM 4034 C C . CYS B 1 247 ? -3.912 123.438 51.188 1 32.12 247 CYS B C 1
ATOM 4036 O O . CYS B 1 247 ? -4.02 123.938 52.281 1 32.12 247 CYS B O 1
ATOM 4038 N N . SER B 1 248 ? -2.691 123.125 50.562 1 30.31 248 SER B N 1
ATOM 4039 C CA . SER B 1 248 ? -1.721 123.938 51.312 1 30.31 248 SER B CA 1
ATOM 4040 C C . SER B 1 248 ? -2.186 125.375 51.5 1 30.31 248 SER B C 1
ATOM 4042 O O . SER B 1 248 ? -2.215 125.875 52.625 1 30.31 248 SER B O 1
ATOM 4044 N N . SER B 1 249 ? -1.781 126.188 50.562 1 30.3 249 SER B N 1
ATOM 4045 C CA . SER B 1 249 ? -0.993 127.438 50.812 1 30.3 249 SER B CA 1
ATOM 4046 C C . SER B 1 249 ? -1.889 128.625 51.125 1 30.3 249 SER B C 1
ATOM 4048 O O . SER B 1 249 ? -1.397 129.75 51.438 1 30.3 249 SER B O 1
ATOM 4050 N N . ARG B 1 250 ? -3.143 128.75 50.625 1 26.8 250 ARG B N 1
ATOM 4051 C CA . ARG B 1 250 ? -3.35 130.25 50.469 1 26.8 250 ARG B CA 1
ATOM 4052 C C . ARG B 1 250 ? -3.217 131 51.781 1 26.8 250 ARG B C 1
ATOM 4054 O O . ARG B 1 250 ? -3.842 130.625 52.781 1 26.8 250 ARG B O 1
ATOM 4061 N N . SER B 1 251 ? -2.166 131.875 51.562 1 24.88 251 SER B N 1
ATOM 4062 C CA . SER B 1 251 ? -2.098 133.375 51.594 1 24.88 251 SER B CA 1
ATOM 4063 C C . SER B 1 251 ? -3.438 134 51.219 1 24.88 251 SER B C 1
ATOM 4065 O O . SER B 1 251 ? -4.074 133.5 50.25 1 24.88 251 SER B O 1
#

Foldseek 3Di:
DPPPPDPPPPDDDDDDPPPDWDKDKDKDADDPDPPPDFRIKIWIDTRNHTFWIATPVVLWIDGPDPVCVVPDDPCVGVVVSVVVVVVRVVSHVVCVVVCVVPVDWDFWDWDWDWDDPDVQKIKIKIKTWDTPDQDKDKFKAKQNHTDPPQKDWFDWADPVVRIIMTMIMHIDGLVDPIKMWMWMDDPRDIDIGTDPPPPPVVVVVVVVVVVVVVVVVVVVVVVVVVVVPPPPPPPPPPPVPPPVPDVPDDD/DPPPPDPPPPDDDDDDPPPDWDKDKDKDADDPDPPPDFRIKIWIDTRNHTFWIATPVVLWIDGPDPVCVVPDDPCVGVVVSVVVVVVRVVSHVVCVVVCVVPVDWDFWDWDWDWDDPDVQKIKIKIKTWDTPDQDKDKFKDKQNHTDPPQKDWDDWADPVVNIIMTMIMHIDGLPDPIKMKMWMDDPRDIDIGTDPPPPPVVVVVVVVVVVVVVVVVVVVVVVVVVVVPPPPPPPPPPPVPPVPDDPPDDD

Radius of gyration: 51.82 Å; Cα contacts (8 Å, |Δi|>4): 833; chains: 2; bounding box: 56×260×110 Å

Nearest PDB structures (foldseek):
  5e8p-assembly2_D  TM=4.805E-01  e=8.758E-14  Mus musculus
  7n5p-assembly1_A  TM=4.736E-01  e=2.590E-13  Mus musculus
  3s4s-assembly1_B  TM=5.939E-01  e=4.111E-12  Homo sapiens
  3c5j-assembly1_B  TM=6.098E-01  e=7.878E-12  Homo sapiens
  4c56-assembly2_E  TM=6.008E-01  e=8.780E-12  Homo sapiens

Organism: Ictidomys tridecemlineatus (NCBI:txid43179)

Solvent-accessible surface area (backbone atoms only — not comparable to full-atom values): 28218 Å² total; per-residue (Å²): 133,86,78,80,73,84,65,74,52,53,76,47,74,45,78,44,73,68,58,79,73,36,38,34,38,40,35,40,35,40,40,81,48,57,88,95,46,56,37,25,38,38,38,30,24,50,62,94,39,67,36,35,41,31,35,58,74,81,61,46,52,40,74,63,36,52,60,50,73,74,68,49,61,81,63,52,45,57,54,52,24,54,52,48,52,51,50,44,51,52,46,52,55,50,43,57,60,48,44,73,72,63,70,69,74,39,72,61,52,73,46,75,47,76,45,71,84,43,96,77,41,32,33,41,35,42,34,35,32,57,16,30,66,79,71,68,45,79,46,47,22,51,72,86,36,76,51,77,74,75,53,47,79,53,69,80,36,77,64,81,72,55,26,20,29,37,39,39,34,35,75,40,60,78,86,56,87,73,47,39,31,39,38,36,39,44,70,36,33,35,36,36,32,38,49,52,68,75,55,68,54,54,62,47,44,50,49,46,50,51,48,50,50,51,48,49,48,50,52,52,50,50,54,54,53,52,62,68,61,55,69,78,75,76,74,76,71,74,71,71,67,66,70,67,62,67,83,60,74,78,130,132,86,80,79,72,84,63,72,52,54,75,46,74,46,81,43,73,70,58,78,75,37,38,35,38,42,35,38,34,42,40,83,48,57,89,94,45,56,38,27,37,39,37,30,24,50,61,94,39,66,36,34,40,31,36,58,74,79,61,47,52,40,74,63,36,52,61,51,74,75,71,47,61,83,61,51,45,58,55,52,25,53,52,47,52,50,51,43,52,52,47,51,54,51,44,57,59,47,44,72,73,62,72,68,75,39,73,61,52,73,46,75,45,76,45,70,84,44,96,76,41,32,32,41,34,42,34,36,33,58,16,30,63,78,72,69,46,78,46,48,22,50,71,86,36,77,52,75,74,77,53,47,79,52,68,81,38,79,63,81,71,58,25,21,30,37,38,40,33,36,74,41,61,76,85,56,87,73,46,38,32,38,38,36,39,44,68,33,33,32,37,36,32,39,49,56,67,75,54,69,53,54,61,46,45,48,50,46,50,50,50,50,50,53,49,49,48,50,51,51,51,52,52,52,55,52,62,68,62,53,69,79,74,76,75,76,73,74,74,72,68,69,65,76,62,78,77,67,69,88,124

Sequence (502 aa):
MVLLVPLITVFMVKLSHARTHSLRYFRLGVSDPGHGVPEFVSVGYVDSHPITIYDSVTRQKEPRAPWMAENLAPDHWERYTQLLRGWQQMFKVELRHLQRHYNHSEPPLVRISRKEFFPGITTLFCRAHGFYPPEISIIWKKNGEELVQEVDYADILPSGDGTYQTWVSVELDPQSRDIYSCHVEHCGLHMVLQGHQESESILLVMKAVFGAIALTLVLTGVGFLARRRRPREHNGVIDPSTCIRECSSRSMVLLVPLITVFMVKLSHARTHSLRYFRLGVSDPGHGVPEFVSVGYVDSHPITIYDSVTRQKEPRAPWMAENLAPDHWERYTQLLRGWQQMFKVELRHLQRHYNHSEPPLVRISRKEFFPGITTLFCRAHGFYPPEISIIWKKNGEELVQEVDYADILPSGDGTYQTWVSVELDPQSRDIYSCHVEHCGLHMVLQGHQESESILLVMKAVFGAIALTLVLTGVGFLARRRRPREHNGVIDPSTCIRECSSRS